Protein AF-0000000075228910 (afdb_homodimer)

Foldseek 3Di:
DLVVLVVVLLVVLQVVLCVVDDDVPDDDDAEAAAQVVLVVSLVVVLVSVLVSCCVRDPLLVPDDPVQNLQLSLQQSLLLQLQVQLQVCLVVVHDQWRAGSSRHTHGNVCNLRRHDDPPPPALAHSVVLCVLCVVLVVLSCVQHNVLCNVLSQHPLLSSLLSLLSSLDQPTPPHDPSSNVSSVVSNVVSLVVQLCCCVPPVNPPCSPVSSVSSCSSNVSSVVSLVSNLVSLVVCPVVVNGDDDPVVNCSSNSND/DLVVLVVVLLVVLQVVLPVVDDDVPDDDDAEAAAQVRLVVSLVVVLVSVLVSCCVRDPLLVPDDPVQNLQLSLQQSLLLQLQVQLQVCLVVVHDQWRAGSSRHTHGNVCNLRRHDDPPPPALAHSVVLCVLCVVLVVLSCVQHNVLCNVLSQHPLLSSLLSLLSSLDQPTPPHDPSSNVSSVVSNVVSLVVQLCCCVPPVNPVCSPVSSVSSVSSNVSSVVSLVSNLVSLVVCPVVVNGDDDPVVNCSSNSND

InterPro domains:
  IPR000536 Nuclear hormone receptor, ligand-binding domain [PF00104] (28-236)
  IPR000536 Nuclear hormone receptor, ligand-binding domain [PS51843] (1-252)
  IPR000536 Nuclear hormone receptor, ligand-binding domain [SM00430] (40-223)
  IPR035500 Nuclear hormone receptor-like domain superfamily [G3DSA:1.10.565.10] (5-252)
  IPR035500 Nuclear hormone receptor-like domain superfamily [SSF48508] (3-250)

Secondary structure (DSSP, 8-state):
-HHHHHHHHHHHHHHHHHTTSS-TTS-PPP-B--HHHHHHHHHHHHHHHHHHHHHH-HHHHTS-HHHHHHHHHHHHHHHHHHHHHHHHHHHT--SEEE-TTS-EEETTSGGGTT--TT---SS-HHHHHHHHHHHHHHHIIIIIHHHHHHT--HHHHHHHHHHHHT-S--TT--HHHHHHHHHHHHHHHHHHHHHHHHTS--S-HHHHHHHHHTHHHHHHHHHHHHHHHHHHHHHTTSS---HHHHHHHTT--/-HHHHHHHHHHHHHHHHHTTSS-TTS-PPP-B--HHHHHHHHHHHHHHHHHHHHHH-HHHHTS-HHHHHHHHHHHHHHHHHHHHHHHHHHHT--SEEE-TTS-EEETT-GGGTT--TT---SS-HHHHHHHHHHHHHHHIIIIIHHHHHTT--HHHHHHHHHHHHT-S--TT--HHHHHHHHHHHHHHHHHHHHHHHHTS--S-HHHHHHHHHTHHHHHHHHHHHHHHHHHHHHHTTSS---HHHHHHHTT--

Sequence (506 aa):
MLSANYSKLESVRRVVHQELGTSVFQNRTPKAVTYKEANEVNSKECDLVADWILNSYPGFAELAKEQKKILFRNFFLPFVILQGGHFACTHNRNDVIIIASGDYIDCSHPETFYYDPDGRQLMTSEDAVRMFASSFSNYRRNVTDPMLRDQVDRYEFFALCSLVLFDTGLEGQSEECIVVSRRIREAVQREILYYYRTVRHIDDPSMRLANLLSLLPALQRATRRFQEDVEISHVFNVYSVDEKFYEMCNGRFMLSANYSKLESVRRVVHQELGTSVFQNRTPKAVTYKEANEVNSKECDLVADWILNSYPGFAELAKEQKKILFRNFFLPFVILQGGHFACTHNRNDVIIIASGDYIDCSHPETFYYDPDGRQLMTSEDAVRMFASSFSNYRRNVTDPMLRDQVDRYEFFALCSLVLFDTGLEGQSEECIVVSRRIREAVQREILYYYRTVRHIDDPSMRLANLLSLLPALQRATRRFQEDVEISHVFNVYSVDEKFYEMCNGRF

Nearest PDB structures (foldseek):
  3plz-assembly2_B  TM=7.891E-01  e=5.679E-08  Homo sapiens
  4ple-assembly2_C  TM=7.854E-01  e=2.125E-07  Homo sapiens
  5kyj-assembly2_F  TM=7.962E-01  e=2.480E-06  Homo sapiens
  1ovl-assembly1_A  TM=7.542E-01  e=2.975E-06  Homo sapiens
  7cfo-assembly1_A  TM=8.151E-01  e=8.094E-06  Homo sapiens

Organism: NCBI:txid1561998

Radius of gyration: 23.76 Å; Cα contacts (8 Å, |Δi|>4): 624; chains: 2; bounding box: 55×83×46 Å

pLDDT: mean 88.29, std 10.73, range [38.0, 97.06]

Structure (mmCIF, N/CA/C/O backbone):
data_AF-0000000075228910-model_v1
#
loop_
_entity.id
_entity.type
_entity.pdbx_description
1 polymer 'NR LBD domain-containing protein'
#
loop_
_atom_site.group_PDB
_atom_site.id
_atom_site.type_symbol
_atom_site.label_atom_id
_atom_site.label_alt_id
_atom_site.label_comp_id
_atom_site.label_asym_id
_atom_site.label_entity_id
_atom_site.label_seq_id
_atom_site.pdbx_PDB_ins_code
_atom_site.Cartn_x
_atom_site.Cartn_y
_atom_site.Cartn_z
_atom_site.occupancy
_atom_site.B_iso_or_equiv
_atom_site.auth_seq_id
_atom_site.auth_comp_id
_atom_site.auth_asym_id
_atom_site.auth_atom_id
_atom_site.pdbx_PDB_model_num
ATOM 1 N N . MET A 1 1 ? 18.688 19.828 -5.02 1 68.5 1 MET A N 1
ATOM 2 C CA . MET A 1 1 ? 17.625 20.516 -5.75 1 68.5 1 MET A CA 1
ATOM 3 C C . MET A 1 1 ? 16.281 20.359 -5.051 1 68.5 1 MET A C 1
ATOM 5 O O . MET A 1 1 ? 15.602 21.344 -4.766 1 68.5 1 MET A O 1
ATOM 9 N N . LEU A 1 2 ? 15.914 19.203 -4.609 1 71.06 2 LEU A N 1
ATOM 10 C CA . LEU A 1 2 ? 14.633 18.969 -3.963 1 71.06 2 LEU A CA 1
ATOM 11 C C . LEU A 1 2 ? 14.539 19.719 -2.643 1 71.06 2 LEU A C 1
ATOM 13 O O . LEU A 1 2 ? 13.531 20.375 -2.361 1 71.06 2 LEU A O 1
ATOM 17 N N . SER A 1 3 ? 15.602 19.766 -1.978 1 74.62 3 SER A N 1
ATOM 18 C CA . SER A 1 3 ? 15.617 20.438 -0.682 1 74.62 3 SER A CA 1
ATOM 19 C C . SER A 1 3 ? 15.5 21.938 -0.84 1 74.62 3 SER A C 1
ATOM 21 O O . SER A 1 3 ? 14.766 22.594 -0.096 1 74.62 3 SER A O 1
ATOM 23 N N . ALA A 1 4 ? 16.172 22.406 -1.827 1 76.38 4 ALA A N 1
ATOM 24 C CA . ALA A 1 4 ? 16.125 23.844 -2.064 1 76.38 4 ALA A CA 1
ATOM 25 C C . ALA A 1 4 ? 14.727 24.281 -2.49 1 76.38 4 ALA A C 1
ATOM 27 O O . ALA A 1 4 ? 14.211 25.297 -2.021 1 76.38 4 ALA A O 1
ATOM 28 N N . ASN A 1 5 ? 14.109 23.453 -3.314 1 78.06 5 ASN A N 1
ATOM 29 C CA . ASN A 1 5 ? 12.766 23.797 -3.783 1 78.06 5 ASN A CA 1
ATOM 30 C C . ASN A 1 5 ? 11.727 23.625 -2.676 1 78.06 5 ASN A C 1
ATOM 32 O O . ASN A 1 5 ? 10.742 24.375 -2.629 1 78.06 5 ASN A O 1
ATOM 36 N N . TYR A 1 6 ? 12.008 22.812 -1.831 1 80.25 6 TYR A N 1
ATOM 37 C CA . TYR A 1 6 ? 11.078 22.641 -0.713 1 80.25 6 TYR A CA 1
ATOM 38 C C . TYR A 1 6 ? 11.195 23.812 0.258 1 80.25 6 TYR A C 1
ATOM 40 O O . TYR A 1 6 ? 10.188 24.266 0.822 1 80.25 6 TYR A O 1
ATOM 48 N N . SER A 1 7 ? 12.383 24.25 0.432 1 82.69 7 SER A N 1
ATOM 49 C CA . SER A 1 7 ? 12.562 25.453 1.25 1 82.69 7 SER A CA 1
ATOM 50 C C . SER A 1 7 ? 11.797 26.625 0.668 1 82.69 7 SER A C 1
ATOM 52 O O . SER A 1 7 ? 11.219 27.422 1.41 1 82.69 7 SER A O 1
ATOM 54 N N . LYS A 1 8 ? 11.836 26.703 -0.628 1 79.19 8 LYS A N 1
ATOM 55 C CA . LYS A 1 8 ? 11.047 27.734 -1.296 1 79.19 8 LYS A CA 1
ATOM 56 C C . LYS A 1 8 ? 9.555 27.531 -1.048 1 79.19 8 LYS A C 1
ATOM 58 O O . LYS A 1 8 ? 8.828 28.5 -0.796 1 79.19 8 LYS A O 1
ATOM 63 N N . LEU A 1 9 ? 9.094 26.281 -1.12 1 81 9 LEU A N 1
ATOM 64 C CA . LEU A 1 9 ? 7.695 25.969 -0.821 1 81 9 LEU A CA 1
ATOM 65 C C . LEU A 1 9 ? 7.34 26.391 0.599 1 81 9 LEU A C 1
ATOM 67 O O . LEU A 1 9 ? 6.273 26.969 0.831 1 81 9 LEU A O 1
ATOM 71 N N . GLU A 1 10 ? 8.242 26.141 1.478 1 82.81 10 GLU A N 1
ATOM 72 C CA . GLU A 1 10 ? 7.996 26.5 2.871 1 82.81 10 GLU A CA 1
ATOM 73 C C . GLU A 1 10 ? 7.883 28.016 3.039 1 82.81 10 GLU A C 1
ATOM 75 O O . GLU A 1 10 ? 7.051 28.5 3.809 1 82.81 10 GLU A O 1
ATOM 80 N N . SER A 1 11 ? 8.711 28.703 2.33 1 79.81 11 SER A N 1
ATOM 81 C CA . SER A 1 11 ? 8.68 30.156 2.393 1 79.81 11 SER A CA 1
ATOM 82 C C . SER A 1 11 ? 7.375 30.719 1.838 1 79.81 11 SER A C 1
ATOM 84 O O . SER A 1 11 ? 6.781 31.625 2.418 1 79.81 11 SER A O 1
ATOM 86 N N . VAL A 1 12 ? 6.926 30.172 0.787 1 79.56 12 VAL A N 1
ATOM 87 C CA . VAL A 1 12 ? 5.676 30.594 0.17 1 79.56 12 VAL A CA 1
ATOM 88 C C . VAL A 1 12 ? 4.496 30.203 1.06 1 79.56 12 VAL A C 1
ATOM 90 O O . VAL A 1 12 ? 3.543 30.969 1.209 1 79.56 12 VAL A O 1
ATOM 93 N N . ARG A 1 13 ? 4.609 29.062 1.604 1 82.62 13 ARG A N 1
ATOM 94 C CA . ARG A 1 13 ? 3.594 28.547 2.514 1 82.62 13 ARG A CA 1
ATOM 95 C C . ARG A 1 13 ? 3.342 29.531 3.662 1 82.62 13 ARG A C 1
ATOM 97 O O . ARG A 1 13 ? 2.191 29.766 4.035 1 82.62 13 ARG A O 1
ATOM 104 N N . ARG A 1 14 ? 4.402 29.984 4.172 1 78 14 ARG A N 1
ATOM 105 C CA . ARG A 1 14 ? 4.293 30.922 5.285 1 78 14 ARG A CA 1
ATOM 106 C C . ARG A 1 14 ? 3.502 32.156 4.883 1 78 14 ARG A C 1
ATOM 108 O O . ARG A 1 14 ? 2.674 32.656 5.648 1 78 14 ARG A O 1
ATOM 115 N N . VAL A 1 15 ? 3.707 32.562 3.705 1 77 15 VAL A N 1
ATOM 116 C CA . VAL A 1 15 ? 3.041 33.75 3.207 1 77 15 VAL A CA 1
ATOM 117 C C . VAL A 1 15 ? 1.58 33.438 2.889 1 77 15 VAL A C 1
ATOM 119 O O . VAL A 1 15 ? 0.682 34.219 3.248 1 77 15 VAL A O 1
ATOM 122 N N . VAL A 1 16 ? 1.317 32.375 2.316 1 74.44 16 VAL A N 1
ATOM 123 C CA . VAL A 1 16 ? -0.009 32 1.839 1 74.44 16 VAL A CA 1
ATOM 124 C C . VAL A 1 16 ? -0.926 31.734 3.027 1 74.44 16 VAL A C 1
ATOM 126 O O . VAL A 1 16 ? -2.105 32.094 3.01 1 74.44 16 VAL A O 1
ATOM 129 N N . HIS A 1 17 ? -0.436 31.188 4.043 1 73.81 17 HIS A N 1
ATOM 130 C CA . HIS A 1 17 ? -1.284 30.797 5.16 1 73.81 17 HIS A CA 1
ATOM 131 C C . HIS A 1 17 ? -1.251 31.844 6.27 1 73.81 17 HIS A C 1
ATOM 133 O O . HIS A 1 17 ? -2.111 31.844 7.152 1 73.81 17 HIS A O 1
ATOM 139 N N . GLN A 1 18 ? -0.268 32.531 6.426 1 64.06 18 GLN A N 1
ATOM 140 C CA . GLN A 1 18 ? -0.244 33.688 7.344 1 64.06 18 GLN A CA 1
ATOM 141 C C . GLN A 1 18 ? -1.176 34.781 6.875 1 64.06 18 GLN A C 1
ATOM 143 O O . GLN A 1 18 ? -1.729 35.531 7.688 1 64.06 18 GLN A O 1
ATOM 148 N N . GLU A 1 19 ? -1.234 35.031 5.555 1 50.75 19 GLU A N 1
ATOM 149 C CA . GLU A 1 19 ? -2.012 36.188 5.094 1 50.75 19 GLU A CA 1
ATOM 150 C C . GLU A 1 19 ? -3.449 36.125 5.602 1 50.75 19 GLU A C 1
ATOM 152 O O . GLU A 1 19 ? -4.148 37.125 5.648 1 50.75 19 GLU A O 1
ATOM 157 N N . LEU A 1 20 ? -4.055 35.062 5.672 1 46.09 20 LEU A N 1
ATOM 158 C CA . LEU A 1 20 ? -5.461 35.25 6.016 1 46.09 20 LEU A CA 1
ATOM 159 C C . LEU A 1 20 ? -5.605 35.844 7.406 1 46.09 20 LEU A C 1
ATOM 161 O O . LEU A 1 20 ? -6.688 36.312 7.773 1 46.09 20 LEU A O 1
ATOM 165 N N . GLY A 1 21 ? -4.629 35.781 8.328 1 42.34 21 GLY A N 1
ATOM 166 C CA . GLY A 1 2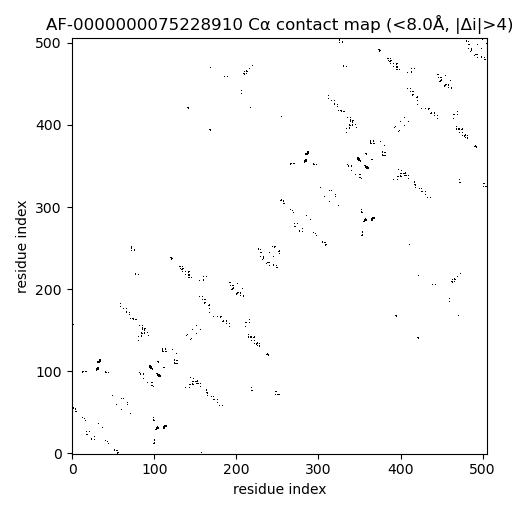1 ? -4.766 36.594 9.523 1 42.34 21 GLY A CA 1
ATOM 167 C C . GLY A 1 21 ? -3.781 37.75 9.562 1 42.34 21 GLY A C 1
ATOM 168 O O . GLY A 1 21 ? -3.25 38.156 8.531 1 42.34 21 GLY A O 1
ATOM 169 N N . THR A 1 22 ? -2.838 37.781 10.906 1 43.28 22 THR A N 1
ATOM 170 C CA . THR A 1 22 ? -2.066 38.906 11.422 1 43.28 22 THR A CA 1
ATOM 171 C C . THR A 1 22 ? -0.891 39.25 10.508 1 43.28 22 THR A C 1
ATOM 173 O O . THR A 1 22 ? -0.47 38.375 9.711 1 43.28 22 THR A O 1
ATOM 176 N N . SER A 1 23 ? -0.266 40.5 10.695 1 39.28 23 SER A N 1
ATOM 177 C CA . SER A 1 23 ? 0.847 41.25 10.086 1 39.28 23 SER A CA 1
ATOM 178 C C . SER A 1 23 ? 2.027 40.312 9.82 1 39.28 23 SER A C 1
ATOM 180 O O . SER A 1 23 ? 2.303 39.406 10.602 1 39.28 23 SER A O 1
ATOM 182 N N . VAL A 1 24 ? 2.502 40.125 8.531 1 43.84 24 VAL A N 1
ATOM 183 C CA . VAL A 1 24 ? 3.785 39.5 8.195 1 43.84 24 VAL A CA 1
ATOM 184 C C . VAL A 1 24 ? 4.703 39.531 9.414 1 43.84 24 VAL A C 1
ATOM 186 O O . VAL A 1 24 ? 5.719 38.812 9.445 1 43.84 24 VAL A O 1
ATOM 189 N N . PHE A 1 25 ? 4.438 40.438 10.312 1 44.66 25 PHE A N 1
ATOM 190 C CA . PHE A 1 25 ? 5.293 40.75 11.453 1 44.66 25 PHE A CA 1
ATOM 191 C C . PHE A 1 25 ? 4.844 40 12.695 1 44.66 25 PHE A C 1
ATOM 193 O O . PHE A 1 25 ? 5.516 40.031 13.727 1 44.66 25 PHE A O 1
ATOM 200 N N . GLN A 1 26 ? 3.59 39.531 12.766 1 47.97 26 GLN A N 1
ATOM 201 C CA . GLN A 1 26 ? 3.201 39 14.062 1 47.97 26 GLN A CA 1
ATOM 202 C C . GLN A 1 26 ? 3.193 37.469 14.023 1 47.97 26 GLN A C 1
ATOM 204 O O . GLN A 1 26 ? 2.66 36.844 13.094 1 47.97 26 GLN A O 1
ATOM 209 N N . ASN A 1 27 ? 4.07 36.781 14.695 1 56.22 27 ASN A N 1
ATOM 210 C CA . ASN A 1 27 ? 4.219 35.375 14.93 1 56.22 27 ASN A CA 1
ATOM 211 C C . ASN A 1 27 ? 2.895 34.719 15.336 1 56.22 27 ASN A C 1
ATOM 213 O O . ASN A 1 27 ? 2.318 35.062 16.359 1 56.22 27 ASN A O 1
ATOM 217 N N . ARG A 1 28 ? 2 34.25 14.469 1 65.38 28 ARG A N 1
ATOM 218 C CA . ARG A 1 28 ? 0.727 33.594 14.742 1 65.38 28 ARG A CA 1
ATOM 219 C C . ARG A 1 28 ? 0.917 32.406 15.672 1 65.38 28 ARG A C 1
ATOM 221 O O . ARG A 1 28 ? 1.872 31.625 15.516 1 65.38 28 ARG A O 1
ATOM 228 N N . THR A 1 29 ? 0.134 32.5 16.797 1 82.06 29 THR A N 1
ATOM 229 C CA . THR A 1 29 ? 0.143 31.344 17.703 1 82.06 29 THR A CA 1
ATOM 230 C C . THR A 1 29 ? -0.66 30.188 17.125 1 82.06 29 THR A C 1
ATOM 232 O O . THR A 1 29 ? -1.812 30.359 16.719 1 82.06 29 THR A O 1
ATOM 235 N N . PRO A 1 30 ? -0.1 29.062 16.938 1 88.31 30 PRO A N 1
ATOM 236 C CA . PRO A 1 30 ? -0.818 27.875 16.453 1 88.31 30 PRO A CA 1
ATOM 237 C C . PRO A 1 30 ? -2.105 27.609 17.219 1 88.31 30 PRO A C 1
ATOM 239 O O . PRO A 1 30 ? -2.148 27.797 18.438 1 88.31 30 PRO A O 1
ATOM 242 N N . LYS A 1 31 ? -3.148 27.281 16.5 1 91.56 31 LYS A N 1
ATOM 243 C CA . LYS A 1 31 ? -4.43 26.969 17.125 1 91.56 31 LYS A CA 1
ATOM 244 C C . LYS A 1 31 ? -4.996 25.656 16.594 1 91.56 31 LYS A C 1
ATOM 246 O O . LYS A 1 31 ? -4.594 25.188 15.531 1 91.56 31 LYS A O 1
ATOM 251 N N . ALA A 1 32 ? -5.902 25.094 17.359 1 93.69 32 ALA A N 1
ATOM 252 C CA . ALA A 1 32 ? -6.66 23.938 16.891 1 93.69 32 ALA A CA 1
ATOM 253 C C . ALA A 1 32 ? -7.605 24.328 15.758 1 93.69 32 ALA A C 1
ATOM 255 O O . ALA A 1 32 ? -8.227 25.391 15.797 1 93.69 32 ALA A O 1
ATOM 256 N N . VAL A 1 33 ? -7.723 23.453 14.781 1 93 33 VAL A N 1
ATOM 257 C CA . VAL A 1 33 ? -8.531 23.797 13.617 1 93 33 VAL A CA 1
ATOM 258 C C . VAL A 1 33 ? -9.734 22.859 13.523 1 93 33 VAL A C 1
ATOM 260 O O . VAL A 1 33 ? -9.695 21.75 14.031 1 93 33 VAL A O 1
ATOM 263 N N . THR A 1 34 ? -10.75 23.375 12.867 1 89.88 34 THR A N 1
ATOM 264 C CA . THR A 1 34 ? -11.883 22.547 12.461 1 89.88 34 THR A CA 1
ATOM 265 C C . THR A 1 34 ? -11.625 21.922 11.094 1 89.88 34 THR A C 1
ATOM 267 O O . THR A 1 34 ? -10.703 22.312 10.383 1 89.88 34 THR A O 1
ATOM 270 N N . TYR A 1 35 ? -12.477 21 10.766 1 87.62 35 TYR A N 1
ATOM 271 C CA . TYR A 1 35 ? -12.398 20.344 9.469 1 87.62 35 TYR A CA 1
ATOM 272 C C . TYR A 1 35 ? -12.477 21.359 8.336 1 87.62 35 TYR A C 1
ATOM 274 O O . TYR A 1 35 ? -11.742 21.25 7.348 1 87.62 35 TYR A O 1
ATOM 282 N N . LYS A 1 36 ? -13.375 22.281 8.438 1 85.56 36 LYS A N 1
ATOM 283 C CA . LYS A 1 36 ? -13.57 23.281 7.402 1 85.56 36 LYS A CA 1
ATOM 284 C C . LYS A 1 36 ? -12.312 24.125 7.211 1 85.56 36 LYS A C 1
ATOM 286 O O . LYS A 1 36 ? -11.922 24.422 6.078 1 85.56 36 LYS A O 1
ATOM 291 N N . GLU A 1 37 ? -11.758 24.5 8.312 1 87.94 37 GLU A N 1
ATOM 292 C CA . GLU A 1 37 ? -10.523 25.297 8.25 1 87.94 37 GLU A CA 1
ATOM 293 C C . GLU A 1 37 ? -9.383 24.484 7.645 1 87.94 37 GLU A C 1
ATOM 295 O O . GLU A 1 37 ? -8.594 25.016 6.859 1 87.94 37 GLU A O 1
ATOM 300 N N . ALA A 1 38 ? -9.234 23.25 8.039 1 90.38 38 ALA A N 1
ATOM 301 C CA . ALA A 1 38 ? -8.195 22.375 7.492 1 90.38 38 ALA A CA 1
ATOM 302 C C . ALA A 1 38 ? -8.367 22.203 5.988 1 90.38 38 ALA A C 1
ATOM 304 O O . ALA A 1 38 ? -7.387 22.141 5.242 1 90.38 38 ALA A O 1
ATOM 305 N N . ASN A 1 39 ? -9.586 22.047 5.582 1 88.5 39 ASN A N 1
ATOM 306 C CA . ASN A 1 39 ? -9.867 21.891 4.16 1 88.5 39 ASN A CA 1
ATOM 307 C C . ASN A 1 39 ? -9.422 23.125 3.367 1 88.5 39 ASN A C 1
ATOM 309 O O . ASN A 1 39 ? -8.945 23 2.238 1 88.5 39 ASN A O 1
ATOM 313 N N . GLU A 1 40 ? -9.664 24.266 3.922 1 87.69 40 GLU A N 1
ATOM 314 C CA . GLU A 1 40 ? -9.203 25.5 3.277 1 87.69 40 GLU A CA 1
ATOM 315 C C . GLU A 1 40 ? -7.688 25.516 3.135 1 87.69 40 GLU A C 1
ATOM 317 O O . GLU A 1 40 ? -7.16 25.922 2.102 1 87.69 40 GLU A O 1
ATOM 322 N N . VAL A 1 41 ? -7.051 25.109 4.164 1 89.69 41 VAL A N 1
ATOM 323 C CA . VAL A 1 41 ? -5.598 25.016 4.129 1 89.69 41 VAL A CA 1
ATOM 324 C C . VAL A 1 41 ? -5.16 24.047 3.027 1 89.69 41 VAL A C 1
ATOM 326 O O . VAL A 1 41 ? -4.262 24.359 2.244 1 89.69 41 VAL A O 1
ATOM 329 N N . ASN A 1 42 ? -5.77 22.922 2.959 1 90.19 42 ASN A N 1
ATOM 330 C CA . ASN A 1 42 ? -5.387 21.891 1.996 1 90.19 42 ASN A CA 1
ATOM 331 C C . ASN A 1 42 ? -5.645 22.344 0.562 1 90.19 42 ASN A C 1
ATOM 333 O O . ASN A 1 42 ? -4.906 21.984 -0.352 1 90.19 42 ASN A O 1
ATOM 337 N N . SER A 1 43 ? -6.707 23.094 0.405 1 88.12 43 SER A N 1
ATOM 338 C CA . SER A 1 43 ? -6.992 23.625 -0.928 1 88.12 43 SER A CA 1
ATOM 339 C C . SER A 1 43 ? -5.867 24.516 -1.424 1 88.12 43 SER A C 1
ATOM 341 O O . SER A 1 43 ? -5.457 24.422 -2.584 1 88.12 43 SER A O 1
ATOM 343 N N . LYS A 1 44 ? -5.391 25.312 -0.55 1 89.06 44 LYS A N 1
ATOM 344 C CA . LYS A 1 44 ? -4.27 26.188 -0.899 1 89.06 44 LYS A CA 1
ATOM 345 C C . LYS A 1 44 ? -2.986 25.391 -1.076 1 89.06 44 LYS A C 1
ATOM 347 O O . LYS A 1 44 ? -2.188 25.672 -1.97 1 89.06 44 LYS A O 1
ATOM 352 N N . GLU A 1 45 ? -2.844 24.406 -0.233 1 91.88 45 GLU A N 1
ATOM 353 C CA . GLU A 1 45 ? -1.661 23.562 -0.284 1 91.88 45 GLU A CA 1
ATOM 354 C C . GLU A 1 45 ? -1.581 22.797 -1.609 1 91.88 45 GLU A C 1
ATOM 356 O O . GLU A 1 45 ? -0.488 22.531 -2.111 1 91.88 45 GLU A O 1
ATOM 361 N N . CYS A 1 46 ? -2.709 22.438 -2.115 1 91.62 46 CYS A N 1
ATOM 362 C CA . CYS A 1 46 ? -2.748 21.703 -3.369 1 91.62 46 CYS A CA 1
ATOM 363 C C . CYS A 1 46 ? -1.999 22.438 -4.469 1 91.62 46 CYS A C 1
ATOM 365 O O . CYS A 1 46 ? -1.16 21.859 -5.16 1 91.62 46 CYS A O 1
ATOM 367 N N . ASP A 1 47 ? -2.252 23.688 -4.547 1 90.06 47 ASP A N 1
ATOM 368 C CA . ASP A 1 47 ? -1.605 24.516 -5.57 1 90.06 47 ASP A CA 1
ATOM 369 C C . ASP A 1 47 ? -0.115 24.688 -5.277 1 90.06 47 ASP A C 1
ATOM 371 O O . ASP A 1 47 ? 0.709 24.641 -6.191 1 90.06 47 ASP A O 1
ATOM 375 N N . LEU A 1 48 ? 0.198 24.891 -4.066 1 91.88 48 LEU A N 1
ATOM 376 C CA . LEU A 1 48 ? 1.587 25.078 -3.668 1 91.88 48 LEU A CA 1
ATOM 377 C C . LEU A 1 48 ? 2.42 23.844 -3.949 1 91.88 48 LEU A C 1
ATOM 379 O O . LEU A 1 48 ? 3.547 23.938 -4.438 1 91.88 48 LEU A O 1
ATOM 383 N N . VAL A 1 49 ? 1.845 22.734 -3.629 1 93.38 49 VAL A N 1
ATOM 384 C CA . VAL A 1 49 ? 2.553 21.469 -3.811 1 93.38 49 VAL A CA 1
ATOM 385 C C . VAL A 1 49 ? 2.703 21.172 -5.301 1 93.38 49 VAL A C 1
ATOM 387 O O . VAL A 1 49 ? 3.738 20.656 -5.734 1 93.38 49 VAL A O 1
ATOM 390 N N . ALA A 1 50 ? 1.675 21.469 -6.062 1 92.25 50 ALA A N 1
ATOM 391 C CA . ALA A 1 50 ? 1.774 21.312 -7.512 1 92.25 50 ALA A CA 1
ATOM 392 C C . ALA A 1 50 ? 2.934 22.125 -8.078 1 92.25 50 ALA A C 1
ATOM 394 O O . ALA A 1 50 ? 3.709 21.625 -8.898 1 92.25 50 ALA A O 1
ATOM 395 N N . ASP A 1 51 ? 3.033 23.312 -7.617 1 91.19 51 ASP A N 1
ATOM 396 C CA . ASP A 1 51 ? 4.109 24.203 -8.07 1 91.19 51 ASP A CA 1
ATOM 397 C C . ASP A 1 51 ? 5.473 23.672 -7.629 1 91.19 51 ASP A C 1
ATOM 399 O O . ASP A 1 51 ? 6.438 23.719 -8.398 1 91.19 51 ASP A O 1
ATOM 403 N N . TRP A 1 52 ? 5.535 23.219 -6.418 1 92.31 52 TRP A N 1
ATOM 404 C CA . TRP A 1 52 ? 6.766 22.641 -5.887 1 92.31 52 TRP A CA 1
ATOM 405 C C . TRP A 1 52 ? 7.223 21.453 -6.738 1 92.31 52 TRP A C 1
ATOM 407 O O . TRP A 1 52 ? 8.398 21.359 -7.105 1 92.31 52 TRP A O 1
ATOM 417 N N . ILE A 1 53 ? 6.355 20.562 -7.113 1 92.69 53 ILE A N 1
ATOM 418 C CA . ILE A 1 53 ? 6.668 19.359 -7.879 1 92.69 53 ILE A CA 1
ATOM 419 C C . ILE A 1 53 ? 7.121 19.75 -9.289 1 92.69 53 ILE A C 1
ATOM 421 O O . ILE A 1 53 ? 8.125 19.234 -9.781 1 92.69 53 ILE A O 1
ATOM 425 N N . LEU A 1 54 ? 6.387 20.656 -9.867 1 91.12 54 LEU A N 1
ATOM 426 C CA . LEU A 1 54 ? 6.672 21.094 -11.227 1 91.12 54 LEU A CA 1
ATOM 427 C C . LEU A 1 54 ? 8.07 21.688 -11.328 1 91.12 54 LEU A C 1
ATOM 429 O O . LEU A 1 54 ? 8.75 21.516 -12.344 1 91.12 54 LEU A O 1
ATOM 433 N N . ASN A 1 55 ? 8.531 22.266 -10.273 1 89.56 55 ASN A N 1
ATOM 434 C CA . ASN A 1 55 ? 9.812 22.969 -10.297 1 89.56 55 ASN A CA 1
ATOM 435 C C . ASN A 1 55 ? 10.938 22.094 -9.758 1 89.56 55 ASN A C 1
ATOM 437 O O . ASN A 1 55 ? 12.117 22.422 -9.914 1 89.56 55 ASN A O 1
ATOM 441 N N . SER A 1 56 ? 10.586 21.031 -9.148 1 88.31 56 SER A N 1
ATOM 442 C CA . SER A 1 56 ? 11.594 20.234 -8.453 1 88.31 56 SER A CA 1
ATOM 443 C C . SER A 1 56 ? 12.039 19.047 -9.305 1 88.31 56 SER A 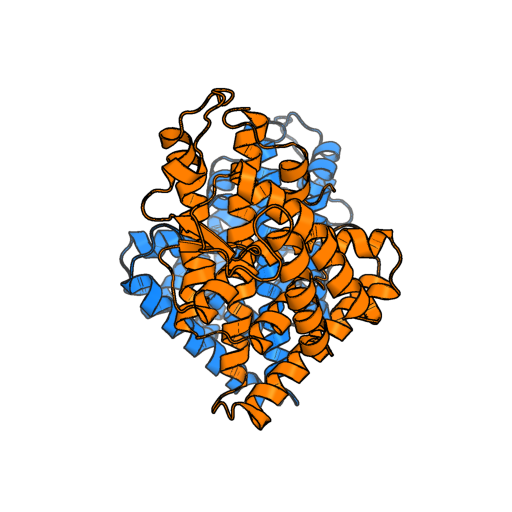C 1
ATOM 445 O O . SER A 1 56 ? 13.141 18.531 -9.125 1 88.31 56 SER A O 1
ATOM 447 N N . TYR A 1 57 ? 11.141 18.594 -10.18 1 90 57 TYR A N 1
ATOM 448 C CA . TYR A 1 57 ? 11.438 17.406 -10.961 1 90 57 TYR A CA 1
ATOM 449 C C . TYR A 1 57 ? 11.359 17.688 -12.453 1 90 57 TYR A C 1
ATOM 451 O O . TYR A 1 57 ? 10.281 17.594 -13.055 1 90 57 TYR A O 1
ATOM 459 N N . PRO A 1 58 ? 12.523 17.922 -13.062 1 85.06 58 PRO A N 1
ATOM 460 C CA . PRO A 1 58 ? 12.508 18.156 -14.508 1 85.06 58 PRO A CA 1
ATOM 461 C C . PRO A 1 58 ? 11.82 17.031 -15.281 1 85.06 58 PRO A C 1
ATOM 463 O O . PRO A 1 58 ? 11.086 17.281 -16.234 1 85.06 58 PRO A O 1
ATOM 466 N N . GLY A 1 59 ? 12.008 15.828 -14.938 1 88.19 59 GLY A N 1
ATOM 467 C CA . GLY A 1 59 ? 11.344 14.711 -15.586 1 88.19 59 GLY A CA 1
ATOM 468 C C . GLY A 1 59 ? 9.828 14.789 -15.523 1 88.19 59 GLY A C 1
ATOM 469 O O . GLY A 1 59 ? 9.141 14.43 -16.484 1 88.19 59 GLY A O 1
ATOM 470 N N . PHE A 1 60 ? 9.312 15.336 -14.414 1 92.19 60 PHE A N 1
ATOM 471 C CA . PHE A 1 60 ? 7.879 15.516 -14.242 1 92.19 60 PHE A CA 1
ATOM 472 C C . PHE A 1 60 ? 7.355 16.609 -15.156 1 92.19 60 PHE A C 1
ATOM 474 O O . PHE A 1 60 ? 6.316 16.453 -15.797 1 92.19 60 PHE A O 1
ATOM 481 N N . ALA A 1 61 ? 8.07 17.656 -15.242 1 90.38 61 ALA A N 1
ATOM 482 C CA . ALA A 1 61 ? 7.648 18.828 -16 1 90.38 61 ALA A CA 1
ATOM 483 C C . ALA A 1 61 ? 7.547 18.5 -17.5 1 90.38 61 ALA A C 1
ATOM 485 O O . ALA A 1 61 ? 6.738 19.094 -18.203 1 90.38 61 ALA A O 1
ATOM 486 N N . GLU A 1 62 ? 8.25 17.531 -17.906 1 93 62 GLU A N 1
ATOM 487 C CA . GLU A 1 62 ? 8.328 17.203 -19.328 1 93 62 GLU A CA 1
ATOM 488 C C . GLU A 1 62 ? 7.23 16.234 -19.734 1 93 62 GLU A C 1
ATOM 490 O O . GLU A 1 62 ? 6.961 16.047 -20.922 1 93 62 GLU A O 1
ATOM 495 N N . LEU A 1 63 ? 6.547 15.656 -18.766 1 96 63 LEU A N 1
ATOM 496 C CA . LEU A 1 63 ? 5.48 14.711 -19.078 1 96 63 LEU A CA 1
ATOM 497 C C . LEU A 1 63 ? 4.273 15.43 -19.672 1 96 63 LEU A C 1
ATOM 499 O O . LEU A 1 63 ? 4.082 16.625 -19.438 1 96 63 LEU A O 1
ATOM 503 N N . ALA A 1 64 ? 3.514 14.703 -20.453 1 96.38 64 ALA A N 1
ATOM 504 C CA . ALA A 1 64 ? 2.236 15.211 -20.938 1 96.38 64 ALA A CA 1
ATOM 505 C C . ALA A 1 64 ? 1.326 15.609 -19.781 1 96.38 64 ALA A C 1
ATOM 507 O O . ALA A 1 64 ? 1.386 15.008 -18.703 1 96.38 64 ALA A O 1
ATOM 508 N N . LYS A 1 65 ? 0.469 16.562 -19.953 1 95.44 65 LYS A N 1
ATOM 509 C CA . LYS A 1 65 ? -0.414 17.109 -18.938 1 95.44 65 LYS A CA 1
ATOM 510 C C . LYS A 1 65 ? -1.245 16.016 -18.281 1 95.44 65 LYS A C 1
ATOM 512 O O . LYS A 1 65 ? -1.409 16 -17.047 1 95.44 65 LYS A O 1
ATOM 517 N N . GLU A 1 66 ? -1.757 15.141 -19.078 1 95.88 66 GLU A N 1
ATOM 518 C CA . GLU A 1 66 ? -2.604 14.07 -18.562 1 95.88 66 GLU A CA 1
ATOM 519 C C . GLU A 1 66 ? -1.823 13.156 -17.625 1 95.88 66 GLU A C 1
ATOM 521 O O . GLU A 1 66 ? -2.367 12.672 -16.625 1 95.88 66 GLU A O 1
ATOM 526 N N . GLN A 1 67 ? -0.572 12.906 -17.906 1 97.06 67 GLN A N 1
ATOM 527 C CA . GLN A 1 67 ? 0.274 12.055 -17.078 1 97.06 67 GLN A CA 1
ATOM 528 C C . GLN A 1 67 ? 0.646 12.75 -15.773 1 97.06 67 GLN A C 1
ATOM 530 O O . GLN A 1 67 ? 0.69 12.117 -14.719 1 97.06 67 GLN A O 1
ATOM 535 N N . LYS A 1 68 ? 0.873 14.078 -15.859 1 96.38 68 LYS A N 1
ATOM 536 C CA . LYS A 1 68 ? 1.119 14.859 -14.648 1 96.38 68 LYS A CA 1
ATOM 537 C C . LYS A 1 68 ? -0.077 14.805 -13.703 1 96.38 68 LYS A C 1
ATOM 539 O O . LYS A 1 68 ? 0.091 14.68 -12.484 1 96.38 68 LYS A O 1
ATOM 544 N N . LYS A 1 69 ? -1.224 14.867 -14.312 1 95.38 69 LYS A N 1
ATOM 545 C CA . LYS A 1 69 ? -2.449 14.828 -13.516 1 95.38 69 LYS A CA 1
ATOM 546 C C . LYS A 1 69 ? -2.613 13.477 -12.82 1 95.38 69 LYS A C 1
ATOM 548 O O . LYS A 1 69 ? -2.99 13.422 -11.648 1 95.38 69 LYS A O 1
ATOM 553 N N . ILE A 1 70 ? -2.293 12.398 -13.523 1 95.94 70 ILE A N 1
ATOM 554 C CA . ILE A 1 70 ? -2.418 11.055 -12.961 1 95.94 70 ILE A CA 1
ATOM 555 C C . ILE A 1 70 ? -1.49 10.914 -11.758 1 95.94 70 ILE A C 1
ATOM 557 O O . ILE A 1 70 ? -1.91 10.461 -10.688 1 95.94 70 ILE A O 1
ATOM 561 N N . LEU A 1 71 ? -0.282 11.367 -11.922 1 96.69 71 LEU A N 1
ATOM 562 C CA . LEU A 1 71 ? 0.704 11.25 -10.852 1 96.69 71 LEU A CA 1
ATOM 563 C C . LEU A 1 71 ? 0.337 12.141 -9.672 1 96.69 71 LEU A C 1
ATOM 565 O O . LEU A 1 71 ? 0.359 11.695 -8.523 1 96.69 71 LEU A O 1
ATOM 569 N N . PHE A 1 72 ? -0.055 13.344 -9.93 1 96.19 72 PHE A N 1
ATOM 570 C CA . PHE A 1 72 ? -0.308 14.305 -8.859 1 96.19 72 PHE A CA 1
ATOM 571 C C . PHE A 1 72 ? -1.57 13.938 -8.094 1 96.19 72 PHE A C 1
ATOM 573 O O . PHE A 1 72 ? -1.614 14.062 -6.867 1 96.19 72 PHE A O 1
ATOM 580 N N . ARG A 1 73 ? -2.539 13.531 -8.82 1 94.88 73 ARG A N 1
ATOM 581 C CA . ARG A 1 73 ? -3.797 13.148 -8.18 1 94.88 73 ARG A CA 1
ATOM 582 C C . ARG A 1 73 ? -3.594 11.977 -7.223 1 94.88 73 ARG A C 1
ATOM 584 O O . ARG A 1 73 ? -4.238 11.906 -6.176 1 94.88 73 ARG A O 1
ATOM 591 N N . ASN A 1 74 ? -2.771 11.094 -7.625 1 94 74 ASN A N 1
ATOM 592 C CA . ASN A 1 74 ? -2.477 9.953 -6.766 1 94 74 ASN A CA 1
ATOM 593 C C . ASN A 1 74 ? -1.572 10.344 -5.602 1 94 74 ASN A C 1
ATOM 595 O O . ASN A 1 74 ? -1.545 9.664 -4.574 1 94 74 ASN A O 1
ATOM 599 N N . PHE A 1 75 ? -0.924 11.414 -5.676 1 96.12 75 PHE A N 1
ATOM 600 C CA . PHE A 1 75 ? 0.153 11.797 -4.773 1 96.12 75 PHE A CA 1
ATOM 601 C C . PHE A 1 75 ? -0.374 12.688 -3.65 1 96.12 75 PHE A C 1
ATOM 603 O O . PHE A 1 75 ? 0.075 12.578 -2.506 1 96.12 75 PHE A O 1
ATOM 610 N N . PHE A 1 76 ? -1.248 13.547 -3.875 1 95.88 76 PHE A N 1
ATOM 611 C CA . PHE A 1 76 ? -1.5 14.68 -2.996 1 95.88 76 PHE A CA 1
ATOM 612 C C . PHE A 1 76 ? -1.967 14.203 -1.624 1 95.88 76 PHE A C 1
ATOM 614 O O . PHE A 1 76 ? -1.441 14.648 -0.598 1 95.88 76 PHE A O 1
ATOM 621 N N . LEU A 1 77 ? -2.92 13.359 -1.581 1 95.75 77 LEU A N 1
ATOM 622 C CA . LEU A 1 77 ? -3.414 12.914 -0.282 1 95.75 77 LEU A CA 1
ATOM 623 C C . LEU A 1 77 ? -2.326 12.18 0.495 1 95.75 77 LEU A C 1
ATOM 625 O O . LEU A 1 77 ? -2.086 12.484 1.667 1 95.75 77 LEU A O 1
ATOM 629 N N . PRO A 1 78 ? -1.633 11.219 -0.146 1 96.38 78 PRO A N 1
ATOM 630 C CA . PRO A 1 78 ? -0.505 10.609 0.56 1 96.38 78 PRO A CA 1
ATOM 631 C C . PRO A 1 78 ? 0.521 11.633 1.036 1 96.38 78 PRO A C 1
ATOM 633 O O . PRO A 1 78 ? 1.121 11.461 2.1 1 96.38 78 PRO A O 1
ATOM 636 N N . PHE A 1 79 ? 0.696 12.625 0.266 1 96.38 79 PHE A N 1
ATOM 637 C CA . PHE A 1 79 ? 1.629 13.68 0.649 1 96.38 79 PHE A CA 1
ATOM 638 C C . PHE A 1 79 ? 1.172 14.367 1.929 1 96.38 79 PHE A C 1
ATOM 640 O O . PHE A 1 79 ? 1.973 14.594 2.838 1 96.38 79 PHE A O 1
ATOM 647 N N . VAL A 1 80 ? -0.048 14.719 1.979 1 95 80 VAL A N 1
ATOM 648 C CA . VAL A 1 80 ? -0.597 15.406 3.146 1 95 80 VAL A CA 1
ATOM 649 C C . VAL A 1 80 ? -0.422 14.531 4.387 1 95 80 VAL A C 1
ATOM 651 O O . VAL A 1 80 ? -0.038 15.016 5.449 1 95 80 VAL A O 1
ATOM 654 N N . ILE A 1 81 ? -0.656 13.312 4.211 1 96.38 81 ILE A N 1
ATOM 655 C CA . ILE A 1 81 ? -0.526 12.359 5.305 1 96.38 81 ILE A CA 1
ATOM 656 C C . ILE A 1 81 ? 0.939 12.242 5.723 1 96.38 81 ILE A C 1
ATOM 658 O O . ILE A 1 81 ? 1.26 12.305 6.91 1 96.38 81 ILE A O 1
ATOM 662 N N . LEU A 1 82 ? 1.768 12.086 4.781 1 97 82 LEU A N 1
ATOM 663 C CA . LEU A 1 82 ? 3.201 12.008 5.039 1 97 82 LEU A CA 1
ATOM 664 C C . LEU A 1 82 ? 3.709 13.289 5.695 1 97 82 LEU A C 1
ATOM 666 O O . LEU A 1 82 ? 4.566 13.242 6.578 1 97 82 LEU A O 1
ATOM 670 N N . GLN A 1 83 ? 3.246 14.367 5.227 1 96.38 83 GLN A N 1
ATOM 671 C CA . GLN A 1 83 ? 3.645 15.672 5.75 1 96.38 83 GLN A CA 1
ATOM 672 C C . GLN A 1 83 ? 3.293 15.797 7.227 1 96.38 83 GLN A C 1
ATOM 674 O O . GLN A 1 83 ? 4.051 16.391 8 1 96.38 83 GLN A O 1
ATOM 679 N N . GLY A 1 84 ? 2.154 15.344 7.57 1 95.38 84 GLY A N 1
ATOM 680 C CA . GLY A 1 84 ? 1.817 15.312 8.984 1 95.38 84 GLY A CA 1
ATOM 681 C C . GLY A 1 84 ? 2.838 14.57 9.82 1 95.38 84 GLY A C 1
ATOM 682 O O . GLY A 1 84 ? 3.188 15.008 10.922 1 95.38 84 GLY A O 1
ATOM 683 N N . GLY A 1 85 ? 3.258 13.422 9.328 1 96.5 85 GLY A N 1
ATOM 684 C CA . GLY A 1 85 ? 4.32 12.688 10.008 1 96.5 85 GLY A CA 1
ATOM 685 C C . GLY A 1 85 ? 5.621 13.469 10.086 1 96.5 85 GLY A C 1
ATOM 686 O O . GLY A 1 85 ? 6.309 13.438 11.102 1 96.5 85 GLY A O 1
ATOM 687 N N . HIS A 1 86 ? 5.938 14.109 8.992 1 96.44 86 HIS A N 1
ATOM 688 C CA . HIS A 1 86 ? 7.145 14.922 8.945 1 96.44 86 HIS A CA 1
ATOM 689 C C . HIS A 1 86 ? 7.098 16.031 9.984 1 96.44 86 HIS A C 1
ATOM 691 O O . HIS A 1 86 ? 8.086 16.297 10.672 1 96.44 86 HIS A O 1
ATOM 697 N N . PHE A 1 87 ? 5.945 16.672 10.086 1 95.25 87 PHE A N 1
ATOM 698 C CA . PHE A 1 87 ? 5.781 17.734 11.07 1 95.25 87 PHE A CA 1
ATOM 699 C C . PHE A 1 87 ? 5.867 17.172 12.484 1 95.25 87 PHE A C 1
ATOM 701 O O . PHE A 1 87 ? 6.398 17.828 13.391 1 95.25 87 PHE A O 1
ATOM 708 N N . ALA A 1 88 ? 5.332 16.016 12.68 1 95.38 88 ALA A N 1
ATOM 709 C CA . ALA A 1 88 ? 5.457 15.375 13.984 1 95.38 88 ALA A CA 1
ATOM 710 C C . ALA A 1 88 ? 6.926 15.188 14.367 1 95.38 88 ALA A C 1
ATOM 712 O O . ALA A 1 88 ? 7.309 15.422 15.516 1 95.38 88 ALA A O 1
ATOM 713 N N . CYS A 1 89 ? 7.723 14.789 13.43 1 96 89 CYS A N 1
ATOM 714 C CA . CYS A 1 89 ? 9.148 14.594 13.656 1 96 89 CYS A CA 1
ATOM 715 C C . CYS A 1 89 ? 9.844 15.922 13.938 1 96 89 CYS A C 1
ATOM 717 O O . CYS A 1 89 ? 10.664 16.016 14.859 1 96 89 CYS A O 1
ATOM 719 N N . THR A 1 90 ? 9.531 16.953 13.172 1 94.19 90 THR A N 1
ATOM 720 C CA . THR A 1 90 ? 10.188 18.25 13.266 1 94.19 90 THR A CA 1
ATOM 721 C C . THR A 1 90 ? 9.875 18.906 14.609 1 94.19 90 THR A C 1
ATOM 723 O O . THR A 1 90 ? 10.727 19.594 15.18 1 94.19 90 THR A O 1
ATOM 726 N N . HIS A 1 91 ? 8.719 18.703 15.086 1 93.06 91 HIS A N 1
ATOM 727 C CA . HIS A 1 91 ? 8.289 19.344 16.328 1 93.06 91 HIS A CA 1
ATOM 728 C C . HIS A 1 91 ? 8.359 18.375 17.5 1 93.06 91 HIS A C 1
ATOM 730 O O . HIS A 1 91 ? 8.07 18.75 18.641 1 93.06 91 HIS A O 1
ATOM 736 N N . ASN A 1 92 ? 8.672 17.125 17.234 1 93.25 92 ASN A N 1
ATOM 737 C CA . ASN A 1 92 ? 8.773 16.062 18.219 1 93.25 92 ASN A CA 1
ATOM 738 C C . ASN A 1 92 ? 7.5 15.938 19.047 1 93.25 92 ASN A C 1
ATOM 740 O O . ASN A 1 92 ? 7.551 15.961 20.281 1 93.25 92 ASN A O 1
ATOM 744 N N . ARG A 1 93 ? 6.383 15.914 18.297 1 90.44 93 ARG A N 1
ATOM 745 C CA . ARG A 1 93 ? 5.074 15.836 18.938 1 90.44 93 ARG A CA 1
ATOM 746 C C . ARG A 1 93 ? 4.141 14.906 18.188 1 90.44 93 ARG A C 1
ATOM 748 O O . ARG A 1 93 ? 4.129 14.906 16.953 1 90.44 93 ARG A O 1
ATOM 755 N N . ASN A 1 94 ? 3.43 14.055 18.953 1 87.31 94 ASN A N 1
ATOM 756 C CA . ASN A 1 94 ? 2.471 13.164 18.312 1 87.31 94 ASN A CA 1
ATOM 757 C C . ASN A 1 94 ? 1.093 13.266 18.953 1 87.31 94 ASN A C 1
ATOM 759 O O . ASN A 1 94 ? 0.221 12.438 18.703 1 87.31 94 ASN A O 1
ATOM 763 N N . ASP A 1 95 ? 0.874 14.258 19.828 1 90.5 95 ASP A N 1
ATOM 764 C CA . ASP A 1 95 ? -0.417 14.469 20.484 1 90.5 95 ASP A CA 1
ATOM 765 C C . ASP A 1 95 ? -1.334 15.328 19.609 1 90.5 95 ASP A C 1
ATOM 767 O O . ASP A 1 95 ? -2.537 15.414 19.859 1 90.5 95 ASP A O 1
ATOM 771 N N . VAL A 1 96 ? -0.762 15.992 18.609 1 93.88 96 VAL A N 1
ATOM 772 C CA . VAL A 1 96 ? -1.527 16.766 17.641 1 93.88 96 VAL A CA 1
ATOM 773 C C . VAL A 1 96 ? -1.076 16.406 16.234 1 93.88 96 VAL A C 1
ATOM 775 O O . VAL A 1 96 ? -0.017 15.797 16.047 1 93.88 96 VAL A O 1
ATOM 778 N N . ILE A 1 97 ? -1.862 16.703 15.281 1 94.88 97 ILE A N 1
ATOM 779 C CA . ILE A 1 97 ? -1.493 16.625 13.875 1 94.88 97 ILE A CA 1
ATOM 780 C C . ILE A 1 97 ? -1.321 18.031 13.305 1 94.88 97 ILE A C 1
ATOM 782 O O . ILE A 1 97 ? -2.303 18.75 13.109 1 94.88 97 ILE A O 1
ATOM 786 N N . ILE A 1 98 ? -0.161 18.375 13.055 1 94.5 98 ILE A N 1
ATOM 787 C CA . ILE A 1 98 ? 0.14 19.703 12.539 1 94.5 98 ILE A CA 1
ATOM 788 C C . ILE A 1 98 ? -0.098 19.75 11.031 1 94.5 98 ILE A C 1
ATOM 790 O O . ILE A 1 98 ? 0.269 18.812 10.312 1 94.5 98 ILE A O 1
ATOM 794 N N . ILE A 1 99 ? -0.723 20.766 10.609 1 94 99 ILE A N 1
ATOM 795 C CA . ILE A 1 99 ? -1.003 20.875 9.18 1 94 99 ILE A CA 1
ATOM 796 C C . ILE A 1 99 ? -0.122 21.969 8.57 1 94 99 ILE A C 1
ATOM 798 O O . ILE A 1 99 ? 0.694 22.578 9.266 1 94 99 ILE A O 1
ATOM 802 N N . ALA A 1 100 ? -0.239 22.219 7.387 1 92.19 100 ALA A N 1
ATOM 803 C CA . ALA A 1 100 ? 0.693 23.031 6.617 1 92.19 100 ALA A CA 1
ATOM 804 C C . ALA A 1 100 ? 0.714 24.469 7.125 1 92.19 100 ALA A C 1
ATOM 806 O O . ALA A 1 100 ? 1.75 25.141 7.078 1 92.19 100 ALA A O 1
ATOM 807 N N . SER A 1 101 ? -0.352 24.953 7.637 1 90.25 101 SER A N 1
ATOM 808 C CA . SER A 1 101 ? -0.446 26.328 8.125 1 90.25 101 SER A CA 1
ATOM 809 C C . SER A 1 101 ? 0.302 26.5 9.445 1 90.25 101 SER A C 1
ATOM 811 O O . SER A 1 101 ? 0.541 27.625 9.891 1 90.25 101 SER A O 1
ATOM 813 N N . GLY A 1 102 ? 0.638 25.359 10.047 1 90.62 102 GLY A N 1
ATOM 814 C CA . GLY A 1 102 ? 1.203 25.391 11.391 1 90.62 102 GLY A CA 1
ATOM 815 C C . GLY A 1 102 ? 0.175 25.141 12.477 1 90.62 102 GLY A C 1
ATOM 816 O O . GLY A 1 102 ? 0.53 24.859 13.617 1 90.62 102 GLY A O 1
ATOM 817 N N . ASP A 1 103 ? -1.059 25.344 12.125 1 93.62 103 ASP A N 1
ATOM 818 C CA . ASP A 1 103 ? -2.135 24.984 13.047 1 93.62 103 ASP A CA 1
ATOM 819 C C . ASP A 1 103 ? -2.215 23.469 13.227 1 93.62 103 ASP A C 1
ATOM 821 O O . ASP A 1 103 ? -1.409 22.719 12.656 1 93.62 103 ASP A O 1
ATOM 825 N N . TYR A 1 104 ? -3.154 23.016 14.094 1 95.12 104 TYR A N 1
ATOM 826 C CA . TYR A 1 104 ? -3.084 21.594 14.375 1 95.12 104 TYR A CA 1
ATOM 827 C C . TYR A 1 104 ? -4.469 21.031 14.664 1 95.12 104 TYR A C 1
ATOM 829 O O . TYR A 1 104 ? -5.398 21.766 14.992 1 95.12 104 TYR A O 1
ATOM 837 N N . ILE A 1 105 ? -4.629 19.734 14.422 1 94.88 105 ILE A N 1
ATOM 838 C CA . ILE A 1 105 ? -5.762 18.953 14.891 1 94.88 105 ILE A CA 1
ATOM 839 C C . ILE A 1 105 ? -5.477 18.422 16.297 1 94.88 105 ILE A C 1
ATOM 841 O O . ILE A 1 105 ? -4.473 17.734 16.516 1 94.88 105 ILE A O 1
ATOM 845 N N . ASP A 1 106 ? -6.328 18.734 17.203 1 94 106 ASP A N 1
ATOM 846 C CA . ASP A 1 106 ? -6.156 18.312 18.578 1 94 106 ASP A CA 1
ATOM 847 C C . ASP A 1 106 ? -6.598 16.859 18.766 1 94 106 ASP A C 1
ATOM 849 O O . ASP A 1 106 ? -7.797 16.578 18.828 1 94 106 ASP A O 1
ATOM 853 N N . CYS A 1 107 ? -5.691 15.953 19 1 91.94 107 CYS A N 1
ATOM 854 C CA . CYS A 1 107 ? -5.992 14.523 19.062 1 91.94 107 CYS A CA 1
ATOM 855 C C . CYS A 1 107 ? -6.613 14.164 20.406 1 91.94 107 CYS A C 1
ATOM 857 O O . CYS A 1 107 ? -7.238 13.109 20.547 1 91.94 107 CYS A O 1
ATOM 859 N N . SER A 1 108 ? -6.457 14.961 21.406 1 91.62 108 SER A N 1
ATOM 860 C CA . SER A 1 108 ? -7.062 14.734 22.719 1 91.62 108 SER A CA 1
ATOM 861 C C . SER A 1 108 ? -8.531 15.133 22.719 1 91.62 108 SER A C 1
ATOM 863 O O . SER A 1 108 ? -9.312 14.633 23.531 1 91.62 108 SER A O 1
ATOM 865 N N . HIS A 1 109 ? -8.906 16.094 21.844 1 93 109 HIS A N 1
ATOM 866 C CA . HIS A 1 109 ? -10.281 16.562 21.688 1 93 109 HIS A CA 1
ATOM 867 C C . HIS A 1 109 ? -10.695 16.578 20.219 1 93 109 HIS A C 1
ATOM 869 O O . HIS A 1 109 ? -11.031 17.641 19.688 1 93 109 HIS A O 1
ATOM 875 N N . PRO A 1 110 ? -10.742 15.391 19.672 1 91.56 110 PRO A N 1
ATOM 876 C CA . PRO A 1 110 ? -10.992 15.312 18.219 1 91.56 110 PRO A CA 1
ATOM 877 C C . PRO A 1 110 ? -12.367 15.844 17.844 1 91.56 110 PRO A C 1
ATOM 879 O O . PRO A 1 110 ? -12.602 16.188 16.672 1 91.56 110 PRO A O 1
ATOM 882 N N . GLU A 1 111 ? -13.297 15.898 18.781 1 91.44 111 GLU A N 1
ATOM 883 C CA . GLU A 1 111 ? -14.625 16.422 18.5 1 91.44 111 GLU A CA 1
ATOM 884 C C . GLU A 1 111 ? -14.562 17.875 18.031 1 91.44 111 GLU A C 1
ATOM 886 O O . GLU A 1 111 ? -15.422 18.328 17.281 1 91.44 111 GLU A O 1
ATOM 891 N N . THR A 1 112 ? -13.547 18.578 18.469 1 91.94 112 THR A N 1
ATOM 892 C CA . THR A 1 112 ? -13.414 19.984 18.094 1 91.94 112 THR A CA 1
ATOM 893 C C . THR A 1 112 ? -13.141 20.109 16.594 1 91.94 112 THR A C 1
ATOM 895 O O . THR A 1 112 ? -13.531 21.109 15.969 1 91.94 112 THR A O 1
ATOM 898 N N . PHE A 1 113 ? -12.469 19.109 16 1 92.38 113 PHE A N 1
ATOM 899 C CA . PHE A 1 113 ? -12.172 19.109 14.578 1 92.38 113 PHE A CA 1
ATOM 900 C C . PHE A 1 113 ? -13.453 19 13.758 1 92.38 113 PHE A C 1
ATOM 902 O O . PHE A 1 113 ? -13.562 19.594 12.68 1 92.38 113 PHE A O 1
ATOM 909 N N . TYR A 1 114 ? -14.391 18.359 14.281 1 89.5 114 TYR A N 1
ATOM 910 C CA . TYR A 1 114 ? -15.617 18.078 13.547 1 89.5 114 TYR A CA 1
ATOM 911 C C . TYR A 1 114 ? -16.734 19.031 13.961 1 89.5 114 TYR A C 1
ATOM 913 O O . TYR A 1 114 ? -17.906 18.797 13.633 1 89.5 114 TYR A O 1
ATOM 921 N N . TYR A 1 115 ? -16.391 20 14.703 1 86.44 115 TYR A N 1
ATOM 922 C CA . TYR A 1 115 ? -17.359 20.969 15.172 1 86.44 115 TYR A CA 1
ATOM 923 C C . TYR A 1 115 ? -18.078 21.641 13.992 1 86.44 115 TYR A C 1
ATOM 925 O O . TYR A 1 115 ? -17.438 22.031 13.016 1 86.44 115 TYR A O 1
ATOM 933 N N . ASP A 1 116 ? -19.391 21.688 14.031 1 80.5 116 ASP A N 1
ATOM 934 C CA . ASP A 1 116 ? -20.266 22.266 13.008 1 80.5 116 ASP A CA 1
ATOM 935 C C . ASP A 1 116 ? -21.156 23.359 13.602 1 80.5 116 ASP A C 1
ATOM 937 O O . ASP A 1 116 ? -22.312 23.109 13.922 1 80.5 116 ASP A O 1
ATOM 941 N N . PRO A 1 117 ? -20.656 24.516 13.625 1 74.12 117 PRO A N 1
ATOM 942 C CA . PRO A 1 117 ? -21.438 25.578 14.266 1 74.12 117 PRO A CA 1
ATOM 943 C C . PRO A 1 117 ? -22.719 25.906 13.484 1 74.12 117 PRO A C 1
ATOM 945 O O . PRO A 1 117 ? -23.703 26.359 14.07 1 74.12 117 PRO A O 1
ATOM 948 N N . ASP A 1 118 ? -22.609 25.562 12.234 1 78.44 118 ASP A N 1
ATOM 949 C CA . ASP A 1 118 ? -23.734 25.922 11.383 1 78.44 118 ASP A CA 1
ATOM 950 C C . ASP A 1 118 ? -24.828 24.844 11.461 1 78.44 118 ASP A C 1
ATOM 952 O O . ASP A 1 118 ? -25.953 25.062 10.984 1 78.44 118 ASP A O 1
ATOM 956 N N . GLY A 1 119 ? -24.531 23.781 12.055 1 74.12 119 GLY A N 1
ATOM 957 C CA . GLY A 1 119 ? -25.516 22.719 12.219 1 74.12 119 GLY A CA 1
ATOM 958 C C . GLY A 1 119 ? -25.922 22.078 10.914 1 74.12 119 GLY A C 1
ATOM 959 O O . GLY A 1 119 ? -27.094 21.719 10.727 1 74.12 119 GLY A O 1
ATOM 960 N N . ARG A 1 120 ? -25.094 21.922 10 1 75.81 120 ARG A N 1
ATOM 961 C CA . ARG A 1 120 ? -25.438 21.406 8.68 1 75.81 120 ARG A CA 1
ATOM 962 C C . ARG A 1 120 ? -25.125 19.922 8.586 1 75.81 120 ARG A C 1
ATOM 964 O O . ARG A 1 120 ? -25.609 19.234 7.684 1 75.81 120 ARG A O 1
ATOM 971 N N . GLN A 1 121 ? -24.422 19.516 9.586 1 82.75 121 GLN A N 1
ATOM 972 C CA . GLN A 1 121 ? -24.047 18.109 9.547 1 82.75 121 GLN A CA 1
ATOM 973 C C . GLN A 1 121 ? -25.125 17.234 10.164 1 82.75 121 GLN A C 1
ATOM 975 O O . GLN A 1 121 ? -25.766 17.609 11.148 1 82.75 121 GLN A O 1
ATOM 980 N N . LEU A 1 122 ? -25.375 16.188 9.586 1 81.38 122 LEU A N 1
ATOM 981 C CA . LEU A 1 122 ? -26.359 15.227 10.086 1 81.38 122 LEU A CA 1
ATOM 982 C C . LEU A 1 122 ? -25.812 14.453 11.281 1 81.38 122 LEU A C 1
ATOM 984 O O . LEU A 1 122 ? -26.578 14 12.133 1 81.38 122 LEU A O 1
ATOM 988 N N . MET A 1 123 ? -24.547 14.422 11.344 1 83.62 123 MET A N 1
ATOM 989 C CA . MET A 1 123 ? -23.906 13.672 12.422 1 83.62 123 MET A CA 1
ATOM 990 C C . MET A 1 123 ? -23.328 14.609 13.477 1 83.62 123 MET A C 1
ATOM 992 O O . MET A 1 123 ? -22.859 15.695 13.148 1 83.62 123 MET A O 1
ATOM 996 N N . THR A 1 124 ? -23.438 14.156 14.656 1 86.5 124 THR A N 1
ATOM 997 C CA . THR A 1 124 ? -22.812 14.93 15.719 1 86.5 124 THR A CA 1
ATOM 998 C C . THR A 1 124 ? -21.297 14.852 15.633 1 86.5 124 THR A C 1
ATOM 1000 O O . THR A 1 124 ? -20.75 13.977 14.953 1 86.5 124 THR A O 1
ATOM 1003 N N . SER A 1 125 ? -20.672 15.727 16.297 1 88.31 125 SER A N 1
ATOM 1004 C CA . SER A 1 125 ? -19.203 15.695 16.344 1 88.31 125 SER A CA 1
ATOM 1005 C C . SER A 1 125 ? -18.703 14.398 16.969 1 88.31 125 SER A C 1
ATOM 1007 O O . SER A 1 125 ? -17.688 13.852 16.531 1 88.31 125 SER A O 1
ATOM 1009 N N . GLU A 1 126 ? -19.422 13.953 17.922 1 88.88 126 GLU A N 1
ATOM 1010 C CA . GLU A 1 126 ? -19.031 12.711 18.594 1 88.88 126 GLU A CA 1
ATOM 1011 C C . GLU A 1 126 ? -19.172 11.516 17.656 1 88.88 126 GLU A C 1
ATOM 1013 O O . GLU A 1 126 ? -18.312 10.625 17.656 1 88.88 126 GLU A O 1
ATOM 1018 N N . ASP A 1 127 ? -20.188 11.539 16.875 1 88.31 127 ASP A N 1
ATOM 1019 C CA . ASP A 1 127 ? -20.391 10.461 15.922 1 88.31 127 ASP A CA 1
ATOM 1020 C C . ASP A 1 127 ? -19.359 10.5 14.805 1 88.31 127 ASP A C 1
ATOM 1022 O O . ASP A 1 127 ? -18.922 9.453 14.32 1 88.31 127 ASP A O 1
ATOM 1026 N N . ALA A 1 128 ? -19.016 11.672 14.445 1 88.69 128 ALA A N 1
ATOM 1027 C CA . ALA A 1 128 ? -17.969 11.828 13.422 1 88.69 128 ALA A CA 1
ATOM 1028 C C . ALA A 1 128 ? -16.641 11.289 13.914 1 88.69 128 ALA A C 1
ATOM 1030 O O . ALA A 1 128 ? -15.898 10.648 13.156 1 88.69 128 ALA A O 1
ATOM 1031 N N . VAL A 1 129 ? -16.375 11.547 15.164 1 91.12 129 VAL A N 1
ATOM 1032 C CA . VAL A 1 129 ? -15.141 11.031 15.766 1 91.12 129 VAL A CA 1
ATOM 1033 C C . VAL A 1 129 ? -15.133 9.508 15.695 1 91.12 129 VAL A C 1
ATOM 1035 O O . VAL A 1 129 ? -14.117 8.906 15.344 1 91.12 129 VAL A O 1
ATOM 1038 N N . ARG A 1 130 ? -16.203 8.938 15.969 1 90.06 130 ARG A N 1
ATOM 1039 C CA . ARG A 1 130 ? -16.312 7.48 15.945 1 90.06 130 ARG A CA 1
ATOM 1040 C C . ARG A 1 130 ? -16.141 6.941 14.531 1 90.06 130 ARG A C 1
ATOM 1042 O O . ARG A 1 130 ? -15.477 5.926 14.32 1 90.06 130 ARG A O 1
ATOM 1049 N N . MET A 1 131 ? -16.719 7.645 13.602 1 87.19 131 MET A N 1
ATOM 1050 C CA . MET A 1 131 ? -16.688 7.223 12.211 1 87.19 131 MET A CA 1
ATOM 1051 C C . MET A 1 131 ? -15.25 7.242 11.672 1 87.19 131 MET A C 1
ATOM 1053 O O . MET A 1 131 ? -14.844 6.324 10.961 1 87.19 131 MET A O 1
ATOM 1057 N N . PHE A 1 132 ? -14.453 8.234 12.086 1 90.56 132 PHE A N 1
ATOM 1058 C CA . PHE A 1 132 ? -13.125 8.406 11.516 1 90.56 132 PHE A CA 1
ATOM 1059 C C . PHE A 1 132 ? -12.055 7.891 12.461 1 90.56 132 PHE A C 1
ATOM 1061 O O . PHE A 1 132 ? -10.859 8.023 12.188 1 90.56 132 PHE A O 1
ATOM 1068 N N . ALA A 1 133 ? -12.469 7.305 13.547 1 90.06 133 ALA A N 1
ATOM 1069 C CA . ALA A 1 133 ? -11.539 6.852 14.578 1 90.06 133 ALA A CA 1
ATOM 1070 C C . ALA A 1 133 ? -10.539 5.852 14.008 1 90.06 133 ALA A C 1
ATOM 1072 O O . ALA A 1 133 ? -9.344 5.91 14.32 1 90.06 133 ALA A O 1
ATOM 1073 N N . SER A 1 134 ? -11.008 4.996 13.203 1 88.25 134 SER A N 1
ATOM 1074 C CA . SER A 1 134 ? -10.148 3.963 12.641 1 88.25 134 SER A CA 1
ATOM 1075 C C . SER A 1 134 ? -9.094 4.566 11.719 1 88.25 134 SER A C 1
ATOM 1077 O O . SER A 1 134 ? -7.934 4.148 11.734 1 88.25 134 SER A O 1
ATOM 1079 N N . SER A 1 135 ? -9.469 5.52 10.93 1 91.31 135 SER A N 1
ATOM 1080 C CA . SER A 1 135 ? -8.539 6.164 10.016 1 91.31 135 SER A CA 1
ATOM 1081 C C . SER A 1 135 ? -7.457 6.934 10.773 1 91.31 135 SER A C 1
ATOM 1083 O O . SER A 1 135 ? -6.281 6.879 10.414 1 91.31 135 SER A O 1
ATOM 1085 N N . PHE A 1 136 ? -7.836 7.555 11.836 1 91.19 136 PHE A N 1
ATOM 1086 C CA . PHE A 1 136 ? -6.871 8.312 12.625 1 91.19 136 PHE A CA 1
ATOM 1087 C C . PHE A 1 136 ? -5.914 7.383 13.359 1 91.19 136 PHE A C 1
ATOM 1089 O O . PHE A 1 136 ? -4.715 7.656 13.445 1 91.19 136 PHE A O 1
ATOM 1096 N N . SER A 1 137 ? -6.531 6.391 13.898 1 91.75 137 SER A N 1
ATOM 1097 C CA . SER A 1 137 ? -5.699 5.398 14.57 1 91.75 137 SER A CA 1
ATOM 1098 C C . SER A 1 137 ? -4.715 4.754 13.594 1 91.75 137 SER A C 1
ATOM 1100 O O . SER A 1 137 ? -3.549 4.543 13.93 1 91.75 137 SER A O 1
ATOM 1102 N N . ASN A 1 138 ? -5.207 4.418 12.461 1 93.88 138 ASN A N 1
ATOM 1103 C CA . ASN A 1 138 ? -4.363 3.85 11.414 1 93.88 138 ASN A CA 1
ATOM 1104 C C . ASN A 1 138 ? -3.256 4.816 11 1 93.88 138 ASN A C 1
ATOM 1106 O O . ASN A 1 138 ? -2.107 4.406 10.812 1 93.88 138 ASN A O 1
ATOM 1110 N N . TYR A 1 139 ? -3.607 6.027 10.844 1 94.81 139 TYR A N 1
ATOM 1111 C CA . TYR A 1 139 ? -2.648 7.066 10.484 1 94.81 139 TYR A CA 1
ATOM 1112 C C . TYR A 1 139 ? -1.541 7.168 11.531 1 94.81 139 TYR A C 1
ATOM 1114 O O . TYR A 1 139 ? -0.357 7.191 11.188 1 94.81 139 TYR A O 1
ATOM 1122 N N . ARG A 1 140 ? -1.89 7.199 12.734 1 93.5 140 ARG A N 1
ATOM 1123 C CA . ARG A 1 140 ? -0.912 7.305 13.812 1 93.5 140 ARG A CA 1
ATOM 1124 C C . ARG A 1 140 ? -0.01 6.074 13.859 1 93.5 140 ARG A C 1
ATOM 1126 O O . ARG A 1 140 ? 1.216 6.199 13.891 1 93.5 140 ARG A O 1
ATOM 1133 N N . ARG A 1 141 ? -0.597 4.984 13.781 1 92.31 141 ARG A N 1
ATOM 1134 C CA . ARG A 1 141 ? 0.11 3.715 13.93 1 92.31 141 ARG A CA 1
ATOM 1135 C C . ARG A 1 141 ? 1.032 3.459 12.742 1 92.31 141 ARG A C 1
ATOM 1137 O O . ARG A 1 141 ? 2.119 2.9 12.906 1 92.31 141 ARG A O 1
ATOM 1144 N N . ASN A 1 142 ? 0.644 3.914 11.578 1 94.38 142 ASN A N 1
ATOM 1145 C CA . ASN A 1 142 ? 1.333 3.486 10.367 1 94.38 142 ASN A CA 1
ATOM 1146 C C . ASN A 1 142 ? 2.242 4.586 9.82 1 94.38 142 ASN A C 1
ATOM 1148 O O . ASN A 1 142 ? 3.162 4.309 9.055 1 94.38 142 ASN A O 1
ATOM 1152 N N . VAL A 1 143 ? 1.963 5.777 10.234 1 96.06 143 VAL A N 1
ATOM 1153 C CA . VAL A 1 143 ? 2.732 6.852 9.617 1 96.06 143 VAL A CA 1
ATOM 1154 C C . VAL A 1 143 ? 3.445 7.668 10.688 1 96.06 143 VAL A C 1
ATOM 1156 O O . VAL A 1 143 ? 4.672 7.605 10.812 1 96.06 143 VAL A O 1
ATOM 1159 N N . THR A 1 144 ? 2.695 8.258 11.594 1 96 144 THR A N 1
ATOM 1160 C CA . THR A 1 144 ? 3.275 9.219 12.531 1 96 144 THR A CA 1
ATOM 1161 C C . THR A 1 144 ? 4.207 8.516 13.516 1 96 144 THR A C 1
ATOM 1163 O O . THR A 1 144 ? 5.348 8.945 13.711 1 96 144 THR A O 1
ATOM 1166 N N . ASP A 1 145 ? 3.721 7.465 14.109 1 94.12 145 ASP A N 1
ATOM 1167 C CA . ASP A 1 145 ? 4.512 6.805 15.148 1 94.12 145 ASP A CA 1
ATOM 1168 C C . ASP A 1 145 ? 5.785 6.199 14.562 1 94.12 145 ASP A C 1
ATOM 1170 O O . ASP A 1 145 ? 6.871 6.371 15.125 1 94.12 145 ASP A O 1
ATOM 1174 N N . PRO A 1 146 ? 5.668 5.5 13.492 1 94.88 146 PRO A N 1
ATOM 1175 C CA . PRO A 1 146 ? 6.898 4.953 12.914 1 94.88 146 PRO A CA 1
ATOM 1176 C C . PRO A 1 146 ? 7.891 6.035 12.5 1 94.88 146 PRO A C 1
ATOM 1178 O O . PRO A 1 146 ? 9.102 5.879 12.695 1 94.88 146 PRO A O 1
ATOM 1181 N N . MET A 1 147 ? 7.422 7.094 11.922 1 96.88 147 MET A N 1
ATOM 1182 C CA . MET A 1 147 ? 8.312 8.172 11.5 1 96.88 147 MET A CA 1
ATOM 1183 C C . MET A 1 147 ? 9.008 8.805 12.7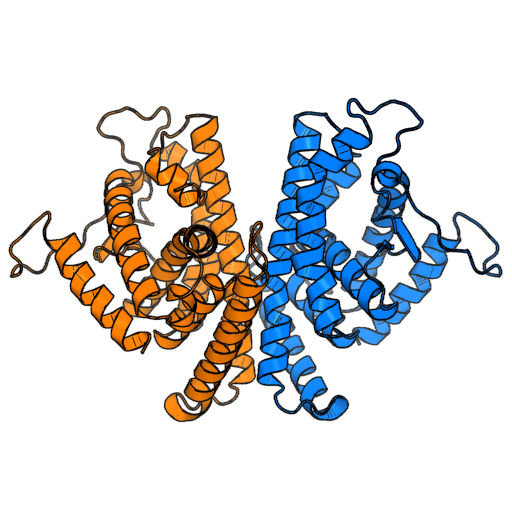03 1 96.88 147 MET A C 1
ATOM 1185 O O . MET A 1 147 ? 10.203 9.109 12.641 1 96.88 147 MET A O 1
ATOM 1189 N N . LEU A 1 148 ? 8.273 8.969 13.742 1 95.81 148 LEU A N 1
ATOM 1190 C CA . LEU A 1 148 ? 8.844 9.531 14.961 1 95.81 148 LEU A CA 1
ATOM 1191 C C . LEU A 1 148 ? 9.859 8.57 15.57 1 95.81 148 LEU A C 1
ATOM 1193 O O . LEU A 1 148 ? 10.961 8.984 15.953 1 95.81 148 LEU A O 1
ATOM 1197 N N . ARG A 1 149 ? 9.453 7.34 15.641 1 92.94 149 ARG A N 1
ATOM 1198 C CA . ARG A 1 149 ? 10.312 6.309 16.219 1 92.94 149 ARG A CA 1
ATOM 1199 C C . ARG A 1 149 ? 11.633 6.211 15.461 1 92.94 149 ARG A C 1
ATOM 1201 O O . ARG A 1 149 ? 12.695 6.105 16.078 1 92.94 149 ARG A O 1
ATOM 1208 N N . ASP A 1 150 ? 11.516 6.297 14.156 1 93.81 150 ASP A N 1
ATOM 1209 C CA . ASP A 1 150 ? 12.711 6.105 13.336 1 93.81 150 ASP A CA 1
ATOM 1210 C C . ASP A 1 150 ? 13.398 7.438 13.047 1 93.81 150 ASP A C 1
ATOM 1212 O O . ASP A 1 150 ? 14.422 7.473 12.359 1 93.81 150 ASP A O 1
ATOM 1216 N N . GLN A 1 151 ? 12.844 8.492 13.523 1 94.5 151 GLN A N 1
ATOM 1217 C CA . GLN A 1 151 ? 13.414 9.828 13.367 1 94.5 151 GLN A CA 1
ATOM 1218 C C . GLN A 1 151 ? 13.68 10.148 11.898 1 94.5 151 GLN A C 1
ATOM 1220 O O . GLN A 1 151 ? 14.797 10.5 11.523 1 94.5 151 GLN A O 1
ATOM 1225 N N . VAL A 1 152 ? 12.633 10.07 11.141 1 96.94 152 VAL A N 1
ATOM 1226 C CA . VAL A 1 152 ? 12.727 10.359 9.711 1 96.94 152 VAL A CA 1
ATOM 1227 C C . VAL A 1 152 ? 13.062 11.828 9.508 1 96.94 152 VAL A C 1
ATOM 1229 O O . VAL A 1 152 ? 12.352 12.711 9.992 1 96.94 152 VAL A O 1
ATOM 1232 N N . ASP A 1 153 ? 14.117 12.094 8.797 1 94.75 153 ASP A N 1
ATOM 1233 C CA . ASP A 1 153 ? 14.523 13.484 8.633 1 94.75 153 ASP A CA 1
ATOM 1234 C C . ASP A 1 153 ? 14.016 14.055 7.312 1 94.75 153 ASP A C 1
ATOM 1236 O O . ASP A 1 153 ? 13.234 13.406 6.609 1 94.75 153 ASP A O 1
ATOM 1240 N N . ARG A 1 154 ? 14.391 15.227 7.016 1 92.62 154 ARG A N 1
ATOM 1241 C CA . ARG A 1 154 ? 13.852 15.969 5.883 1 92.62 154 ARG A CA 1
ATOM 1242 C C . ARG A 1 154 ? 14.227 15.305 4.562 1 92.62 154 ARG A C 1
ATOM 1244 O O . ARG A 1 154 ? 13.43 15.289 3.623 1 92.62 154 ARG A O 1
ATOM 1251 N N . TYR A 1 155 ? 15.438 14.773 4.473 1 93.5 155 TYR A N 1
ATOM 1252 C CA . TYR A 1 155 ? 15.875 14.141 3.234 1 93.5 155 TYR A CA 1
ATOM 1253 C C . TYR A 1 155 ? 15.125 12.844 2.992 1 93.5 155 TYR A C 1
ATOM 1255 O O . TYR A 1 155 ? 14.773 12.523 1.854 1 93.5 155 TYR A O 1
ATOM 1263 N N . GLU A 1 156 ? 14.922 12.117 4.066 1 96.56 156 GLU A N 1
ATOM 1264 C CA . GLU A 1 156 ? 14.109 10.898 3.982 1 96.56 156 GLU A CA 1
ATOM 1265 C C . GLU A 1 156 ? 12.664 11.227 3.615 1 96.56 156 GLU A C 1
ATOM 1267 O O . GLU A 1 156 ? 12.039 10.5 2.834 1 96.56 156 GLU A O 1
ATOM 1272 N N . PHE A 1 157 ? 12.141 12.297 4.16 1 96.62 157 PHE A N 1
ATOM 1273 C CA . PHE A 1 157 ? 10.805 12.766 3.809 1 96.62 157 PHE A CA 1
ATOM 1274 C C . PHE A 1 157 ? 10.711 13.062 2.318 1 96.62 157 PHE A C 1
ATOM 1276 O O . PHE A 1 157 ? 9.766 12.641 1.652 1 96.62 157 PHE A O 1
ATOM 1283 N N . PHE A 1 158 ? 11.711 13.734 1.777 1 94.56 158 PHE A N 1
ATOM 1284 C CA . PHE A 1 158 ? 11.719 14.07 0.359 1 94.56 158 PHE A CA 1
ATOM 1285 C C . PHE A 1 158 ? 11.805 12.812 -0.496 1 94.56 158 PHE A C 1
ATOM 1287 O O . PHE A 1 158 ? 11.164 12.719 -1.545 1 94.56 158 PHE A O 1
ATOM 1294 N N . ALA A 1 159 ? 12.609 11.898 -0.044 1 95.06 159 ALA A N 1
ATOM 1295 C CA . ALA A 1 159 ? 12.727 10.641 -0.774 1 95.06 159 ALA A CA 1
ATOM 1296 C C . ALA A 1 159 ? 11.391 9.898 -0.826 1 95.06 159 ALA A C 1
ATOM 1298 O O . ALA A 1 159 ? 10.984 9.422 -1.886 1 95.06 159 ALA A O 1
ATOM 1299 N N . LEU A 1 160 ? 10.695 9.844 0.297 1 96.62 160 LEU A N 1
ATOM 1300 C CA . LEU A 1 160 ? 9.391 9.195 0.35 1 96.62 160 LEU A CA 1
ATOM 1301 C C . LEU A 1 160 ? 8.398 9.898 -0.569 1 96.62 160 LEU A C 1
ATOM 1303 O O . LEU A 1 160 ? 7.656 9.242 -1.306 1 96.62 160 LEU A O 1
ATOM 1307 N N . CYS A 1 161 ? 8.406 11.227 -0.518 1 96.06 161 CYS A N 1
ATOM 1308 C CA . CYS A 1 161 ? 7.523 11.992 -1.39 1 96.06 161 CYS A CA 1
ATOM 1309 C C . CYS A 1 161 ? 7.77 11.648 -2.854 1 96.06 161 CYS A C 1
ATOM 1311 O O . CYS A 1 161 ? 6.82 11.445 -3.615 1 96.06 161 CYS A O 1
ATOM 1313 N N . SER A 1 162 ? 9 11.555 -3.207 1 95.62 162 SER A N 1
ATOM 1314 C CA . SER A 1 162 ? 9.359 11.266 -4.59 1 95.62 162 SER A CA 1
ATOM 1315 C C . SER A 1 162 ? 8.891 9.875 -5.004 1 95.62 162 SER A C 1
ATOM 1317 O O . SER A 1 162 ? 8.359 9.695 -6.102 1 95.62 162 SER A O 1
ATOM 1319 N N . LEU A 1 163 ? 9.086 8.961 -4.129 1 96.19 163 LEU A N 1
ATOM 1320 C CA . LEU A 1 163 ? 8.727 7.582 -4.438 1 96.19 163 LEU A CA 1
ATOM 1321 C C . LEU A 1 163 ? 7.215 7.43 -4.551 1 96.19 163 LEU A C 1
ATOM 1323 O O . LEU A 1 163 ? 6.727 6.637 -5.359 1 96.19 163 LEU A O 1
ATOM 1327 N N . VAL A 1 164 ? 6.5 8.18 -3.762 1 96.62 164 VAL A N 1
ATOM 1328 C CA . VAL A 1 164 ? 5.043 8.148 -3.832 1 96.62 164 VAL A CA 1
ATOM 1329 C C . VAL A 1 164 ? 4.578 8.836 -5.113 1 96.62 164 VAL A C 1
ATOM 1331 O O . VAL A 1 164 ? 3.668 8.352 -5.789 1 96.62 164 VAL A O 1
ATOM 1334 N N . LEU A 1 165 ? 5.172 9.93 -5.418 1 96.81 165 LEU A N 1
ATOM 1335 C CA . LEU A 1 165 ? 4.773 10.695 -6.59 1 96.81 165 LEU A CA 1
ATOM 1336 C C . LEU A 1 165 ? 4.996 9.898 -7.867 1 96.81 165 LEU A C 1
ATOM 1338 O O . LEU A 1 165 ? 4.133 9.867 -8.742 1 96.81 165 LEU A O 1
ATOM 1342 N N . PHE A 1 166 ? 6.113 9.281 -7.93 1 96.69 166 PHE A N 1
ATOM 1343 C CA . PHE A 1 166 ? 6.48 8.602 -9.172 1 96.69 166 PHE A CA 1
ATOM 1344 C C . PHE A 1 166 ? 6.133 7.117 -9.102 1 96.69 166 PHE A C 1
ATOM 1346 O O . PHE A 1 166 ? 6.98 6.266 -9.367 1 96.69 166 PHE A O 1
ATOM 1353 N N . ASP A 1 167 ? 4.996 6.941 -8.805 1 94.31 167 ASP A N 1
ATOM 1354 C CA . ASP A 1 167 ? 4.441 5.59 -8.812 1 94.31 167 ASP A CA 1
ATOM 1355 C C . ASP A 1 167 ? 4.367 5.039 -10.234 1 94.31 167 ASP A C 1
ATOM 1357 O O . ASP A 1 167 ? 4.09 5.777 -11.18 1 94.31 167 ASP A O 1
ATOM 1361 N N . THR A 1 168 ? 4.523 3.748 -10.438 1 93.5 168 THR A N 1
ATOM 1362 C CA . THR A 1 168 ? 4.57 3.16 -11.773 1 93.5 168 THR A CA 1
ATOM 1363 C C . THR A 1 168 ? 3.393 2.215 -11.992 1 93.5 168 THR A C 1
ATOM 1365 O O . THR A 1 168 ? 3.342 1.501 -12.992 1 93.5 168 THR A O 1
ATOM 1368 N N . GLY A 1 169 ? 2.512 2.178 -11.078 1 92.12 169 GLY A N 1
ATOM 1369 C CA . GLY A 1 169 ? 1.448 1.189 -11.164 1 92.12 169 GLY A CA 1
ATOM 1370 C C . GLY A 1 169 ? 0.073 1.808 -11.328 1 92.12 169 GLY A C 1
ATOM 1371 O O . GLY A 1 169 ? -0.94 1.17 -11.039 1 92.12 169 GLY A O 1
ATOM 1372 N N . LEU A 1 170 ? -0.024 2.973 -11.812 1 93.12 170 LEU A N 1
ATOM 1373 C CA . LEU A 1 170 ? -1.298 3.682 -11.867 1 93.12 170 LEU A CA 1
ATOM 1374 C C . LEU A 1 170 ? -2 3.434 -13.195 1 93.12 170 LEU A C 1
ATOM 1376 O O . LEU A 1 170 ? -1.348 3.32 -14.234 1 93.12 170 LEU A O 1
ATOM 1380 N N . GLU A 1 171 ? -3.293 3.383 -13.102 1 90 171 GLU A N 1
ATOM 1381 C CA . GLU A 1 171 ? -4.09 3.234 -14.312 1 90 171 GLU A CA 1
ATOM 1382 C C . GLU A 1 171 ? -3.963 4.461 -15.211 1 90 171 GLU A C 1
ATOM 1384 O O . GLU A 1 171 ? -4.004 5.594 -14.734 1 90 171 GLU A O 1
ATOM 1389 N N . GLY A 1 172 ? -3.787 4.223 -16.531 1 92.38 172 GLY A N 1
ATOM 1390 C CA . GLY A 1 172 ? -3.766 5.324 -17.484 1 92.38 172 GLY A CA 1
ATOM 1391 C C . GLY A 1 172 ? -2.375 5.871 -17.719 1 92.38 172 GLY A C 1
ATOM 1392 O O . GLY A 1 172 ? -2.186 6.73 -18.594 1 92.38 172 GLY A O 1
ATOM 1393 N N . GLN A 1 173 ? -1.412 5.312 -17.062 1 95.25 173 GLN A N 1
ATOM 1394 C CA . GLN A 1 173 ? -0.043 5.766 -17.281 1 95.25 173 GLN A CA 1
ATOM 1395 C C . GLN A 1 173 ? 0.48 5.312 -18.641 1 95.25 173 GLN A C 1
ATOM 1397 O O . GLN A 1 173 ? 0.222 4.184 -19.062 1 95.25 173 GLN A O 1
ATOM 1402 N N . SER A 1 174 ? 1.199 6.258 -19.312 1 95.94 174 SER A N 1
ATOM 1403 C CA . SER A 1 174 ? 1.876 5.914 -20.562 1 95.94 174 SER A CA 1
ATOM 1404 C C . SER A 1 174 ? 3.205 5.219 -20.297 1 95.94 174 SER A C 1
ATOM 1406 O O . SER A 1 174 ? 3.744 5.297 -19.188 1 95.94 174 SER A O 1
ATOM 1408 N N . GLU A 1 175 ? 3.67 4.543 -21.312 1 94.56 175 GLU A N 1
ATOM 1409 C CA . GLU A 1 175 ? 4.973 3.896 -21.188 1 94.56 175 GLU A CA 1
ATOM 1410 C C . GLU A 1 175 ? 6.066 4.914 -20.875 1 94.56 175 GLU A C 1
ATOM 1412 O O . GLU A 1 175 ? 6.965 4.637 -20.078 1 94.56 175 GLU A O 1
ATOM 1417 N N . GLU A 1 176 ? 5.988 6.02 -21.5 1 95.81 176 GLU A N 1
ATOM 1418 C CA . GLU A 1 176 ? 6.957 7.082 -21.25 1 95.81 176 GLU A CA 1
ATOM 1419 C C . GLU A 1 176 ? 6.941 7.512 -19.781 1 95.81 176 GLU A C 1
ATOM 1421 O O . GLU A 1 176 ? 7.996 7.691 -19.172 1 95.81 176 GLU A O 1
ATOM 1426 N N . CYS A 1 177 ? 5.773 7.688 -19.234 1 97.06 177 CYS A N 1
ATOM 1427 C CA . CYS A 1 177 ? 5.625 8.086 -17.844 1 97.06 177 CYS A CA 1
ATOM 1428 C C . CYS A 1 177 ? 6.227 7.039 -16.906 1 97.06 177 CYS A C 1
ATOM 1430 O O . CYS A 1 177 ? 6.895 7.383 -15.93 1 97.06 177 CYS A O 1
ATOM 1432 N N . ILE A 1 178 ? 6.023 5.793 -17.266 1 95.5 178 ILE A N 1
ATOM 1433 C CA . ILE A 1 178 ? 6.527 4.695 -16.438 1 95.5 178 ILE A CA 1
ATOM 1434 C C . ILE A 1 178 ? 8.055 4.695 -16.469 1 95.5 178 ILE A C 1
ATOM 1436 O O . ILE A 1 178 ? 8.695 4.535 -15.422 1 95.5 178 ILE A O 1
ATOM 1440 N N . VAL A 1 179 ? 8.648 4.891 -17.609 1 94.88 179 VAL A N 1
ATOM 1441 C CA . VAL A 1 179 ? 10.102 4.891 -17.766 1 94.88 179 VAL A CA 1
ATOM 1442 C C . VAL A 1 179 ? 10.703 6.051 -16.969 1 94.88 179 VAL A C 1
ATOM 1444 O O . VAL A 1 179 ? 11.688 5.871 -16.25 1 94.88 179 VAL A O 1
ATOM 1447 N N . VAL A 1 180 ? 10.109 7.195 -17.094 1 95.88 180 VAL A N 1
ATOM 1448 C CA . VAL A 1 180 ? 10.594 8.375 -16.375 1 95.88 180 VAL A CA 1
ATOM 1449 C C . VAL A 1 180 ? 10.469 8.156 -14.875 1 95.88 180 VAL A C 1
ATOM 1451 O O . VAL A 1 180 ? 11.383 8.477 -14.117 1 95.88 180 VAL A O 1
ATOM 1454 N N . SER A 1 181 ? 9.352 7.629 -14.438 1 96.19 181 SER A N 1
ATOM 1455 C CA . SER A 1 181 ? 9.109 7.379 -13.023 1 96.19 181 SER A CA 1
ATOM 1456 C C . SER A 1 181 ? 10.133 6.402 -12.453 1 96.19 181 SER A C 1
ATOM 1458 O O . SER A 1 181 ? 10.664 6.621 -11.359 1 96.19 181 SER A O 1
ATOM 1460 N N . ARG A 1 182 ? 10.398 5.367 -13.188 1 93.44 182 ARG A N 1
ATOM 1461 C CA . ARG A 1 182 ? 11.375 4.387 -12.734 1 93.44 182 ARG A CA 1
ATOM 1462 C C . ARG A 1 182 ? 12.758 5.02 -12.594 1 93.44 182 ARG A C 1
ATOM 1464 O O . ARG A 1 182 ? 13.469 4.762 -11.617 1 93.44 182 ARG A O 1
ATOM 1471 N N . ARG A 1 183 ? 13.125 5.777 -13.531 1 93.94 183 ARG A N 1
ATOM 1472 C CA . ARG A 1 183 ? 14.422 6.438 -13.523 1 93.94 183 ARG A CA 1
ATOM 1473 C C . ARG A 1 183 ? 14.562 7.352 -12.312 1 93.94 183 ARG A C 1
ATOM 1475 O O . ARG A 1 183 ? 15.594 7.344 -11.633 1 93.94 183 ARG A O 1
ATOM 1482 N N . ILE A 1 184 ? 13.562 8.117 -12.039 1 93.88 184 ILE A N 1
ATOM 1483 C CA . ILE A 1 184 ? 13.609 9.07 -10.938 1 93.88 184 ILE A CA 1
ATOM 1484 C C . ILE A 1 184 ? 13.633 8.32 -9.609 1 93.88 184 ILE A C 1
ATOM 1486 O O . ILE A 1 184 ? 14.375 8.68 -8.688 1 93.88 184 ILE A O 1
ATOM 1490 N N . ARG A 1 185 ? 12.852 7.32 -9.523 1 94.38 185 ARG A N 1
ATOM 1491 C CA . ARG A 1 185 ? 12.836 6.516 -8.305 1 94.38 185 ARG A CA 1
ATOM 1492 C C . ARG A 1 185 ? 14.211 5.918 -8.023 1 94.38 185 ARG A C 1
ATOM 1494 O O . ARG A 1 185 ? 14.68 5.934 -6.887 1 94.38 185 ARG A O 1
ATOM 1501 N N . GLU A 1 186 ? 14.805 5.406 -9.047 1 92 186 GLU A N 1
ATOM 1502 C CA . GLU A 1 186 ? 16.141 4.844 -8.883 1 92 186 GLU A CA 1
ATOM 1503 C C . GLU A 1 186 ? 17.141 5.914 -8.453 1 92 186 GLU A C 1
ATOM 1505 O O . GLU A 1 186 ? 17.984 5.668 -7.59 1 92 186 GLU A O 1
ATOM 1510 N N . ALA A 1 187 ? 17.016 7.016 -9.078 1 93.06 187 ALA A N 1
ATOM 1511 C CA . ALA A 1 187 ? 17.922 8.117 -8.75 1 93.06 187 ALA A CA 1
ATOM 1512 C C . ALA A 1 187 ? 17.75 8.547 -7.297 1 93.06 187 ALA A C 1
ATOM 1514 O O . ALA A 1 187 ? 18.734 8.812 -6.602 1 93.06 187 ALA A O 1
ATOM 1515 N N . VAL A 1 188 ? 16.562 8.602 -6.855 1 93.88 188 VAL A N 1
ATOM 1516 C CA . VAL A 1 188 ? 16.266 9.031 -5.492 1 93.88 188 VAL A CA 1
ATOM 1517 C C . VAL A 1 188 ? 16.812 8 -4.5 1 93.88 188 VAL A C 1
ATOM 1519 O O . VAL A 1 188 ? 17.359 8.367 -3.459 1 93.88 188 VAL A O 1
ATOM 1522 N N . GLN A 1 189 ? 16.656 6.773 -4.797 1 93.81 189 GLN A N 1
ATOM 1523 C CA . GLN A 1 189 ? 17.156 5.711 -3.936 1 93.81 189 GLN A CA 1
ATOM 1524 C C . GLN A 1 189 ? 18.688 5.758 -3.844 1 93.81 189 GLN A C 1
ATOM 1526 O O . GLN A 1 189 ? 19.25 5.582 -2.762 1 93.81 189 GLN A O 1
ATOM 1531 N N . ARG A 1 190 ? 19.297 6.047 -4.934 1 93.75 190 ARG A N 1
ATOM 1532 C CA . ARG A 1 190 ? 20.75 6.188 -4.934 1 93.75 190 ARG A CA 1
ATOM 1533 C C . ARG A 1 190 ? 21.172 7.391 -4.102 1 93.75 190 ARG A C 1
ATOM 1535 O O . ARG A 1 190 ? 22.156 7.324 -3.367 1 93.75 190 ARG A O 1
ATOM 1542 N N . GLU A 1 191 ? 20.438 8.445 -4.262 1 92.88 191 GLU A N 1
ATOM 1543 C CA . GLU A 1 191 ? 20.781 9.672 -3.547 1 92.88 191 GLU A CA 1
ATOM 1544 C C . GLU A 1 191 ? 20.625 9.492 -2.039 1 92.88 191 GLU A C 1
ATOM 1546 O O . GLU A 1 191 ? 21.453 9.984 -1.268 1 92.88 191 GLU A O 1
ATOM 1551 N N . ILE A 1 192 ? 19.625 8.844 -1.608 1 94.06 192 ILE A N 1
ATOM 1552 C CA . ILE A 1 192 ? 19.422 8.672 -0.175 1 94.06 192 ILE A CA 1
ATOM 1553 C C . ILE A 1 192 ? 20.469 7.715 0.385 1 94.06 192 ILE A C 1
ATOM 1555 O O . ILE A 1 192 ? 20.906 7.871 1.523 1 94.06 192 ILE A O 1
ATOM 1559 N N . LEU A 1 193 ? 20.828 6.738 -0.399 1 94.19 193 LEU A N 1
ATOM 1560 C CA . LEU A 1 193 ? 21.906 5.844 0.031 1 94.19 193 LEU A CA 1
ATOM 1561 C C . LEU A 1 193 ? 23.219 6.602 0.172 1 94.19 193 LEU A C 1
ATOM 1563 O O . LEU A 1 193 ? 23.984 6.375 1.119 1 94.19 193 LEU A O 1
ATOM 1567 N N . TYR A 1 194 ? 23.453 7.469 -0.787 1 93.38 194 TYR A N 1
ATOM 1568 C CA . TYR A 1 194 ? 24.641 8.32 -0.714 1 93.38 194 TYR A CA 1
ATOM 1569 C C . TYR A 1 194 ? 24.609 9.195 0.536 1 93.38 194 TYR A C 1
ATOM 1571 O O . TYR A 1 194 ? 25.609 9.32 1.236 1 93.38 194 TYR A O 1
ATOM 1579 N N . TYR A 1 195 ? 23.5 9.742 0.819 1 93.75 195 TYR A N 1
ATOM 1580 C CA . TYR A 1 195 ? 23.297 10.562 2.008 1 93.75 195 TYR A CA 1
ATOM 1581 C C . TYR A 1 195 ? 23.562 9.766 3.275 1 93.75 195 TYR A C 1
ATOM 1583 O O . TYR A 1 195 ? 24.266 10.242 4.18 1 93.75 195 TYR A O 1
ATOM 1591 N N . TYR A 1 196 ? 23.078 8.539 3.359 1 95.75 196 TYR A N 1
ATOM 1592 C CA . TYR A 1 196 ? 23.266 7.68 4.52 1 95.75 196 TYR A CA 1
ATOM 1593 C C . TYR A 1 196 ? 24.75 7.383 4.73 1 95.75 196 TYR A C 1
ATOM 1595 O O . TYR A 1 196 ? 25.219 7.324 5.871 1 95.75 196 TYR A O 1
ATOM 1603 N N . ARG A 1 197 ? 25.406 7.219 3.594 1 93.75 197 ARG A N 1
ATOM 1604 C CA . ARG A 1 197 ? 26.797 6.797 3.664 1 93.75 197 ARG A CA 1
ATOM 1605 C C . ARG A 1 197 ? 27.719 7.98 3.957 1 93.75 197 ARG A C 1
ATOM 1607 O O . ARG A 1 197 ? 28.641 7.871 4.762 1 93.75 197 ARG A O 1
ATOM 1614 N N . THR A 1 198 ? 27.469 9.133 3.373 1 94.31 198 THR A N 1
ATOM 1615 C CA . THR A 1 198 ? 28.469 10.18 3.326 1 94.31 198 THR A CA 1
ATOM 1616 C C . THR A 1 198 ? 28.109 11.32 4.277 1 94.31 198 THR A C 1
ATOM 1618 O O . THR A 1 198 ? 28.984 12.07 4.719 1 94.31 198 THR A O 1
ATOM 1621 N N . VAL A 1 199 ? 26.906 11.453 4.574 1 92.44 199 VAL A N 1
ATOM 1622 C CA . VAL A 1 199 ? 26.5 12.586 5.41 1 92.44 199 VAL A CA 1
ATOM 1623 C C . VAL A 1 199 ? 26.125 12.086 6.801 1 92.44 199 VAL A C 1
ATOM 1625 O O . VAL A 1 199 ? 26.703 12.508 7.801 1 92.44 199 VAL A O 1
ATOM 1628 N N . ARG A 1 200 ? 25.234 11.102 6.855 1 93.69 200 ARG A N 1
ATOM 1629 C CA . ARG A 1 200 ? 24.734 10.625 8.141 1 93.69 200 ARG A CA 1
ATOM 1630 C C . ARG A 1 200 ? 25.641 9.531 8.703 1 93.69 200 ARG A C 1
ATOM 1632 O O . ARG A 1 200 ? 25.625 9.25 9.906 1 93.69 200 ARG A O 1
ATOM 1639 N N . HIS A 1 201 ? 26.422 8.938 7.887 1 94.88 201 HIS A N 1
ATOM 1640 C CA . HIS A 1 201 ? 27.344 7.879 8.266 1 94.88 201 HIS A CA 1
ATOM 1641 C C . HIS A 1 201 ? 26.641 6.758 9.016 1 94.88 201 HIS A C 1
ATOM 1643 O O . HIS A 1 201 ? 27.062 6.355 10.094 1 94.88 201 HIS A O 1
ATOM 1649 N N . ILE A 1 202 ? 25.562 6.328 8.422 1 93.62 202 ILE A N 1
ATOM 1650 C CA . ILE A 1 202 ? 24.781 5.223 8.984 1 93.62 202 ILE A CA 1
ATOM 1651 C C . ILE A 1 202 ? 25.562 3.92 8.836 1 93.62 202 ILE A C 1
ATOM 1653 O O . ILE A 1 202 ? 26.156 3.654 7.789 1 93.62 202 ILE A O 1
ATOM 1657 N N . ASP A 1 203 ? 25.625 3.086 9.836 1 91.62 203 ASP A N 1
ATOM 1658 C CA . ASP A 1 203 ? 26.375 1.838 9.836 1 91.62 203 ASP A CA 1
ATOM 1659 C C . ASP A 1 203 ? 25.859 0.872 8.781 1 91.62 203 ASP A C 1
ATOM 1661 O O . ASP A 1 203 ? 26.641 0.225 8.078 1 91.62 203 ASP A O 1
ATOM 1665 N N . ASP A 1 204 ? 24.562 0.752 8.672 1 92.38 204 ASP A N 1
ATOM 1666 C CA . ASP A 1 204 ? 23.938 -0.143 7.711 1 92.38 204 ASP A CA 1
ATOM 1667 C C . ASP A 1 204 ? 22.922 0.605 6.848 1 92.38 204 ASP A C 1
ATOM 1669 O O . ASP A 1 204 ? 21.703 0.461 7.035 1 92.38 204 ASP A O 1
ATOM 1673 N N . PRO A 1 205 ? 23.406 1.29 5.82 1 93.44 205 PRO A N 1
ATOM 1674 C CA . PRO A 1 205 ? 22.547 2.098 4.965 1 93.44 205 PRO A CA 1
ATOM 1675 C C . PRO A 1 205 ? 21.438 1.275 4.297 1 93.44 205 PRO A C 1
ATOM 1677 O O . PRO A 1 205 ? 20.328 1.771 4.094 1 93.44 205 PRO A O 1
ATOM 1680 N N . SER A 1 206 ? 21.797 0.028 4.008 1 92.44 206 SER A N 1
ATOM 1681 C CA . SER A 1 206 ? 20.812 -0.841 3.363 1 92.44 206 SER A CA 1
ATOM 1682 C C . SER A 1 206 ? 19.625 -1.097 4.27 1 92.44 206 SER A C 1
ATOM 1684 O O . SER A 1 206 ? 18.469 -1.05 3.822 1 92.44 206 SER A O 1
ATOM 1686 N N . MET A 1 207 ? 19.891 -1.296 5.492 1 92.44 207 MET A N 1
ATOM 1687 C CA . MET A 1 207 ? 18.828 -1.57 6.453 1 92.44 207 MET A CA 1
ATOM 1688 C C . MET A 1 207 ? 18 -0.318 6.719 1 92.44 207 MET A C 1
ATOM 1690 O O . MET A 1 207 ? 16.781 -0.398 6.871 1 92.44 207 MET A O 1
ATOM 1694 N N . ARG A 1 208 ? 18.672 0.774 6.777 1 95.38 208 ARG A N 1
ATOM 1695 C CA . ARG A 1 208 ? 17.953 2.025 6.984 1 95.38 208 ARG A CA 1
ATOM 1696 C C . ARG A 1 208 ? 17.016 2.314 5.816 1 95.38 208 ARG A C 1
ATOM 1698 O O . ARG A 1 208 ? 15.867 2.727 6.023 1 95.38 208 ARG A O 1
ATOM 1705 N N . LEU A 1 209 ? 17.531 2.084 4.648 1 95.75 209 LEU A N 1
ATOM 1706 C CA . LEU A 1 209 ? 16.703 2.303 3.465 1 95.75 209 LEU A CA 1
ATOM 1707 C C . LEU A 1 209 ? 15.516 1.34 3.443 1 95.75 209 LEU A C 1
ATOM 1709 O O . LEU A 1 209 ? 14.391 1.741 3.141 1 95.75 209 LEU A O 1
ATOM 1713 N N . ALA A 1 210 ? 15.797 0.141 3.75 1 93.62 210 ALA A N 1
ATOM 1714 C CA . ALA A 1 210 ? 14.727 -0.854 3.777 1 93.62 210 ALA A CA 1
ATOM 1715 C C . ALA A 1 210 ? 13.633 -0.455 4.766 1 93.62 210 ALA A C 1
ATOM 1717 O O . ALA A 1 210 ? 12.445 -0.565 4.457 1 93.62 210 ALA A O 1
ATOM 1718 N N . ASN A 1 211 ? 14.016 -0.005 5.859 1 92.62 211 ASN A N 1
ATOM 1719 C CA . ASN A 1 211 ? 13.062 0.423 6.875 1 92.62 211 ASN A CA 1
ATOM 1720 C C . ASN A 1 211 ? 12.266 1.646 6.418 1 92.62 211 ASN A C 1
ATOM 1722 O O . ASN A 1 211 ? 11.07 1.75 6.688 1 92.62 211 ASN A O 1
ATOM 1726 N N . LEU A 1 212 ? 12.977 2.496 5.809 1 95.62 212 LEU A N 1
ATOM 1727 C CA . LEU A 1 212 ? 12.305 3.68 5.289 1 95.62 212 LEU A CA 1
ATOM 1728 C C . LEU A 1 212 ? 11.242 3.293 4.262 1 95.62 212 LEU A C 1
ATOM 1730 O O . LEU A 1 212 ? 10.117 3.799 4.301 1 95.62 212 LEU A O 1
ATOM 1734 N N . LEU A 1 213 ? 11.625 2.383 3.416 1 95 213 LEU A N 1
ATOM 1735 C CA . LEU A 1 213 ? 10.734 1.991 2.326 1 95 213 LEU A CA 1
ATOM 1736 C C . LEU A 1 213 ? 9.539 1.202 2.852 1 95 213 LEU A C 1
ATOM 1738 O O . LEU A 1 213 ? 8.5 1.136 2.195 1 95 213 LEU A O 1
ATOM 1742 N N . SER A 1 214 ? 9.672 0.688 3.99 1 91.94 214 SER A N 1
ATOM 1743 C CA . SER A 1 214 ? 8.57 -0.043 4.605 1 91.94 214 SER A CA 1
ATOM 1744 C C . SER A 1 214 ? 7.434 0.897 4.996 1 91.94 214 SER A C 1
ATOM 1746 O O . SER A 1 214 ? 6.312 0.452 5.254 1 91.94 214 SER A O 1
ATOM 1748 N N . LEU A 1 215 ? 7.672 2.135 4.961 1 94.94 215 LEU A N 1
ATOM 1749 C CA . LEU A 1 215 ? 6.645 3.125 5.266 1 94.94 215 LEU A CA 1
ATOM 1750 C C . LEU A 1 215 ? 5.695 3.301 4.082 1 94.94 215 LEU A C 1
ATOM 1752 O O . LEU A 1 215 ? 4.59 3.822 4.246 1 94.94 215 LEU A O 1
ATOM 1756 N N . LEU A 1 216 ? 6.152 2.85 2.965 1 95.25 216 LEU A N 1
ATOM 1757 C CA . LEU A 1 216 ? 5.371 3.109 1.762 1 95.25 216 LEU A CA 1
ATOM 1758 C C . LEU A 1 216 ? 4.074 2.305 1.772 1 95.25 216 LEU A C 1
ATOM 1760 O O . LEU A 1 216 ? 2.99 2.863 1.588 1 95.25 216 LEU A O 1
ATOM 1764 N N . PRO A 1 217 ? 4.164 1.022 2.037 1 93.12 217 PRO A N 1
ATOM 1765 C CA . PRO A 1 217 ? 2.893 0.303 2.127 1 93.12 217 PRO A CA 1
ATOM 1766 C C . PRO A 1 217 ? 2.029 0.775 3.293 1 93.12 217 PRO A C 1
ATOM 1768 O O . PRO A 1 217 ? 0.799 0.776 3.195 1 93.12 217 PRO A O 1
ATOM 1771 N N . ALA A 1 218 ? 2.639 1.135 4.383 1 94.06 218 ALA A N 1
ATOM 1772 C CA . ALA A 1 218 ? 1.915 1.671 5.531 1 94.06 218 ALA A CA 1
ATOM 1773 C C . ALA A 1 218 ? 1.191 2.965 5.172 1 94.06 218 ALA A C 1
ATOM 1775 O O . ALA A 1 218 ? 0.042 3.172 5.566 1 94.06 218 ALA A O 1
ATOM 1776 N N . LEU A 1 219 ? 1.851 3.762 4.477 1 95.81 219 LEU A N 1
ATOM 1777 C CA . LEU A 1 219 ? 1.259 5.008 3.996 1 95.81 219 LEU A CA 1
ATOM 1778 C C . LEU A 1 219 ? 0.063 4.727 3.092 1 95.81 219 LEU A C 1
ATOM 1780 O O . LEU A 1 219 ? -0.971 5.391 3.201 1 95.81 219 LEU A O 1
ATOM 1784 N N . GLN A 1 220 ? 0.208 3.811 2.277 1 93.12 220 GLN A N 1
ATOM 1785 C CA . GLN A 1 220 ? -0.889 3.434 1.392 1 93.12 220 GLN A CA 1
ATOM 1786 C C . GLN A 1 220 ? -2.09 2.93 2.188 1 93.12 220 GLN A C 1
ATOM 1788 O O . GLN A 1 220 ? -3.236 3.229 1.846 1 93.12 220 GLN A O 1
ATOM 1793 N N . ARG A 1 221 ? -1.808 2.211 3.125 1 92.5 221 ARG A N 1
ATOM 1794 C CA . ARG A 1 221 ? -2.879 1.723 3.986 1 92.5 221 ARG A CA 1
ATOM 1795 C C . ARG A 1 221 ? -3.609 2.879 4.66 1 92.5 221 ARG A C 1
ATOM 1797 O O . ARG A 1 221 ? -4.84 2.891 4.727 1 92.5 221 ARG A O 1
ATOM 1804 N N . ALA A 1 222 ? -2.838 3.707 5.184 1 94.81 222 ALA A N 1
ATOM 1805 C CA . ALA A 1 222 ? -3.424 4.863 5.859 1 94.81 222 ALA A CA 1
ATOM 1806 C C . ALA A 1 222 ? -4.25 5.703 4.891 1 94.81 222 ALA A C 1
ATOM 1808 O O . ALA A 1 222 ? -5.344 6.156 5.227 1 94.81 222 ALA A O 1
ATOM 1809 N N . THR A 1 223 ? -3.746 5.895 3.73 1 94.5 223 THR A N 1
ATOM 1810 C CA . THR A 1 223 ? -4.43 6.684 2.711 1 94.5 223 THR A CA 1
ATOM 1811 C C . THR A 1 223 ? -5.75 6.023 2.312 1 94.5 223 THR A C 1
ATOM 1813 O O . THR A 1 223 ? -6.785 6.691 2.246 1 94.5 223 THR A O 1
ATOM 1816 N N . ARG A 1 224 ? -5.691 4.789 2.135 1 90.56 224 ARG A N 1
ATOM 1817 C CA . ARG A 1 224 ? -6.875 4.059 1.688 1 90.56 224 ARG A CA 1
ATOM 1818 C C . ARG A 1 224 ? -7.957 4.062 2.762 1 90.56 224 ARG A C 1
ATOM 1820 O O . ARG A 1 224 ? -9.141 4.234 2.455 1 90.56 224 ARG A O 1
ATOM 1827 N N . ARG A 1 225 ? -7.543 3.803 3.914 1 90.12 225 ARG A N 1
ATOM 1828 C CA . ARG A 1 225 ? -8.516 3.811 5.008 1 90.12 225 ARG A CA 1
ATOM 1829 C C . ARG A 1 225 ? -9.203 5.164 5.117 1 90.12 225 ARG A C 1
ATOM 1831 O O . ARG A 1 225 ? -10.414 5.23 5.332 1 90.12 225 ARG A O 1
ATOM 1838 N N . PHE A 1 226 ? -8.438 6.156 5.023 1 92.75 226 PHE A N 1
ATOM 1839 C CA . PHE A 1 226 ? -9 7.5 5.074 1 92.75 226 PHE A CA 1
ATOM 1840 C C . PHE A 1 226 ? -9.961 7.734 3.914 1 92.75 226 PHE A C 1
ATOM 1842 O O . PHE A 1 226 ? -11.047 8.273 4.102 1 92.75 226 PHE A O 1
ATOM 1849 N N . GLN A 1 227 ? -9.602 7.316 2.754 1 91.12 227 GLN A N 1
ATOM 1850 C CA . GLN A 1 227 ? -10.438 7.461 1.57 1 91.12 227 GLN A CA 1
ATOM 1851 C C . GLN A 1 227 ? -11.766 6.719 1.74 1 91.12 227 GLN A C 1
ATOM 1853 O O . GLN A 1 227 ? -12.812 7.219 1.34 1 91.12 227 GLN A O 1
ATOM 1858 N N . GLU A 1 228 ? -11.664 5.57 2.266 1 86.31 228 GLU A N 1
ATOM 1859 C CA . GLU A 1 228 ? -12.859 4.777 2.494 1 86.31 228 GLU A CA 1
ATOM 1860 C C . GLU A 1 228 ? -13.82 5.488 3.443 1 86.31 228 GLU A C 1
ATOM 1862 O O . GLU A 1 228 ? -15.031 5.527 3.199 1 86.31 228 GLU A O 1
ATOM 1867 N N . ASP A 1 229 ? -13.328 6.012 4.508 1 87.94 229 ASP A N 1
ATOM 1868 C CA . ASP A 1 229 ? -14.164 6.73 5.461 1 87.94 229 ASP A CA 1
ATOM 1869 C C . ASP A 1 229 ? -14.797 7.965 4.82 1 87.94 229 ASP A C 1
ATOM 1871 O O . ASP A 1 229 ? -15.961 8.266 5.066 1 87.94 229 ASP A O 1
ATOM 1875 N N . VAL A 1 230 ? -14.016 8.633 4.008 1 88 230 VAL A N 1
ATOM 1876 C CA . VAL A 1 230 ? -14.531 9.805 3.311 1 88 230 VAL A CA 1
ATOM 1877 C C . VAL A 1 230 ? -15.625 9.391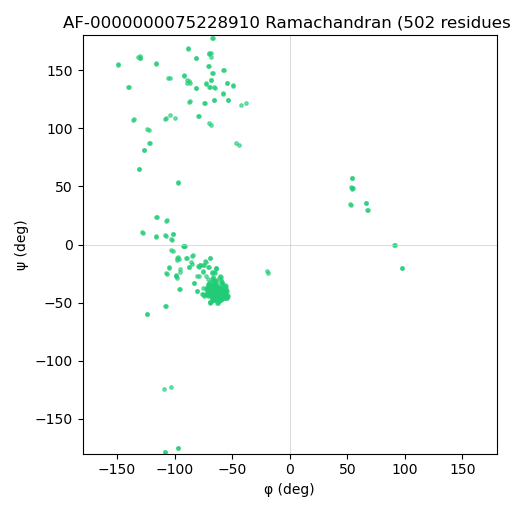 2.332 1 88 230 VAL A C 1
ATOM 1879 O O . VAL A 1 230 ? -16.656 10.062 2.217 1 88 230 VAL A O 1
ATOM 1882 N N . GLU A 1 231 ? -15.414 8.289 1.676 1 85.19 231 GLU A N 1
ATOM 1883 C CA . GLU A 1 231 ? -16.406 7.785 0.73 1 85.19 231 GLU A CA 1
ATOM 1884 C C . GLU A 1 231 ? -17.703 7.422 1.436 1 85.19 231 GLU A C 1
ATOM 1886 O O . GLU A 1 231 ? -18.797 7.785 0.97 1 85.19 231 GLU A O 1
ATOM 1891 N N . ILE A 1 232 ? -17.609 6.762 2.486 1 82.56 232 ILE A N 1
ATOM 1892 C CA . ILE A 1 232 ? -18.781 6.355 3.246 1 82.56 232 ILE A CA 1
ATOM 1893 C C . ILE A 1 232 ? -19.531 7.594 3.742 1 82.56 232 ILE A C 1
ATOM 1895 O O . ILE A 1 232 ? -20.75 7.656 3.664 1 82.56 232 ILE A O 1
ATOM 1899 N N . SER A 1 233 ? -18.781 8.5 4.211 1 83.31 233 SER A N 1
ATOM 1900 C CA . SER A 1 233 ? -19.391 9.727 4.715 1 83.31 233 SER A CA 1
ATOM 1901 C C . SER A 1 233 ? -20.094 10.484 3.6 1 83.31 233 SER A C 1
ATOM 1903 O O . SER A 1 233 ? -21.156 11.078 3.824 1 83.31 233 SER A O 1
ATOM 1905 N N . HIS A 1 234 ? -19.547 10.438 2.477 1 81.81 234 HIS A N 1
ATOM 1906 C CA . HIS A 1 234 ? -20.094 11.156 1.334 1 81.81 234 HIS A CA 1
ATOM 1907 C C . HIS A 1 234 ? -21.344 10.461 0.794 1 81.81 234 HIS A C 1
ATOM 1909 O O . HIS A 1 234 ? -22.344 11.109 0.51 1 81.81 234 HIS A O 1
ATOM 1915 N N . VAL A 1 235 ? -21.297 9.18 0.684 1 78.12 235 VAL A N 1
ATOM 1916 C CA . VAL A 1 235 ? -22.375 8.391 0.088 1 78.12 235 VAL A CA 1
ATOM 1917 C C . VAL A 1 235 ? -23.578 8.383 1.021 1 78.12 235 VAL A C 1
ATOM 1919 O O . VAL A 1 235 ? -24.719 8.523 0.57 1 78.12 235 VAL A O 1
ATOM 1922 N N . PHE A 1 236 ? -23.312 8.242 2.23 1 77.06 236 PHE A N 1
ATOM 1923 C CA . PHE A 1 236 ? -24.422 8.156 3.164 1 77.06 236 PHE A CA 1
ATOM 1924 C C . PHE A 1 236 ? -24.797 9.531 3.695 1 77.06 236 PHE A C 1
ATOM 1926 O O . PHE A 1 236 ? -25.75 9.672 4.469 1 77.06 236 PHE A O 1
ATOM 1933 N N . ASN A 1 237 ? -24 10.531 3.207 1 73.25 237 ASN A N 1
ATOM 1934 C CA . ASN A 1 237 ? -24.234 11.93 3.555 1 73.25 237 ASN A CA 1
ATOM 1935 C C . ASN A 1 237 ? -24.312 12.125 5.066 1 73.25 237 ASN A C 1
ATOM 1937 O O . ASN A 1 237 ? -25.188 12.852 5.559 1 73.25 237 ASN A O 1
ATOM 1941 N N . VAL A 1 238 ? -23.578 11.406 5.738 1 70.5 238 VAL A N 1
ATOM 1942 C CA . VAL A 1 238 ? -23.641 11.453 7.195 1 70.5 238 VAL A CA 1
ATOM 1943 C C . VAL A 1 238 ? -22.797 12.617 7.711 1 70.5 238 VAL A C 1
ATOM 1945 O O . VAL A 1 238 ? -23.094 13.188 8.758 1 70.5 238 VAL A O 1
ATOM 1948 N N . TYR A 1 239 ? -21.766 12.867 7.023 1 70.56 239 TYR A N 1
ATOM 1949 C CA . TYR A 1 239 ? -20.953 14.055 7.254 1 70.56 239 TYR A CA 1
ATOM 1950 C C . TYR A 1 239 ? -20.578 14.727 5.938 1 70.56 239 TYR A C 1
ATOM 1952 O O . TYR A 1 239 ? -19.828 14.156 5.145 1 70.56 239 TYR A O 1
ATOM 1960 N N . SER A 1 240 ? -21.156 15.719 5.77 1 71.5 240 SER A N 1
ATOM 1961 C CA . SER A 1 240 ? -20.984 16.391 4.48 1 71.5 240 SER A CA 1
ATOM 1962 C C . SER A 1 240 ? -19.578 16.953 4.32 1 71.5 240 SER A C 1
ATOM 1964 O O . SER A 1 240 ? -19.219 17.906 4.992 1 71.5 240 SER A O 1
ATOM 1966 N N . VAL A 1 241 ? -18.875 16.219 3.555 1 75.25 241 VAL A N 1
ATOM 1967 C CA . VAL A 1 241 ? -17.562 16.75 3.195 1 75.25 241 VAL A CA 1
ATOM 1968 C C . VAL A 1 241 ? -17.688 17.625 1.955 1 75.25 241 VAL A C 1
ATOM 1970 O O . VAL A 1 241 ? -18.5 17.359 1.071 1 75.25 241 VAL A O 1
ATOM 1973 N N . ASP A 1 242 ? -16.969 18.656 1.989 1 79.31 242 ASP A N 1
ATOM 1974 C CA . ASP A 1 242 ? -16.938 19.547 0.829 1 79.31 242 ASP A CA 1
ATOM 1975 C C . ASP A 1 242 ? -16.562 18.781 -0.437 1 79.31 242 ASP A C 1
ATOM 1977 O O . ASP A 1 242 ? -15.695 17.906 -0.404 1 79.31 242 ASP A O 1
ATOM 1981 N N . GLU A 1 243 ? -17.234 19.109 -1.474 1 79.06 243 GLU A N 1
ATOM 1982 C CA . GLU A 1 243 ? -17.031 18.422 -2.742 1 79.06 243 GLU A CA 1
ATOM 1983 C C . GLU A 1 243 ? -15.57 18.484 -3.178 1 79.06 243 GLU A C 1
ATOM 1985 O O . GLU A 1 243 ? -15.031 17.5 -3.699 1 79.06 243 GLU A O 1
ATOM 1990 N N . LYS A 1 244 ? -15.047 19.594 -2.971 1 80.06 244 LYS A N 1
ATOM 1991 C CA . LYS A 1 244 ? -13.656 19.75 -3.371 1 80.06 244 LYS A CA 1
ATOM 1992 C C . LYS A 1 244 ? -12.742 18.828 -2.564 1 80.06 244 LYS A C 1
ATOM 1994 O O . LYS A 1 244 ? -11.805 18.234 -3.111 1 80.06 244 LYS A O 1
ATOM 1999 N N . PHE A 1 245 ? -13.031 18.719 -1.38 1 81.44 245 PHE A N 1
ATOM 2000 C CA . PHE A 1 245 ? -12.266 17.828 -0.516 1 81.44 245 PHE A CA 1
ATOM 2001 C C . PHE A 1 245 ? -12.453 16.375 -0.924 1 81.44 245 PHE A C 1
ATOM 2003 O O . PHE A 1 245 ? -11.492 15.602 -0.978 1 81.44 245 PHE A O 1
ATOM 2010 N N . TYR A 1 246 ? -13.641 16.109 -1.19 1 83.5 246 TYR A N 1
ATOM 2011 C CA . TYR A 1 246 ? -13.953 14.758 -1.637 1 83.5 246 TYR A CA 1
ATOM 2012 C C . TYR A 1 246 ? -13.195 14.414 -2.912 1 83.5 246 TYR A C 1
ATOM 2014 O O . TYR A 1 246 ? -12.617 13.328 -3.025 1 83.5 246 TYR A O 1
ATOM 2022 N N . GLU A 1 247 ? -13.141 15.344 -3.809 1 83.38 247 GLU A N 1
ATOM 2023 C CA . GLU A 1 247 ? -12.43 15.148 -5.066 1 83.38 247 GLU A CA 1
ATOM 2024 C C . GLU A 1 247 ? -10.93 15.016 -4.836 1 83.38 247 GLU A C 1
ATOM 2026 O O . GLU A 1 247 ? -10.266 14.18 -5.461 1 83.38 247 GLU A O 1
ATOM 2031 N N . MET A 1 248 ? -10.5 15.75 -3.957 1 83.12 248 MET A N 1
ATOM 2032 C CA . MET A 1 248 ? -9.07 15.727 -3.643 1 83.12 248 MET A CA 1
ATOM 2033 C C . MET A 1 248 ? -8.68 14.391 -3.018 1 83.12 248 MET A C 1
ATOM 2035 O O . MET A 1 248 ? -7.66 13.805 -3.385 1 83.12 248 MET A O 1
ATOM 2039 N N . CYS A 1 249 ? -9.484 13.938 -2.195 1 82.38 249 CYS A N 1
ATOM 2040 C CA . CYS A 1 249 ? -9.219 12.688 -1.494 1 82.38 249 CYS A CA 1
ATOM 2041 C C . CYS A 1 249 ? -9.234 11.508 -2.459 1 82.38 249 CYS A C 1
ATOM 2043 O O . CYS A 1 249 ? -8.5 10.531 -2.268 1 82.38 249 CYS A O 1
ATOM 2045 N N . ASN A 1 250 ? -10.008 11.688 -3.508 1 79.56 250 ASN A N 1
ATOM 2046 C CA . ASN A 1 250 ? -10.188 10.562 -4.414 1 79.56 250 ASN A CA 1
ATOM 2047 C C . ASN A 1 250 ? -9.445 10.773 -5.734 1 79.56 250 ASN A C 1
ATOM 2049 O O . ASN A 1 250 ? -9.641 10.023 -6.691 1 79.56 250 ASN A O 1
ATOM 2053 N N . GLY A 1 251 ? -8.656 11.852 -5.738 1 78.12 251 GLY A N 1
ATOM 2054 C CA . GLY A 1 251 ? -7.859 12.117 -6.926 1 78.12 251 GLY A CA 1
ATOM 2055 C C . GLY A 1 251 ? -8.695 12.492 -8.133 1 78.12 251 GLY A C 1
ATOM 2056 O O . GLY A 1 251 ? -8.367 12.125 -9.266 1 78.12 251 GLY A O 1
ATOM 2057 N N . ARG A 1 252 ? -9.82 13.086 -7.973 1 74.56 252 ARG A N 1
ATOM 2058 C CA . ARG A 1 252 ? -10.727 13.422 -9.07 1 74.56 252 ARG A CA 1
ATOM 2059 C C . ARG A 1 252 ? -10.719 14.922 -9.352 1 74.56 252 ARG A C 1
ATOM 2061 O O . ARG A 1 252 ? -11.672 15.453 -9.922 1 74.56 252 ARG A O 1
ATOM 2068 N N . PHE A 1 253 ? -9.656 15.578 -8.922 1 68.5 253 PHE A N 1
ATOM 2069 C CA . PHE A 1 253 ? -9.523 17.016 -9.125 1 68.5 253 PHE A CA 1
ATOM 2070 C C . PHE A 1 253 ? -8.539 17.312 -10.25 1 68.5 253 PHE A C 1
ATOM 2072 O O . PHE A 1 253 ? -7.742 16.453 -10.625 1 68.5 253 PHE A O 1
ATOM 2079 N N . MET B 1 1 ? 15.711 -22.266 6.512 1 70.06 1 MET B N 1
ATOM 2080 C CA . MET B 1 1 ? 14.523 -22.859 7.125 1 70.06 1 MET B CA 1
ATOM 2081 C C . MET B 1 1 ? 13.273 -22.547 6.309 1 70.06 1 MET B C 1
ATOM 2083 O O . MET B 1 1 ? 12.523 -23.453 5.941 1 70.06 1 MET B O 1
ATOM 2087 N N . LEU B 1 2 ? 13.086 -21.344 5.875 1 71.56 2 LEU B N 1
ATOM 2088 C CA . LEU B 1 2 ? 11.898 -20.969 5.113 1 71.56 2 LEU B CA 1
ATOM 2089 C C . LEU B 1 2 ? 11.859 -21.703 3.777 1 71.56 2 LEU B C 1
ATOM 2091 O O . LEU B 1 2 ? 10.812 -22.219 3.385 1 71.56 2 LEU B O 1
ATOM 2095 N N . SER B 1 3 ? 12.961 -21.844 3.186 1 76 3 SER B N 1
ATOM 2096 C CA . SER B 1 3 ? 13.023 -22.5 1.888 1 76 3 SER B CA 1
ATOM 2097 C C . SER B 1 3 ? 12.727 -24 2.014 1 76 3 SER B C 1
ATOM 2099 O O . SER B 1 3 ? 11.992 -24.562 1.197 1 76 3 SER B O 1
ATOM 2101 N N . ALA B 1 4 ? 13.266 -24.547 3.043 1 78.44 4 ALA B N 1
ATOM 2102 C CA . ALA B 1 4 ? 13.039 -25.969 3.258 1 78.44 4 ALA B CA 1
ATOM 2103 C C . ALA B 1 4 ? 11.562 -26.25 3.557 1 78.44 4 ALA B C 1
ATOM 2105 O O . ALA B 1 4 ? 10.984 -27.203 3.035 1 78.44 4 ALA B O 1
ATOM 2106 N N . ASN B 1 5 ? 10.969 -25.375 4.34 1 79.44 5 ASN B N 1
ATOM 2107 C CA . ASN B 1 5 ? 9.562 -25.547 4.688 1 79.44 5 ASN B CA 1
ATOM 2108 C C . ASN B 1 5 ? 8.648 -25.281 3.492 1 79.44 5 ASN B C 1
ATOM 2110 O O . ASN B 1 5 ? 7.598 -25.891 3.355 1 79.44 5 ASN B O 1
ATOM 2114 N N . TYR B 1 6 ? 9.086 -24.469 2.68 1 80.56 6 TYR B N 1
ATOM 2115 C CA . TYR B 1 6 ? 8.297 -24.219 1.483 1 80.56 6 TYR B CA 1
ATOM 2116 C C . TYR B 1 6 ? 8.367 -25.391 0.516 1 80.56 6 TYR B C 1
ATOM 2118 O O . TYR B 1 6 ? 7.375 -25.719 -0.138 1 80.56 6 TYR B O 1
ATOM 2126 N N . SER B 1 7 ? 9.508 -25.953 0.431 1 83.06 7 SER B N 1
ATOM 2127 C CA . SER B 1 7 ? 9.625 -27.156 -0.379 1 83.06 7 SER B CA 1
ATOM 2128 C C . SER B 1 7 ? 8.688 -28.25 0.123 1 83.06 7 SER B C 1
ATOM 2130 O O . SER B 1 7 ? 8.094 -28.984 -0.674 1 83.06 7 SER B O 1
ATOM 2132 N N . LYS B 1 8 ? 8.617 -28.328 1.429 1 79.31 8 LYS B N 1
ATOM 2133 C CA . LYS B 1 8 ? 7.668 -29.266 2.018 1 79.31 8 LYS B CA 1
ATOM 2134 C C . LYS B 1 8 ? 6.234 -28.906 1.641 1 79.31 8 LYS B C 1
ATOM 2136 O O . LYS B 1 8 ? 5.434 -29.781 1.318 1 79.31 8 LYS B O 1
ATOM 2141 N N . LEU B 1 9 ? 5.906 -27.609 1.692 1 81.19 9 LEU B N 1
ATOM 2142 C CA . LEU B 1 9 ? 4.586 -27.156 1.275 1 81.19 9 LEU B CA 1
ATOM 2143 C C . LEU B 1 9 ? 4.309 -27.547 -0.174 1 81.19 9 LEU B C 1
ATOM 2145 O O . LEU B 1 9 ? 3.207 -28 -0.501 1 81.19 9 LEU B O 1
ATOM 2149 N N . GLU B 1 10 ? 5.309 -27.391 -0.981 1 83.25 10 GLU B N 1
ATOM 2150 C CA . GLU B 1 10 ? 5.145 -27.719 -2.393 1 83.25 10 GLU B CA 1
ATOM 2151 C C . GLU B 1 10 ? 4.883 -29.219 -2.58 1 83.25 10 GLU B C 1
ATOM 2153 O O . GLU B 1 10 ? 4.07 -29.609 -3.422 1 83.25 10 GLU B O 1
ATOM 2158 N N . SER B 1 11 ? 5.559 -29.984 -1.796 1 80.44 11 SER B N 1
ATOM 2159 C CA . SER B 1 11 ? 5.375 -31.438 -1.869 1 80.44 11 SER B CA 1
ATOM 2160 C C . SER B 1 11 ? 3.967 -31.828 -1.438 1 80.44 11 SER B C 1
ATOM 2162 O O . SER B 1 11 ? 3.33 -32.656 -2.078 1 80.44 11 SER B O 1
ATOM 2164 N N . VAL B 1 12 ? 3.506 -31.234 -0.421 1 79.94 12 VAL B N 1
ATOM 2165 C CA . VAL B 1 12 ? 2.166 -31.531 0.078 1 79.94 12 VAL B CA 1
ATOM 2166 C C . VAL B 1 12 ? 1.124 -31 -0.91 1 79.94 12 VAL B C 1
ATOM 2168 O O . VAL B 1 12 ? 0.106 -31.656 -1.148 1 79.94 12 VAL B O 1
ATOM 2171 N N . ARG B 1 13 ? 1.406 -29.891 -1.444 1 83.12 13 ARG B N 1
ATOM 2172 C CA . ARG B 1 13 ? 0.537 -29.266 -2.436 1 83.12 13 ARG B CA 1
ATOM 2173 C C . ARG B 1 13 ? 0.277 -30.203 -3.607 1 83.12 13 ARG B C 1
ATOM 2175 O O . ARG B 1 13 ? -0.855 -30.312 -4.082 1 83.12 13 ARG B O 1
ATOM 2182 N N . ARG B 1 14 ? 1.321 -30.781 -4.035 1 78.38 14 ARG B N 1
ATOM 2183 C CA . ARG B 1 14 ? 1.203 -31.703 -5.164 1 78.38 14 ARG B CA 1
ATOM 2184 C C . ARG B 1 14 ? 0.25 -32.844 -4.836 1 78.38 14 ARG B C 1
ATOM 2186 O O . ARG B 1 14 ? -0.559 -33.25 -5.672 1 78.38 14 ARG B O 1
ATOM 2193 N N . VAL B 1 15 ? 0.306 -33.25 -3.631 1 77.5 15 VAL B N 1
ATOM 2194 C CA . VAL B 1 15 ? -0.529 -34.375 -3.197 1 77.5 15 VAL B CA 1
ATOM 2195 C C . VAL B 1 15 ? -1.969 -33.906 -3.014 1 77.5 15 VAL B C 1
ATOM 2197 O O . VAL B 1 15 ? -2.908 -34.562 -3.459 1 77.5 15 VAL B O 1
ATOM 2200 N N . VAL B 1 16 ? -2.168 -32.812 -2.453 1 76.12 16 VAL B N 1
ATOM 2201 C CA . VAL B 1 16 ? -3.482 -32.312 -2.092 1 76.12 16 VAL B CA 1
ATOM 2202 C C . VAL B 1 16 ? -4.254 -31.922 -3.355 1 76.12 16 VAL B C 1
ATOM 2204 O O . VAL B 1 16 ? -5.465 -32.156 -3.441 1 76.12 16 VAL B O 1
ATOM 2207 N N . HIS B 1 17 ? -3.639 -31.453 -4.332 1 74.31 17 HIS B N 1
ATOM 2208 C CA . HIS B 1 17 ? -4.336 -30.984 -5.523 1 74.31 17 HIS B CA 1
ATOM 2209 C C . HIS B 1 17 ? -4.332 -32.031 -6.625 1 74.31 17 HIS B C 1
ATOM 2211 O O . HIS B 1 17 ? -5.105 -31.938 -7.582 1 74.31 17 HIS B O 1
ATOM 2217 N N . GLN B 1 18 ? -3.436 -32.844 -6.68 1 64.62 18 GLN B N 1
ATOM 2218 C CA . GLN B 1 18 ? -3.467 -34 -7.594 1 64.62 18 GLN B CA 1
ATOM 2219 C C . GLN B 1 18 ? -4.555 -35 -7.199 1 64.62 18 GLN B C 1
ATOM 2221 O O . GLN B 1 18 ? -5.113 -35.688 -8.055 1 64.62 18 GLN B O 1
ATOM 2226 N N . GLU B 1 19 ? -4.762 -35.219 -5.891 1 51.09 19 GLU B N 1
ATOM 2227 C CA . GLU B 1 19 ? -5.68 -36.281 -5.488 1 51.09 19 GLU B CA 1
ATOM 2228 C C . GLU B 1 19 ? -7.055 -36.094 -6.125 1 51.09 19 GLU B C 1
ATOM 2230 O O . GLU B 1 19 ? -7.859 -37 -6.172 1 51.09 19 GLU B O 1
ATOM 2235 N N . LEU B 1 20 ? -7.582 -35 -6.262 1 46.19 20 LEU B N 1
ATOM 2236 C CA . LEU B 1 20 ? -8.961 -35.062 -6.719 1 46.19 20 LEU B CA 1
ATOM 2237 C C . LEU B 1 20 ? -9.047 -35.719 -8.094 1 46.19 20 LEU B C 1
ATOM 2239 O O . LEU B 1 20 ? -10.133 -36.125 -8.531 1 46.19 20 LEU B O 1
ATOM 2243 N N . GLY B 1 21 ? -8.039 -35.656 -9 1 41.69 21 GLY B N 1
ATOM 2244 C CA . GLY B 1 21 ? -8.164 -36.5 -10.18 1 41.69 21 GLY B CA 1
ATOM 2245 C C . GLY B 1 21 ? -7.289 -37.75 -10.125 1 41.69 21 GLY B C 1
ATOM 2246 O O . GLY B 1 21 ? -7.113 -38.344 -9.062 1 41.69 21 GLY B O 1
ATOM 2247 N N . THR B 1 22 ? -6.254 -37.875 -11.367 1 42.66 22 THR B N 1
ATOM 2248 C CA . THR B 1 22 ? -5.547 -39.062 -11.836 1 42.66 22 THR B CA 1
ATOM 2249 C C . THR B 1 22 ? -4.496 -39.5 -10.82 1 42.66 22 THR B C 1
ATOM 2251 O O . THR B 1 22 ? -4.055 -38.688 -9.992 1 42.66 22 THR B O 1
ATOM 2254 N N . SER B 1 23 ? -4.043 -40.812 -10.938 1 38 23 SER B N 1
ATOM 2255 C CA . SER B 1 23 ? -3.061 -41.656 -10.258 1 38 23 SER B CA 1
ATOM 2256 C C . SER B 1 23 ? -1.812 -40.844 -9.898 1 38 23 SER B C 1
ATOM 2258 O O . SER B 1 23 ? -1.399 -39.969 -10.641 1 38 23 SER B O 1
ATOM 2260 N N . VAL B 1 24 ? -1.354 -40.719 -8.578 1 43.53 24 VAL B N 1
ATOM 2261 C CA . VAL B 1 24 ? -0.051 -40.219 -8.125 1 43.53 24 VAL B CA 1
ATOM 2262 C C . VAL B 1 24 ? 0.952 -40.281 -9.273 1 43.53 24 VAL B C 1
ATOM 2264 O O . VAL B 1 24 ? 2.025 -39.688 -9.211 1 43.53 24 VAL B O 1
ATOM 2267 N N . PHE B 1 25 ? 0.69 -41.156 -10.211 1 43.94 25 PHE B N 1
ATOM 2268 C CA . PHE B 1 25 ? 1.601 -41.562 -11.289 1 43.94 25 PHE B CA 1
ATOM 2269 C C . PHE B 1 25 ? 1.321 -40.75 -12.547 1 43.94 25 PHE B C 1
ATOM 2271 O O . PHE B 1 25 ? 2.049 -40.844 -13.539 1 43.94 25 PHE B O 1
ATOM 2278 N N . GLN B 1 26 ? 0.098 -40.188 -12.734 1 47.69 26 GLN B N 1
ATOM 2279 C CA . GLN B 1 26 ? -0.122 -39.594 -14.055 1 47.69 26 GLN B CA 1
ATOM 2280 C C . GLN B 1 26 ? 0.063 -38.062 -14.023 1 47.69 26 GLN B C 1
ATOM 2282 O O . GLN B 1 26 ? -0.468 -37.406 -13.141 1 47.69 26 GLN B O 1
ATOM 2287 N N . ASN B 1 27 ? 1.082 -37.562 -14.594 1 55.44 27 ASN B N 1
ATOM 2288 C CA . ASN B 1 27 ? 1.43 -36.156 -14.844 1 55.44 27 ASN B CA 1
ATOM 2289 C C . ASN B 1 27 ? 0.232 -35.375 -15.359 1 55.44 27 ASN B C 1
ATOM 2291 O O . ASN B 1 27 ? -0.292 -35.656 -16.438 1 55.44 27 ASN B O 1
ATOM 2295 N N . ARG B 1 28 ? -0.69 -34.812 -14.562 1 64.94 28 ARG B N 1
ATOM 2296 C CA . ARG B 1 28 ? -1.847 -34 -14.961 1 64.94 28 ARG B CA 1
ATOM 2297 C C . ARG B 1 28 ? -1.427 -32.844 -15.844 1 64.94 28 ARG B C 1
ATOM 2299 O O . ARG B 1 28 ? -0.422 -32.188 -15.57 1 64.94 28 ARG B O 1
ATOM 2306 N N . THR B 1 29 ? -2.084 -32.844 -17.031 1 82.12 29 THR B N 1
ATOM 2307 C CA . THR B 1 29 ? -1.854 -31.719 -17.922 1 82.12 29 THR B CA 1
ATOM 2308 C C . THR B 1 29 ? -2.57 -30.469 -17.406 1 82.12 29 THR B C 1
ATOM 2310 O O . THR B 1 29 ? -3.766 -30.516 -17.109 1 82.12 29 THR B O 1
ATOM 2313 N N . PRO B 1 30 ? -1.908 -29.422 -17.156 1 88.31 30 PRO B N 1
ATOM 2314 C CA . PRO B 1 30 ? -2.529 -28.172 -16.719 1 88.31 30 PRO B CA 1
ATOM 2315 C C . PRO B 1 30 ? -3.705 -27.766 -17.609 1 88.31 30 PRO B C 1
ATOM 2317 O O . PRO B 1 30 ? -3.666 -27.953 -18.812 1 88.31 30 PRO B O 1
ATOM 2320 N N . LYS B 1 31 ? -4.766 -27.312 -16.969 1 91.56 31 LYS B N 1
ATOM 2321 C CA . LYS B 1 31 ? -5.949 -26.859 -17.703 1 91.56 31 LYS B CA 1
ATOM 2322 C C . LYS B 1 31 ? -6.402 -25.484 -17.219 1 91.56 31 LYS B C 1
ATOM 2324 O O . LYS B 1 31 ? -6.055 -25.062 -16.125 1 91.56 31 LYS B O 1
ATOM 2329 N N . ALA B 1 32 ? -7.16 -24.859 -18.062 1 93.75 32 ALA B N 1
ATOM 2330 C CA . ALA B 1 32 ? -7.824 -23.609 -17.656 1 93.75 32 ALA B CA 1
ATOM 2331 C C . ALA B 1 32 ? -8.898 -23.891 -16.609 1 93.75 32 ALA B C 1
ATOM 2333 O O . ALA B 1 32 ? -9.633 -24.875 -16.703 1 93.75 32 ALA B O 1
ATOM 2334 N N . VAL B 1 33 ? -9.008 -23 -15.641 1 93 33 VAL B N 1
ATOM 2335 C CA . VAL B 1 33 ? -9.953 -23.25 -14.555 1 93 33 VAL B CA 1
ATOM 2336 C C . VAL B 1 33 ? -11.039 -22.188 -14.562 1 93 33 VAL B C 1
ATOM 2338 O O . VAL B 1 33 ? -10.828 -21.078 -15.047 1 93 33 VAL B O 1
ATOM 2341 N N . THR B 1 34 ? -12.164 -22.562 -14 1 89.75 34 THR B N 1
ATOM 2342 C CA . THR B 1 34 ? -13.227 -21.609 -13.688 1 89.75 34 THR B CA 1
ATOM 2343 C C . THR B 1 34 ? -13.023 -21.016 -12.297 1 89.75 34 THR B C 1
ATOM 2345 O O . THR B 1 34 ? -12.211 -21.516 -11.508 1 89.75 34 THR B O 1
ATOM 2348 N N . TYR B 1 35 ? -13.773 -20 -12.023 1 87.69 35 TYR B N 1
ATOM 2349 C CA . TYR B 1 35 ? -13.734 -19.359 -10.711 1 87.69 35 TYR B CA 1
ATOM 2350 C C . TYR B 1 35 ? -14.023 -20.375 -9.609 1 87.69 35 TYR B C 1
ATOM 2352 O O . TYR B 1 35 ? -13.367 -20.359 -8.562 1 87.69 35 TYR B O 1
ATOM 2360 N N . LYS B 1 36 ? -15.016 -21.172 -9.797 1 85.25 36 LYS B N 1
ATOM 2361 C CA . LYS B 1 36 ? -15.414 -22.156 -8.797 1 85.25 36 LYS B CA 1
ATOM 2362 C C . LYS B 1 36 ? -14.273 -23.125 -8.5 1 85.25 36 LYS B C 1
ATOM 2364 O O . LYS B 1 36 ? -14.016 -23.453 -7.34 1 85.25 36 LYS B O 1
ATOM 2369 N N . GLU B 1 37 ? -13.664 -23.578 -9.555 1 87.75 37 GLU B N 1
ATOM 2370 C CA . GLU B 1 37 ? -12.539 -24.484 -9.398 1 87.75 37 GLU B CA 1
ATOM 2371 C C . GLU B 1 37 ? -11.375 -23.812 -8.688 1 87.75 37 GLU B C 1
ATOM 2373 O O . GLU B 1 37 ? -10.719 -24.422 -7.836 1 87.75 37 GLU B O 1
ATOM 2378 N N . ALA B 1 38 ? -11.047 -22.594 -9.07 1 90.38 38 ALA B N 1
ATOM 2379 C CA . ALA B 1 38 ? -9.969 -21.844 -8.422 1 90.38 38 ALA B CA 1
ATOM 2380 C C . ALA B 1 38 ? -10.258 -21.641 -6.941 1 90.38 38 ALA B C 1
ATOM 2382 O O . ALA B 1 38 ? -9.344 -21.688 -6.113 1 90.38 38 ALA B O 1
ATOM 2383 N N . ASN B 1 39 ? -11.477 -21.359 -6.648 1 88.25 39 ASN B N 1
ATOM 2384 C CA . ASN B 1 39 ? -11.867 -21.156 -5.254 1 88.25 39 ASN B CA 1
ATOM 2385 C C . ASN B 1 39 ? -11.641 -22.422 -4.43 1 88.25 39 ASN B C 1
ATOM 2387 O O . ASN B 1 39 ? -11.25 -22.344 -3.262 1 88.25 39 ASN B O 1
ATOM 2391 N N . GLU B 1 40 ? -11.961 -23.531 -5.004 1 87.38 40 GLU B N 1
ATOM 2392 C CA . GLU B 1 40 ? -11.703 -24.797 -4.324 1 87.38 40 GLU B CA 1
ATOM 2393 C C . GLU B 1 40 ? -10.219 -24.984 -4.047 1 87.38 40 GLU B C 1
ATOM 2395 O O . GLU B 1 40 ? -9.828 -25.453 -2.973 1 87.38 40 GLU B O 1
ATOM 2400 N N . VAL B 1 41 ? -9.453 -24.656 -5.012 1 89.5 41 VAL B N 1
ATOM 2401 C CA . VAL B 1 41 ? -8 -24.734 -4.852 1 89.5 41 VAL B CA 1
ATOM 2402 C C . VAL B 1 41 ? -7.559 -23.828 -3.715 1 89.5 41 VAL B C 1
ATOM 2404 O O . VAL B 1 41 ? -6.77 -24.219 -2.855 1 89.5 41 VAL B O 1
ATOM 2407 N N . ASN B 1 42 ? -8.031 -22.625 -3.689 1 90.12 42 ASN B N 1
ATOM 2408 C CA . ASN B 1 42 ? -7.621 -21.641 -2.695 1 90.12 42 ASN B CA 1
ATOM 2409 C C . ASN B 1 42 ? -8.055 -22.047 -1.29 1 90.12 42 ASN B C 1
ATOM 2411 O O . ASN B 1 42 ? -7.363 -21.766 -0.314 1 90.12 42 ASN B O 1
ATOM 2415 N N . SER B 1 43 ? -9.203 -22.688 -1.245 1 88.12 43 SER B N 1
ATOM 2416 C CA . SER B 1 43 ? -9.664 -23.156 0.056 1 88.12 43 SER B CA 1
ATOM 2417 C C . SER B 1 43 ? -8.695 -24.172 0.648 1 88.12 43 SER B C 1
ATOM 2419 O O . SER B 1 43 ? -8.375 -24.125 1.839 1 88.12 43 SER B O 1
ATOM 2421 N N . LYS B 1 44 ? -8.227 -25.031 -0.176 1 89.06 44 LYS B N 1
ATOM 2422 C CA . LYS B 1 44 ? -7.246 -26.016 0.27 1 89.06 44 LYS B CA 1
ATOM 2423 C C . LYS B 1 44 ? -5.902 -25.359 0.562 1 89.06 44 LYS B C 1
ATOM 2425 O O . LYS B 1 44 ? -5.219 -25.734 1.52 1 89.06 44 LYS B O 1
ATOM 2430 N N . GLU B 1 45 ? -5.594 -24.406 -0.251 1 91.88 45 GLU B N 1
ATOM 2431 C CA . GLU B 1 45 ? -4.332 -23.688 -0.093 1 91.88 45 GLU B CA 1
ATOM 2432 C C . GLU B 1 45 ? -4.285 -22.953 1.239 1 91.88 45 GLU B C 1
ATOM 2434 O O . GLU B 1 45 ? -3.219 -22.797 1.837 1 91.88 45 GLU B O 1
ATOM 2439 N N . CYS B 1 46 ? -5.398 -22.469 1.646 1 91.5 46 CYS B N 1
ATOM 2440 C CA . CYS B 1 46 ? -5.465 -21.719 2.898 1 91.5 46 CYS B CA 1
ATOM 2441 C C . CYS B 1 46 ? -4.898 -22.547 4.051 1 91.5 46 CYS B C 1
ATOM 2443 O O . CYS B 1 46 ? -4.062 -22.047 4.816 1 91.5 46 CYS B O 1
ATOM 2445 N N . ASP B 1 47 ? -5.297 -23.766 4.094 1 89.94 47 ASP B N 1
ATOM 2446 C CA . ASP B 1 47 ? -4.832 -24.656 5.16 1 89.94 47 ASP B CA 1
ATOM 2447 C C . ASP B 1 47 ? -3.352 -24.984 5 1 89.94 47 ASP B C 1
ATOM 2449 O O . ASP B 1 47 ? -2.611 -25.031 5.984 1 89.94 47 ASP B O 1
ATOM 2453 N N . LEU B 1 48 ? -2.955 -25.203 3.82 1 91.88 48 LEU B N 1
ATOM 2454 C CA . LEU B 1 48 ? -1.566 -25.562 3.545 1 91.88 48 LEU B CA 1
ATOM 2455 C C . LEU B 1 48 ? -0.632 -24.422 3.908 1 91.88 48 LEU B C 1
ATOM 2457 O O . LEU B 1 48 ? 0.431 -24.641 4.492 1 91.88 48 LEU B O 1
ATOM 2461 N N . VAL B 1 49 ? -1.055 -23.25 3.559 1 93.31 49 VAL B N 1
ATOM 2462 C CA . VAL B 1 49 ? -0.232 -22.078 3.811 1 93.31 49 VAL B CA 1
ATOM 2463 C C . VAL B 1 49 ? -0.18 -21.781 5.309 1 93.31 49 VAL B C 1
ATOM 2465 O O . VAL B 1 49 ? 0.862 -21.391 5.84 1 93.31 49 VAL B O 1
ATOM 2468 N N . ALA B 1 50 ? -1.299 -21.969 5.977 1 92.25 50 ALA B N 1
ATOM 2469 C CA . ALA B 1 50 ? -1.307 -21.828 7.43 1 92.25 50 ALA B CA 1
ATOM 2470 C C . ALA B 1 50 ? -0.296 -22.75 8.086 1 92.25 50 ALA B C 1
ATOM 2472 O O . ALA B 1 50 ? 0.458 -22.344 8.969 1 92.25 50 ALA B O 1
ATOM 2473 N N . ASP B 1 51 ? -0.288 -23.969 7.621 1 91.19 51 ASP B N 1
ATOM 2474 C CA . ASP B 1 51 ? 0.644 -24.953 8.156 1 91.19 51 ASP B CA 1
ATOM 2475 C C . ASP B 1 51 ? 2.09 -24.562 7.844 1 91.19 51 ASP B C 1
ATOM 2477 O O . ASP B 1 51 ? 2.973 -24.719 8.688 1 91.19 51 ASP B O 1
ATOM 2481 N N . TRP B 1 52 ? 2.303 -24.141 6.648 1 92.56 52 TRP B N 1
ATOM 2482 C CA . TRP B 1 52 ? 3.629 -23.688 6.23 1 92.56 52 TRP B CA 1
ATOM 2483 C C . TRP B 1 52 ? 4.133 -22.562 7.129 1 92.56 52 TRP B C 1
ATOM 2485 O O . TRP B 1 52 ? 5.273 -22.609 7.598 1 92.56 52 TRP B O 1
ATOM 2495 N N . ILE B 1 53 ? 3.34 -21.578 7.426 1 92.88 53 ILE B N 1
ATOM 2496 C CA . ILE B 1 53 ? 3.711 -20.406 8.227 1 92.88 53 ILE B CA 1
ATOM 2497 C C . ILE B 1 53 ? 3.988 -20.844 9.664 1 92.88 53 ILE B C 1
ATOM 2499 O O . ILE B 1 53 ? 4.992 -20.438 10.258 1 92.88 53 ILE B O 1
ATOM 2503 N N . LEU B 1 54 ? 3.115 -21.656 10.164 1 91.12 54 LEU B N 1
ATOM 2504 C CA . LEU B 1 54 ? 3.227 -22.125 11.547 1 91.12 54 LEU B CA 1
ATOM 2505 C C . LEU B 1 54 ? 4.539 -22.859 11.766 1 91.12 54 LEU B C 1
ATOM 2507 O O . LEU B 1 54 ? 5.148 -22.75 12.836 1 91.12 54 LEU B O 1
ATOM 2511 N N . ASN B 1 55 ? 5.012 -23.516 10.773 1 89.94 55 ASN B N 1
ATOM 2512 C CA . ASN B 1 55 ? 6.199 -24.344 10.906 1 89.94 55 ASN B CA 1
ATOM 2513 C C . ASN B 1 55 ? 7.461 -23.609 10.477 1 89.94 55 ASN B C 1
ATOM 2515 O O . ASN B 1 55 ? 8.578 -24.062 10.742 1 89.94 55 ASN B O 1
ATOM 2519 N N . SER B 1 56 ? 7.285 -22.5 9.844 1 88.75 56 SER B N 1
ATOM 2520 C CA . SER B 1 56 ? 8.43 -21.828 9.25 1 88.75 56 SER B CA 1
ATOM 2521 C C . SER B 1 56 ? 8.938 -20.688 10.141 1 88.75 56 SER B C 1
ATOM 2523 O O . SER B 1 56 ? 10.102 -20.297 10.062 1 88.75 56 SER B O 1
ATOM 2525 N N . TYR B 1 57 ? 8.008 -20.156 10.945 1 90.06 57 TYR B N 1
ATOM 2526 C CA . TYR B 1 57 ? 8.375 -19 11.75 1 90.06 57 TYR B CA 1
ATOM 2527 C C . TYR B 1 57 ? 8.125 -19.266 13.234 1 90.06 57 TYR B C 1
ATOM 2529 O O . TYR B 1 57 ? 7.023 -19.047 13.734 1 90.06 57 TYR B O 1
ATOM 2537 N N . PRO B 1 58 ? 9.195 -19.609 13.93 1 85.06 58 PRO B N 1
ATOM 2538 C CA . PRO B 1 58 ? 9.023 -19.828 15.367 1 85.06 58 PRO B CA 1
ATOM 2539 C C . PRO B 1 58 ? 8.406 -18.641 16.078 1 85.06 58 PRO B C 1
ATOM 2541 O O . PRO B 1 58 ? 7.566 -18.797 16.969 1 85.06 58 PRO B O 1
ATOM 2544 N N . GLY B 1 59 ? 8.758 -17.469 15.766 1 88.19 59 GLY B N 1
ATOM 2545 C CA . GLY B 1 59 ? 8.164 -16.281 16.344 1 88.19 59 GLY B CA 1
ATOM 2546 C C . GLY B 1 59 ? 6.664 -16.203 16.156 1 88.19 59 GLY B C 1
ATOM 2547 O O . GLY B 1 59 ? 5.934 -15.773 17.047 1 88.19 59 GLY B O 1
ATOM 2548 N N . PHE B 1 60 ? 6.18 -16.672 14.992 1 92.38 60 PHE B N 1
ATOM 2549 C CA . PHE B 1 60 ? 4.75 -16.703 14.695 1 92.38 60 PHE B CA 1
ATOM 2550 C C . PHE B 1 60 ? 4.031 -17.734 15.555 1 92.38 60 PHE B C 1
ATOM 2552 O O . PHE B 1 60 ? 2.967 -17.453 16.109 1 92.38 60 PHE B O 1
ATOM 2559 N N . ALA B 1 61 ? 4.621 -18.844 15.711 1 90.44 61 ALA B N 1
ATOM 2560 C CA . ALA B 1 61 ? 4.004 -19.953 16.422 1 90.44 61 ALA B CA 1
ATOM 2561 C C . ALA B 1 61 ? 3.801 -19.625 17.906 1 90.44 61 ALA B C 1
ATOM 2563 O O . ALA B 1 61 ? 2.869 -20.125 18.531 1 90.44 61 ALA B O 1
ATOM 2564 N N . GLU B 1 62 ? 4.555 -18.734 18.391 1 93 62 GLU B N 1
ATOM 2565 C CA . GLU B 1 62 ? 4.543 -18.422 19.812 1 93 62 GLU B CA 1
ATOM 2566 C C . GLU B 1 62 ? 3.527 -17.312 20.125 1 93 62 GLU B C 1
ATOM 2568 O O . GLU B 1 62 ? 3.176 -17.109 21.281 1 93 62 GLU B O 1
ATOM 2573 N N . LEU B 1 63 ? 3.018 -16.656 19.109 1 96 63 LEU B N 1
ATOM 2574 C CA . LEU B 1 63 ? 2.043 -15.602 19.328 1 96 63 LEU B CA 1
ATOM 2575 C C . LEU B 1 63 ? 0.711 -16.172 19.797 1 96 63 LEU B C 1
ATOM 2577 O O . LEU B 1 63 ? 0.406 -17.344 19.547 1 96 63 LEU B O 1
ATOM 2581 N N . ALA B 1 64 ? -0.036 -15.359 20.516 1 96.31 64 ALA B N 1
ATOM 2582 C CA . ALA B 1 64 ? -1.402 -15.727 20.891 1 96.31 64 ALA B CA 1
ATOM 2583 C C . ALA B 1 64 ? -2.242 -16.016 19.641 1 96.31 64 ALA B C 1
ATOM 2585 O O . ALA B 1 64 ? -2.02 -15.438 18.578 1 96.31 64 ALA B O 1
ATOM 2586 N N . LYS B 1 65 ? -3.201 -16.875 19.734 1 95.25 65 LYS B N 1
ATOM 2587 C CA . LYS B 1 65 ? -4.043 -17.328 18.625 1 95.25 65 LYS B CA 1
ATOM 2588 C C . LYS B 1 65 ? -4.684 -16.156 17.906 1 95.25 65 LYS B C 1
ATOM 2590 O O . LYS B 1 65 ? -4.73 -16.125 16.672 1 95.25 65 LYS B O 1
ATOM 2595 N N . GLU B 1 66 ? -5.168 -15.227 18.656 1 95.81 66 GLU B N 1
ATOM 2596 C CA . GLU B 1 66 ? -5.84 -14.07 18.078 1 95.81 66 GLU B CA 1
ATOM 2597 C C . GLU B 1 66 ? -4.879 -13.258 17.203 1 95.81 66 GLU B C 1
ATOM 2599 O O . GLU B 1 66 ? -5.27 -12.719 16.172 1 95.81 66 GLU B O 1
ATOM 2604 N N . GLN B 1 67 ? -3.635 -13.141 17.609 1 97 67 GLN B N 1
ATOM 2605 C CA . GLN B 1 67 ? -2.625 -12.398 16.875 1 97 67 GLN B CA 1
ATOM 2606 C C . GLN B 1 67 ? -2.217 -13.133 15.602 1 97 67 GLN B C 1
ATOM 2608 O O . GLN B 1 67 ? -2.006 -12.516 14.555 1 97 67 GLN B O 1
ATOM 2613 N N . LYS B 1 68 ? -2.148 -14.477 15.695 1 96.25 68 LYS B N 1
ATOM 2614 C CA . LYS B 1 68 ? -1.879 -15.289 14.508 1 96.25 68 LYS B CA 1
ATOM 2615 C C . LYS B 1 68 ? -2.971 -15.109 13.461 1 96.25 68 LYS B C 1
ATOM 2617 O O . LYS B 1 68 ? -2.682 -15.016 12.266 1 96.25 68 LYS B O 1
ATOM 2622 N N . LYS B 1 69 ? -4.18 -15.039 13.953 1 95.19 69 LYS B N 1
ATOM 2623 C CA . LYS B 1 69 ? -5.316 -14.875 13.055 1 95.19 69 LYS B CA 1
ATOM 2624 C C . LYS B 1 69 ? -5.266 -13.523 12.352 1 95.19 69 LYS B C 1
ATOM 2626 O O . LYS B 1 69 ? -5.523 -13.43 11.148 1 95.19 69 LYS B O 1
ATOM 2631 N N . ILE B 1 70 ? -4.895 -12.469 13.086 1 95.81 70 ILE B N 1
ATOM 2632 C CA . ILE B 1 70 ? -4.82 -11.133 12.516 1 95.81 70 ILE B CA 1
ATOM 2633 C C . ILE B 1 70 ? -3.773 -11.102 11.406 1 95.81 70 ILE B C 1
ATOM 2635 O O . ILE B 1 70 ? -4.039 -10.602 10.305 1 95.81 70 ILE B O 1
ATOM 2639 N N . LEU B 1 71 ? -2.637 -11.688 11.672 1 96.56 71 LEU B N 1
ATOM 2640 C CA . LEU B 1 71 ? -1.551 -11.688 10.703 1 96.56 71 LEU B CA 1
ATOM 2641 C C . LEU B 1 71 ? -1.905 -12.539 9.492 1 96.56 71 LEU B C 1
ATOM 2643 O O . LEU B 1 71 ? -1.732 -12.109 8.352 1 96.56 71 LEU B O 1
ATOM 2647 N N . PHE B 1 72 ? -2.453 -13.68 9.719 1 96 72 PHE B N 1
ATOM 2648 C CA . PHE B 1 72 ? -2.715 -14.609 8.625 1 96 72 PHE B CA 1
ATOM 2649 C C . PHE B 1 72 ? -3.854 -14.109 7.75 1 96 72 PHE B C 1
ATOM 2651 O O . PHE B 1 72 ? -3.799 -14.234 6.523 1 96 72 PHE B O 1
ATOM 2658 N N . ARG B 1 73 ? -4.836 -13.594 8.375 1 94.69 73 ARG B N 1
ATOM 2659 C CA . ARG B 1 73 ? -5.98 -13.078 7.629 1 94.69 73 ARG B CA 1
ATOM 2660 C C . ARG B 1 73 ? -5.562 -11.945 6.699 1 94.69 73 ARG B C 1
ATOM 2662 O O . ARG B 1 73 ? -6.098 -11.812 5.598 1 94.69 73 ARG B O 1
ATOM 2669 N N . ASN B 1 74 ? -4.68 -11.164 7.176 1 93.88 74 ASN B N 1
ATOM 2670 C CA . ASN B 1 74 ? -4.184 -10.062 6.352 1 93.88 74 ASN B CA 1
ATOM 2671 C C . ASN B 1 74 ? -3.229 -10.562 5.27 1 93.88 74 ASN B C 1
ATOM 2673 O O . ASN B 1 74 ? -3.031 -9.898 4.254 1 93.88 74 ASN B O 1
ATOM 2677 N N . PHE B 1 75 ? -2.725 -11.695 5.391 1 96.12 75 PHE B N 1
ATOM 2678 C CA . PHE B 1 75 ? -1.62 -12.203 4.586 1 96.12 75 PHE B CA 1
ATOM 2679 C C . PHE B 1 75 ? -2.141 -13.039 3.416 1 96.12 75 PHE B C 1
ATOM 2681 O O . PHE B 1 75 ? -1.578 -12.992 2.32 1 96.12 75 PHE B O 1
ATOM 2688 N N . PHE B 1 76 ? -3.117 -13.789 3.568 1 95.81 76 PHE B N 1
ATOM 2689 C CA . PHE B 1 76 ? -3.418 -14.898 2.664 1 95.81 76 PHE B CA 1
ATOM 2690 C C . PHE B 1 76 ? -3.705 -14.383 1.26 1 95.81 76 PHE B C 1
ATOM 2692 O O . PHE B 1 76 ? -3.145 -14.883 0.282 1 95.81 76 PHE B O 1
ATOM 2699 N N . LEU B 1 77 ? -4.551 -13.43 1.132 1 95.62 77 LEU B N 1
ATOM 2700 C CA . LEU B 1 77 ? -4.875 -12.938 -0.204 1 95.62 77 LEU B CA 1
ATOM 2701 C C . LEU B 1 77 ? -3.645 -12.336 -0.875 1 95.62 77 LEU B C 1
ATOM 2703 O O . LEU B 1 77 ? -3.338 -12.664 -2.025 1 95.62 77 LEU B O 1
ATOM 2707 N N . PRO B 1 78 ? -2.908 -11.469 -0.165 1 96.38 78 PRO B N 1
ATOM 2708 C CA . PRO B 1 78 ? -1.66 -10.992 -0.763 1 96.38 78 PRO B CA 1
ATOM 2709 C C . PRO B 1 78 ? -0.717 -12.125 -1.154 1 96.38 78 PRO B C 1
ATOM 2711 O O . PRO B 1 78 ? -0.005 -12.023 -2.156 1 96.38 78 PRO B O 1
ATOM 2714 N N . PHE B 1 79 ? -0.732 -13.133 -0.38 1 96.31 79 PHE B N 1
ATOM 2715 C CA . PHE B 1 79 ? 0.109 -14.281 -0.686 1 96.31 79 PHE B CA 1
ATOM 2716 C C . PHE B 1 79 ? -0.31 -14.922 -2.004 1 96.31 79 PHE B C 1
ATOM 2718 O O . PHE B 1 79 ? 0.538 -15.242 -2.842 1 96.31 79 PHE B O 1
ATOM 2725 N N . VAL B 1 80 ? -1.551 -15.133 -2.162 1 95 80 VAL B N 1
ATOM 2726 C CA . VAL B 1 80 ? -2.066 -15.75 -3.379 1 95 80 VAL B CA 1
ATOM 2727 C C . VAL B 1 80 ? -1.685 -14.906 -4.59 1 95 80 VAL B C 1
ATOM 2729 O O . VAL B 1 80 ? -1.266 -15.445 -5.621 1 95 80 VAL B O 1
ATOM 2732 N N . ILE B 1 81 ? -1.8 -13.672 -4.426 1 96.38 81 ILE B N 1
ATOM 2733 C CA . ILE B 1 81 ? -1.467 -12.742 -5.504 1 96.38 81 ILE B CA 1
ATOM 2734 C C . ILE B 1 81 ? 0.033 -12.797 -5.785 1 96.38 81 ILE B C 1
ATOM 2736 O O . ILE B 1 81 ? 0.45 -12.898 -6.941 1 96.38 81 ILE B O 1
ATOM 2740 N N . LEU B 1 82 ? 0.789 -12.727 -4.77 1 97.06 82 LEU B N 1
ATOM 2741 C CA . LEU B 1 82 ? 2.24 -12.805 -4.898 1 97.06 82 LEU B CA 1
ATOM 2742 C C . LEU B 1 82 ? 2.66 -14.133 -5.512 1 97.06 82 LEU B C 1
ATOM 2744 O O . LEU B 1 82 ? 3.592 -14.18 -6.32 1 97.06 82 LEU B O 1
ATOM 2748 N N . GLN B 1 83 ? 2.043 -15.156 -5.102 1 96.5 83 GLN B N 1
ATOM 2749 C CA . GLN B 1 83 ? 2.342 -16.5 -5.598 1 96.5 83 GLN B CA 1
ATOM 2750 C C . GLN B 1 83 ? 2.105 -16.594 -7.102 1 96.5 83 GLN B C 1
ATOM 2752 O O . GLN B 1 83 ? 2.857 -17.266 -7.809 1 96.5 83 GLN B O 1
ATOM 2757 N N . GLY B 1 84 ? 1.052 -16.031 -7.543 1 95.44 84 GLY B N 1
ATOM 2758 C CA . GLY B 1 84 ? 0.845 -15.961 -8.984 1 95.44 84 GLY B CA 1
ATOM 2759 C C . GLY B 1 84 ? 2.014 -15.336 -9.727 1 95.44 84 GLY B C 1
ATOM 2760 O O . GLY B 1 84 ? 2.406 -15.82 -10.789 1 95.44 84 GLY B O 1
ATOM 2761 N N . GLY B 1 85 ? 2.52 -14.234 -9.188 1 96.44 85 GLY B N 1
ATOM 2762 C CA . GLY B 1 85 ? 3.713 -13.633 -9.758 1 96.44 85 GLY B CA 1
ATOM 2763 C C . GLY B 1 85 ? 4.918 -14.555 -9.727 1 96.44 85 GLY B C 1
ATOM 2764 O O . GLY B 1 85 ? 5.695 -14.609 -10.68 1 96.44 85 GLY B O 1
ATOM 2765 N N . HIS B 1 86 ? 5.059 -15.219 -8.609 1 96.5 86 HIS B N 1
ATOM 2766 C CA . HIS B 1 86 ? 6.16 -16.172 -8.461 1 96.5 86 HIS B CA 1
ATOM 2767 C C . HIS B 1 86 ? 6.082 -17.281 -9.508 1 96.5 86 HIS B C 1
ATOM 2769 O O . HIS B 1 86 ? 7.094 -17.641 -10.109 1 96.5 86 HIS B O 1
ATOM 2775 N N . PHE B 1 87 ? 4.879 -17.781 -9.711 1 95.31 87 PHE B N 1
ATOM 2776 C CA . PHE B 1 87 ? 4.684 -18.812 -10.719 1 95.31 87 PHE B CA 1
ATOM 2777 C C . PHE B 1 87 ? 4.961 -18.266 -12.117 1 95.31 87 PHE B C 1
ATOM 2779 O O . PHE B 1 87 ? 5.496 -18.984 -12.969 1 95.31 87 PHE B O 1
ATOM 2786 N N . ALA B 1 88 ? 4.566 -17.062 -12.344 1 95.44 88 ALA B N 1
ATOM 2787 C CA . ALA B 1 88 ? 4.879 -16.438 -13.625 1 95.44 88 ALA B CA 1
ATOM 2788 C C . ALA B 1 88 ? 6.383 -16.422 -13.875 1 95.44 88 ALA B C 1
ATOM 2790 O O . ALA B 1 88 ? 6.836 -16.703 -14.984 1 95.44 88 ALA B O 1
ATOM 2791 N N . CYS B 1 89 ? 7.133 -16.109 -12.875 1 95.94 89 CYS B N 1
ATOM 2792 C CA . CYS B 1 89 ? 8.586 -16.062 -12.977 1 95.94 89 CYS B CA 1
ATOM 2793 C C . CYS B 1 89 ? 9.156 -17.469 -13.203 1 95.94 89 CYS B C 1
ATOM 2795 O O . CYS B 1 89 ? 10.039 -17.656 -14.039 1 95.94 89 CYS B O 1
ATOM 2797 N N . THR B 1 90 ? 8.664 -18.453 -12.477 1 94.12 90 THR B N 1
ATOM 2798 C CA . THR B 1 90 ? 9.172 -19.812 -12.523 1 94.12 90 THR B CA 1
ATOM 2799 C C . THR B 1 90 ? 8.922 -20.438 -13.891 1 94.12 90 THR B C 1
ATOM 2801 O O . THR B 1 90 ? 9.742 -21.203 -14.391 1 94.12 90 THR B O 1
ATOM 2804 N N . HIS B 1 91 ? 7.836 -20.109 -14.477 1 93.12 91 HIS B N 1
ATOM 2805 C CA . HIS B 1 91 ? 7.457 -20.719 -15.75 1 93.12 91 HIS B CA 1
ATOM 2806 C C . HIS B 1 91 ? 7.727 -19.75 -16.906 1 93.12 91 HIS B C 1
ATOM 2808 O O . HIS B 1 91 ? 7.5 -20.109 -18.062 1 93.12 91 HIS B O 1
ATOM 2814 N N . ASN B 1 92 ? 8.141 -18.562 -16.594 1 93.12 92 ASN B N 1
ATOM 2815 C CA . ASN B 1 92 ? 8.453 -17.5 -17.562 1 93.12 92 ASN B CA 1
ATOM 2816 C C . ASN B 1 92 ? 7.273 -17.234 -18.5 1 93.12 92 ASN B C 1
ATOM 2818 O O . ASN B 1 92 ? 7.426 -17.281 -19.719 1 93.12 92 ASN B O 1
ATOM 2822 N N . ARG B 1 93 ? 6.113 -17.078 -17.859 1 90.31 93 ARG B N 1
ATOM 2823 C CA . ARG B 1 93 ? 4.883 -16.859 -18.609 1 90.31 93 ARG B CA 1
ATOM 2824 C C . ARG B 1 93 ? 3.996 -15.836 -17.922 1 90.31 93 ARG B C 1
ATOM 2826 O O . ARG B 1 93 ? 3.877 -15.836 -16.688 1 90.31 93 ARG B O 1
ATOM 2833 N N . ASN B 1 94 ? 3.459 -14.914 -18.734 1 87 94 ASN B N 1
ATOM 2834 C CA . ASN B 1 94 ? 2.551 -13.922 -18.156 1 87 94 ASN B CA 1
ATOM 2835 C C . ASN B 1 94 ? 1.232 -13.859 -18.938 1 87 94 ASN B C 1
ATOM 2837 O O . ASN B 1 94 ? 0.437 -12.938 -18.734 1 87 94 ASN B O 1
ATOM 2841 N N . ASP B 1 95 ? 0.983 -14.812 -19.844 1 90.06 95 ASP B N 1
ATOM 2842 C CA . ASP B 1 95 ? -0.261 -14.875 -20.594 1 90.06 95 ASP B CA 1
ATOM 2843 C C . ASP B 1 95 ? -1.344 -15.617 -19.812 1 90.06 95 ASP B C 1
ATOM 2845 O O . ASP B 1 95 ? -2.521 -15.562 -20.172 1 90.06 95 ASP B O 1
ATOM 2849 N N . VAL B 1 96 ? -0.94 -16.359 -18.797 1 93.62 96 VAL B N 1
ATOM 2850 C CA . VAL B 1 96 ? -1.875 -17.031 -17.906 1 93.62 96 VAL B CA 1
ATOM 2851 C C . VAL B 1 96 ? -1.513 -16.719 -16.453 1 93.62 96 VAL B C 1
ATOM 2853 O O . VAL B 1 96 ? -0.411 -16.25 -16.156 1 93.62 96 VAL B O 1
ATOM 2856 N N . ILE B 1 97 ? -2.404 -16.938 -15.586 1 94.75 97 ILE B N 1
ATOM 2857 C CA . ILE B 1 97 ? -2.154 -16.906 -14.148 1 94.75 97 ILE B CA 1
ATOM 2858 C C . ILE B 1 97 ? -2.189 -18.312 -13.578 1 94.75 97 ILE B C 1
ATOM 2860 O O . ILE B 1 97 ? -3.256 -18.922 -13.477 1 94.75 97 ILE B O 1
ATOM 2864 N N . ILE B 1 98 ? -1.1 -18.797 -13.227 1 94.56 98 ILE B N 1
ATOM 2865 C CA . ILE B 1 98 ? -0.992 -20.141 -12.703 1 94.56 98 ILE B CA 1
ATOM 2866 C C . ILE B 1 98 ? -1.362 -20.156 -11.219 1 94.56 98 ILE B C 1
ATOM 2868 O O . ILE B 1 98 ? -0.958 -19.266 -10.469 1 94.56 98 ILE B O 1
ATOM 2872 N N . ILE B 1 99 ? -2.131 -21.094 -10.859 1 94.06 99 ILE B N 1
ATOM 2873 C CA . ILE B 1 99 ? -2.545 -21.172 -9.461 1 94.06 99 ILE B CA 1
ATOM 2874 C C . ILE B 1 99 ? -1.847 -22.344 -8.789 1 94.06 99 ILE B C 1
ATOM 2876 O O . ILE B 1 99 ? -1.051 -23.047 -9.414 1 94.06 99 ILE B O 1
ATOM 2880 N N . ALA B 1 100 ? -2.096 -22.578 -7.617 1 92.19 100 ALA B N 1
ATOM 2881 C CA . ALA B 1 100 ? -1.331 -23.5 -6.773 1 92.19 100 ALA B CA 1
ATOM 2882 C C . ALA B 1 100 ? -1.43 -24.938 -7.289 1 92.19 100 ALA B C 1
ATOM 2884 O O . ALA B 1 100 ? -0.484 -25.703 -7.152 1 92.19 100 ALA B O 1
ATOM 2885 N N . SER B 1 101 ? -2.502 -25.297 -7.883 1 90.31 101 SER B N 1
ATOM 2886 C CA . SER B 1 101 ? -2.709 -26.641 -8.383 1 90.31 101 SER B CA 1
ATOM 2887 C C . SER B 1 101 ? -1.876 -26.906 -9.633 1 90.31 101 SER B C 1
ATOM 2889 O O . SER B 1 101 ? -1.727 -28.047 -10.062 1 90.31 101 SER B O 1
ATOM 2891 N N . GLY B 1 102 ? -1.368 -25.812 -10.211 1 90.81 102 GLY B N 1
ATOM 2892 C CA . GLY B 1 102 ? -0.699 -25.906 -11.492 1 90.81 102 GLY B CA 1
ATOM 2893 C C . GLY B 1 102 ? -1.598 -25.547 -12.664 1 90.81 102 GLY B C 1
ATOM 2894 O O . GLY B 1 102 ? -1.115 -25.297 -13.773 1 90.81 102 GLY B O 1
ATOM 2895 N N . ASP B 1 103 ? -2.869 -25.609 -12.43 1 93.69 103 ASP B N 1
ATOM 2896 C CA . ASP B 1 103 ? -3.816 -25.125 -13.43 1 93.69 103 ASP B CA 1
ATOM 2897 C C . ASP B 1 103 ? -3.707 -23.625 -13.609 1 93.69 103 ASP B C 1
ATOM 2899 O O . ASP B 1 103 ? -2.879 -22.969 -12.969 1 93.69 103 ASP B O 1
ATOM 2903 N N . TYR B 1 104 ? -4.504 -23.078 -14.555 1 95.12 104 TYR B N 1
ATOM 2904 C CA . TYR B 1 104 ? -4.25 -21.656 -14.82 1 95.12 104 TYR B CA 1
ATOM 2905 C C . TYR B 1 104 ? -5.531 -20.953 -15.234 1 95.12 104 TYR B C 1
ATOM 2907 O O . TYR B 1 104 ? -6.504 -21.578 -15.641 1 95.12 104 TYR B O 1
ATOM 2915 N N . ILE B 1 105 ? -5.574 -19.656 -15.008 1 94.81 105 ILE B N 1
ATOM 2916 C CA . ILE B 1 105 ? -6.57 -18.75 -15.562 1 94.81 105 ILE B CA 1
ATOM 2917 C C . ILE B 1 105 ? -6.113 -18.25 -16.938 1 94.81 105 ILE B C 1
ATOM 2919 O O . ILE B 1 105 ? -5.027 -17.688 -17.062 1 94.81 105 ILE B O 1
ATOM 2923 N N . ASP B 1 106 ? -6.906 -18.484 -17.906 1 93.88 106 ASP B N 1
ATOM 2924 C CA . ASP B 1 106 ? -6.574 -18.078 -19.266 1 93.88 106 ASP B CA 1
ATOM 2925 C C . ASP B 1 106 ? -6.84 -16.578 -19.469 1 93.88 106 ASP B C 1
ATOM 2927 O O . ASP B 1 106 ? -7.988 -16.172 -19.625 1 93.88 106 ASP B O 1
ATOM 2931 N N . CYS B 1 107 ? -5.812 -15.781 -19.625 1 91.69 107 CYS B N 1
ATOM 2932 C CA . CYS B 1 107 ? -5.945 -14.336 -19.703 1 91.69 107 CYS B CA 1
ATOM 2933 C C . CYS B 1 107 ? -6.398 -13.906 -21.094 1 91.69 107 CYS B C 1
ATOM 2935 O O . CYS B 1 107 ? -6.887 -12.789 -21.266 1 91.69 107 CYS B O 1
ATOM 2937 N N . SER B 1 108 ? -6.262 -14.727 -22.062 1 91.5 108 SER B N 1
ATOM 2938 C CA . SER B 1 108 ? -6.719 -14.43 -23.422 1 91.5 108 SER B CA 1
ATOM 2939 C C . SER B 1 108 ? -8.219 -14.664 -23.562 1 91.5 108 SER B C 1
ATOM 2941 O O . SER B 1 108 ? -8.867 -14.078 -24.422 1 91.5 108 SER B O 1
ATOM 2943 N N . HIS B 1 109 ? -8.766 -15.586 -22.719 1 92.94 109 HIS B N 1
ATOM 2944 C CA . HIS B 1 109 ? -10.195 -15.883 -22.688 1 92.94 109 HIS B CA 1
ATOM 2945 C C . HIS B 1 109 ? -10.734 -15.852 -21.266 1 92.94 109 HIS B C 1
ATOM 2947 O O . HIS B 1 109 ? -11.234 -16.859 -20.766 1 92.94 109 HIS B O 1
ATOM 2953 N N . PRO B 1 110 ? -10.688 -14.656 -20.703 1 91.56 110 PRO B N 1
ATOM 2954 C CA . PRO B 1 110 ? -11.055 -14.547 -19.281 1 91.56 110 PRO B CA 1
ATOM 2955 C C . PRO B 1 110 ? -12.508 -14.914 -19.016 1 91.56 110 PRO B C 1
ATOM 2957 O O . PRO B 1 110 ? -12.875 -15.227 -17.891 1 91.56 110 PRO B O 1
ATOM 2960 N N . GLU B 1 111 ? -13.344 -14.867 -20.047 1 91.5 111 GLU B N 1
ATOM 2961 C CA . GLU B 1 111 ? -14.75 -15.234 -19.891 1 91.5 111 GLU B CA 1
ATOM 2962 C C . GLU B 1 111 ? -14.891 -16.688 -19.438 1 91.5 111 GLU B C 1
ATOM 2964 O O . GLU B 1 111 ? -15.859 -17.031 -18.75 1 91.5 111 GLU B O 1
ATOM 2969 N N . THR B 1 112 ? -13.93 -17.5 -19.781 1 92 112 THR B N 1
ATOM 2970 C CA . THR B 1 112 ? -13.992 -18.906 -19.406 1 92 112 THR B CA 1
ATOM 2971 C C . THR B 1 112 ? -13.859 -19.078 -17.906 1 92 112 THR B C 1
ATOM 2973 O O . THR B 1 112 ? -14.406 -20.016 -17.328 1 92 112 THR B O 1
ATOM 2976 N N . PHE B 1 113 ? -13.133 -18.156 -17.25 1 92.44 113 PHE B N 1
ATOM 2977 C CA . PHE B 1 113 ? -12.961 -18.188 -15.797 1 92.44 113 PHE B CA 1
ATOM 2978 C C . PHE B 1 113 ? -14.281 -17.938 -15.086 1 92.44 113 PHE B C 1
ATOM 2980 O O . PHE B 1 113 ? -14.547 -18.516 -14.031 1 92.44 113 PHE B O 1
ATOM 2987 N N . TYR B 1 114 ? -15.102 -17.188 -15.68 1 89.62 114 TYR B N 1
ATOM 2988 C CA . TYR B 1 114 ? -16.344 -16.766 -15.047 1 89.62 114 TYR B CA 1
ATOM 2989 C C . TYR B 1 114 ? -17.516 -17.594 -15.562 1 89.62 114 TYR B C 1
ATOM 2991 O O . TYR B 1 114 ? -18.672 -17.234 -15.336 1 89.62 114 TYR B O 1
ATOM 2999 N N . TYR B 1 115 ? -17.219 -18.594 -16.281 1 86.31 115 TYR B N 1
ATOM 3000 C CA . TYR B 1 115 ? -18.266 -19.453 -16.844 1 86.31 115 TYR B CA 1
ATOM 3001 C C . TYR B 1 115 ? -19.141 -20.031 -15.75 1 86.31 115 TYR B C 1
ATOM 3003 O O . TYR B 1 115 ? -18.656 -20.5 -14.719 1 86.31 115 TYR B O 1
ATOM 3011 N N . ASP B 1 116 ? -20.469 -19.906 -15.906 1 80.25 116 ASP B N 1
ATOM 3012 C CA . ASP B 1 116 ? -21.484 -20.375 -14.977 1 80.25 116 ASP B CA 1
ATOM 3013 C C . ASP B 1 116 ? -22.422 -21.359 -15.656 1 80.25 116 ASP B C 1
ATOM 3015 O O . ASP B 1 116 ? -23.516 -20.984 -16.078 1 80.25 116 ASP B O 1
ATOM 3019 N N . PRO B 1 117 ? -22.031 -22.594 -15.633 1 74.12 117 PRO B N 1
ATOM 3020 C CA . PRO B 1 117 ? -22.875 -23.562 -16.344 1 74.12 117 PRO B CA 1
ATOM 3021 C C . PRO B 1 117 ? -24.234 -23.75 -15.68 1 74.12 117 PRO B C 1
ATOM 3023 O O . PRO B 1 117 ? -25.219 -24.094 -16.344 1 74.12 117 PRO B O 1
ATOM 3026 N N . ASP B 1 118 ? -24.188 -23.438 -14.406 1 78.12 118 ASP B N 1
ATOM 3027 C CA . ASP B 1 118 ? -25.422 -23.656 -13.656 1 78.12 118 ASP B CA 1
ATOM 3028 C C . ASP B 1 118 ? -26.375 -22.484 -13.805 1 78.12 118 ASP B C 1
ATOM 3030 O O . ASP B 1 118 ? -27.547 -22.562 -13.422 1 78.12 118 ASP B O 1
ATOM 3034 N N . GLY B 1 119 ? -25.922 -21.438 -14.383 1 74.19 119 GLY B N 1
ATOM 3035 C CA . GLY B 1 119 ? -26.766 -20.281 -14.617 1 74.19 119 GLY B CA 1
ATOM 3036 C C . GLY B 1 119 ? -27.203 -19.594 -13.336 1 74.19 119 GLY B C 1
ATOM 3037 O O . GLY B 1 119 ? -28.312 -19.047 -13.258 1 74.19 119 GLY B O 1
ATOM 3038 N N . ARG B 1 120 ? -26.438 -19.531 -12.359 1 76.56 120 ARG B N 1
ATOM 3039 C CA . ARG B 1 120 ? -26.812 -18.969 -11.062 1 76.56 120 ARG B CA 1
ATOM 3040 C C . ARG B 1 120 ? -26.359 -17.516 -10.945 1 76.56 120 ARG B C 1
ATOM 3042 O O . ARG B 1 120 ? -26.844 -16.781 -10.078 1 76.56 120 ARG B O 1
ATOM 3049 N N . GLN B 1 121 ? -25.578 -17.203 -11.898 1 82.44 121 GLN B N 1
ATOM 3050 C CA . GLN B 1 121 ? -25.047 -15.844 -11.812 1 82.44 121 GLN B CA 1
ATOM 3051 C C . GLN B 1 121 ? -25.969 -14.844 -12.523 1 82.44 121 GLN B C 1
ATOM 3053 O O . GLN B 1 121 ? -26.531 -15.156 -13.57 1 82.44 121 GLN B O 1
ATOM 3058 N N . LEU B 1 122 ? -26.141 -13.773 -11.945 1 81.81 122 LEU B N 1
ATOM 3059 C CA . LEU B 1 122 ? -26.969 -12.727 -12.523 1 81.81 122 LEU B CA 1
ATOM 3060 C C . LEU B 1 122 ? -26.234 -12.023 -13.664 1 81.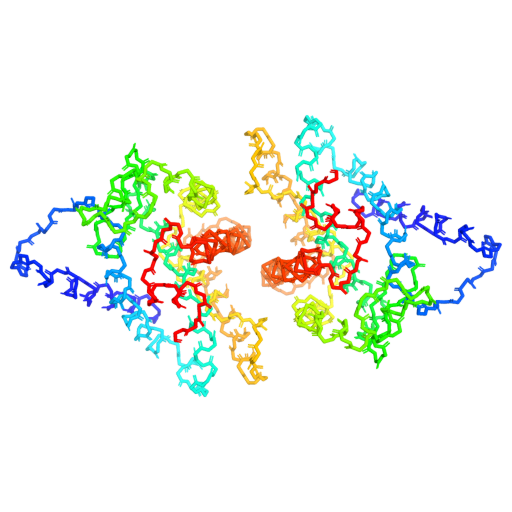81 122 LEU B C 1
ATOM 3062 O O . LEU B 1 122 ? -26.859 -11.508 -14.586 1 81.81 122 LEU B O 1
ATOM 3066 N N . MET B 1 123 ? -24.969 -12.109 -13.594 1 84.12 123 MET B N 1
ATOM 3067 C CA . MET B 1 123 ? -24.156 -11.445 -14.602 1 84.12 123 MET B CA 1
ATOM 3068 C C . MET B 1 123 ? -23.594 -12.445 -15.609 1 84.12 123 MET B C 1
ATOM 3070 O O . MET B 1 123 ? -23.281 -13.586 -15.25 1 84.12 123 MET B O 1
ATOM 3074 N N . THR B 1 124 ? -23.562 -11.984 -16.766 1 86.56 124 THR B N 1
ATOM 3075 C CA . THR B 1 124 ? -22.953 -12.828 -17.781 1 86.56 124 THR B CA 1
ATOM 3076 C C . THR B 1 124 ? -21.438 -12.922 -17.562 1 86.56 124 THR B C 1
ATOM 3078 O O . THR B 1 124 ? -20.859 -12.117 -16.828 1 86.56 124 THR B O 1
ATOM 3081 N N . SER B 1 125 ? -20.844 -13.867 -18.203 1 88.31 125 SER B N 1
ATOM 3082 C CA . SER B 1 125 ? -19.406 -14.008 -18.109 1 88.31 125 SER B CA 1
ATOM 3083 C C . SER B 1 125 ? -18.688 -12.781 -18.672 1 88.31 125 SER B C 1
ATOM 3085 O O . SER B 1 125 ? -17.656 -12.352 -18.156 1 88.31 125 SER B O 1
ATOM 3087 N N . GLU B 1 126 ? -19.266 -12.25 -19.703 1 89 126 GLU B N 1
ATOM 3088 C CA . GLU B 1 126 ? -18.672 -11.062 -20.328 1 89 126 GLU B CA 1
ATOM 3089 C C . GLU B 1 126 ? -18.75 -9.859 -19.391 1 89 126 GLU B C 1
ATOM 3091 O O . GLU B 1 126 ? -17.812 -9.07 -19.312 1 89 126 GLU B O 1
ATOM 3096 N N . ASP B 1 127 ? -19.812 -9.766 -18.688 1 88.19 127 ASP B N 1
ATOM 3097 C CA . ASP B 1 127 ? -19.984 -8.664 -17.75 1 88.19 127 ASP B CA 1
ATOM 3098 C C . ASP B 1 127 ? -19.062 -8.828 -16.547 1 88.19 127 ASP B C 1
ATOM 3100 O O . ASP B 1 127 ? -18.562 -7.84 -16.016 1 88.19 127 ASP B O 1
ATOM 3104 N N . ALA B 1 128 ? -18.891 -10.039 -16.156 1 88.75 128 ALA B N 1
ATOM 3105 C CA . ALA B 1 128 ? -17.984 -10.312 -15.055 1 88.75 128 ALA B CA 1
ATOM 3106 C C . ALA B 1 128 ? -16.547 -9.93 -15.422 1 88.75 128 ALA B C 1
ATOM 3108 O O . ALA B 1 128 ? -15.82 -9.383 -14.594 1 88.75 128 ALA B O 1
ATOM 3109 N N . VAL B 1 129 ? -16.219 -10.219 -16.656 1 91.12 129 VAL B N 1
ATOM 3110 C CA . VAL B 1 129 ? -14.883 -9.852 -17.141 1 91.12 129 VAL B CA 1
ATOM 3111 C C . VAL B 1 129 ? -14.703 -8.336 -17.047 1 91.12 129 VAL B C 1
ATOM 3113 O O . VAL B 1 129 ? -13.664 -7.852 -16.609 1 91.12 129 VAL B O 1
ATOM 3116 N N . ARG B 1 130 ? -15.672 -7.633 -17.406 1 90 130 ARG B N 1
ATOM 3117 C CA . ARG B 1 130 ? -15.609 -6.172 -17.391 1 90 130 ARG B CA 1
ATOM 3118 C C . ARG B 1 130 ? -15.516 -5.652 -15.953 1 90 130 ARG B C 1
ATOM 3120 O O . ARG B 1 130 ? -14.758 -4.723 -15.68 1 90 130 ARG B O 1
ATOM 3127 N N . MET B 1 131 ? -16.25 -6.285 -15.078 1 87.25 131 MET B N 1
ATOM 3128 C CA . MET B 1 131 ? -16.281 -5.867 -13.68 1 87.25 131 MET B CA 1
ATOM 3129 C C . MET B 1 131 ? -14.906 -6.047 -13.031 1 87.25 131 MET B C 1
ATOM 3131 O O . MET B 1 131 ? -14.453 -5.18 -12.281 1 87.25 131 MET B O 1
ATOM 3135 N N . PHE B 1 132 ? -14.203 -7.125 -13.391 1 90.62 132 PHE B N 1
ATOM 3136 C CA . PHE B 1 132 ? -12.961 -7.453 -12.711 1 90.62 132 PHE B CA 1
ATOM 3137 C C . PHE B 1 132 ? -11.758 -7.062 -13.555 1 90.62 132 PHE B C 1
ATOM 3139 O O . PHE B 1 132 ? -10.609 -7.332 -13.188 1 90.62 132 PHE B O 1
ATOM 3146 N N . ALA B 1 133 ? -12.016 -6.449 -14.68 1 90 133 ALA B N 1
ATOM 3147 C CA . ALA B 1 133 ? -10.953 -6.105 -15.617 1 90 133 ALA B CA 1
ATOM 3148 C C . ALA B 1 133 ? -9.891 -5.223 -14.961 1 90 133 ALA B C 1
ATOM 3150 O O . ALA B 1 133 ? -8.695 -5.414 -15.172 1 90 133 ALA B O 1
ATOM 3151 N N . SER B 1 134 ? -10.344 -4.305 -14.203 1 88.12 134 SER B N 1
ATOM 3152 C CA . SER B 1 134 ? -9.422 -3.373 -13.562 1 88.12 134 SER B CA 1
ATOM 3153 C C . SER B 1 134 ? -8.523 -4.086 -12.555 1 88.12 134 SER B C 1
ATOM 3155 O O . SER B 1 134 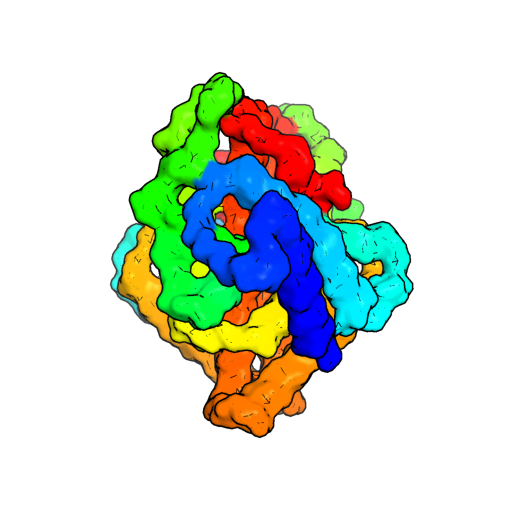? -7.328 -3.795 -12.469 1 88.12 134 SER B O 1
ATOM 3157 N N . SER B 1 135 ? -9.062 -4.992 -11.812 1 91.19 135 SER B N 1
ATOM 3158 C CA . SER B 1 135 ? -8.281 -5.738 -10.828 1 91.19 135 SER B CA 1
ATOM 3159 C C . SER B 1 135 ? -7.238 -6.621 -11.5 1 91.19 135 SER B C 1
ATOM 3161 O O . SER B 1 135 ? -6.098 -6.699 -11.039 1 91.19 135 SER B O 1
ATOM 3163 N N . PHE B 1 136 ? -7.598 -7.195 -12.594 1 91.06 136 PHE B N 1
ATOM 3164 C CA . PHE B 1 136 ? -6.66 -8.062 -13.297 1 91.06 136 PHE B CA 1
ATOM 3165 C C . PHE B 1 136 ? -5.547 -7.238 -13.938 1 91.06 136 PHE B C 1
ATOM 3167 O O . PHE B 1 136 ? -4.383 -7.641 -13.93 1 91.06 136 PHE B O 1
ATOM 3174 N N . SER B 1 137 ? -5.992 -6.18 -14.523 1 91.69 137 SER B N 1
ATOM 3175 C CA . SER B 1 137 ? -4.996 -5.289 -15.109 1 91.69 137 SER B CA 1
ATOM 3176 C C . SER B 1 137 ? -4.039 -4.754 -14.047 1 91.69 137 SER B C 1
ATOM 3178 O O . SER B 1 137 ? -2.834 -4.664 -14.281 1 91.69 137 SER B O 1
ATOM 3180 N N . ASN B 1 138 ? -4.582 -4.371 -12.953 1 93.81 138 ASN B N 1
ATOM 3181 C CA . ASN B 1 138 ? -3.773 -3.898 -11.836 1 93.81 138 ASN B CA 1
ATOM 3182 C C . ASN B 1 138 ? -2.82 -4.98 -11.336 1 93.81 138 ASN B C 1
ATOM 3184 O O . ASN B 1 138 ? -1.654 -4.699 -11.047 1 93.81 138 ASN B O 1
ATOM 3188 N N . TYR B 1 139 ? -3.314 -6.141 -11.234 1 94.75 139 TYR B N 1
ATOM 3189 C CA . TYR B 1 139 ? -2.512 -7.285 -10.805 1 94.75 139 TYR B CA 1
ATOM 3190 C C . TYR B 1 139 ? -1.337 -7.508 -11.75 1 94.75 139 TYR B C 1
ATOM 3192 O O . TYR B 1 139 ? -0.196 -7.66 -11.312 1 94.75 139 TYR B O 1
ATOM 3200 N N . ARG B 1 140 ? -1.596 -7.5 -12.977 1 93.5 140 ARG B N 1
ATOM 3201 C CA . ARG B 1 140 ? -0.548 -7.715 -13.969 1 93.5 140 ARG B CA 1
ATOM 3202 C C . ARG B 1 140 ? 0.485 -6.594 -13.93 1 93.5 140 ARG B C 1
ATOM 3204 O O . ARG B 1 140 ? 1.688 -6.852 -13.852 1 93.5 140 ARG B O 1
ATOM 3211 N N . ARG B 1 141 ? 0.018 -5.438 -13.875 1 92.25 141 ARG B N 1
ATOM 3212 C CA . ARG B 1 141 ? 0.87 -4.254 -13.945 1 92.25 141 ARG B CA 1
ATOM 3213 C C . ARG B 1 141 ? 1.706 -4.102 -12.68 1 92.25 141 ARG B C 1
ATOM 3215 O O . ARG B 1 141 ? 2.857 -3.664 -12.742 1 92.25 141 ARG B O 1
ATOM 3222 N N . ASN B 1 142 ? 1.188 -4.5 -11.57 1 94.25 142 ASN B N 1
ATOM 3223 C CA . ASN B 1 142 ? 1.808 -4.148 -10.297 1 94.25 142 ASN B CA 1
ATOM 3224 C C . ASN B 1 142 ? 2.537 -5.34 -9.68 1 94.25 142 ASN B C 1
ATOM 3226 O O . ASN B 1 142 ? 3.406 -5.164 -8.82 1 94.25 142 ASN B O 1
ATOM 3230 N N . VAL B 1 143 ? 2.162 -6.504 -10.141 1 96 143 VAL B N 1
ATOM 3231 C CA . VAL B 1 143 ? 2.75 -7.652 -9.461 1 96 143 VAL B CA 1
ATOM 3232 C C . VAL B 1 143 ? 3.461 -8.547 -10.477 1 96 143 VAL B C 1
ATOM 3234 O O . VAL B 1 143 ? 4.691 -8.609 -10.5 1 96 143 VAL B O 1
ATOM 3237 N N . THR B 1 144 ? 2.729 -9.055 -11.445 1 95.94 144 THR B N 1
ATOM 3238 C CA . THR B 1 144 ? 3.283 -10.062 -12.336 1 95.94 144 THR B CA 1
ATOM 3239 C C . THR B 1 144 ? 4.367 -9.469 -13.227 1 95.94 144 THR B C 1
ATOM 3241 O O . THR B 1 144 ? 5.465 -10.016 -13.328 1 95.94 144 THR B O 1
ATOM 3244 N N . ASP B 1 145 ? 4.055 -8.367 -13.852 1 94.12 145 ASP B N 1
ATOM 3245 C CA . ASP B 1 145 ? 5 -7.801 -14.805 1 94.12 145 ASP B CA 1
ATOM 3246 C C . ASP B 1 145 ? 6.277 -7.336 -14.109 1 94.12 145 ASP B C 1
ATOM 3248 O O . ASP B 1 145 ? 7.383 -7.629 -14.562 1 94.12 145 ASP B O 1
ATOM 3252 N N . PRO B 1 146 ? 6.145 -6.641 -13.039 1 94.88 146 PRO B N 1
ATOM 3253 C CA . PRO B 1 146 ? 7.371 -6.227 -12.352 1 94.88 146 PRO B CA 1
ATOM 3254 C C . PRO B 1 146 ? 8.195 -7.414 -11.859 1 94.88 146 PRO B C 1
ATOM 3256 O O . PRO B 1 146 ? 9.43 -7.387 -11.938 1 94.88 146 PRO B O 1
ATOM 3259 N N . MET B 1 147 ? 7.562 -8.414 -11.336 1 96.88 147 MET B N 1
ATOM 3260 C CA . MET B 1 147 ? 8.297 -9.578 -10.844 1 96.88 147 MET B CA 1
ATOM 3261 C C . MET B 1 147 ? 9.023 -10.281 -11.977 1 96.88 147 MET B C 1
ATOM 3263 O O . MET B 1 147 ? 10.164 -10.719 -11.812 1 96.88 147 MET B O 1
ATOM 3267 N N . LEU B 1 148 ? 8.367 -10.367 -13.094 1 95.88 148 LEU B N 1
ATOM 3268 C CA . LEU B 1 148 ? 8.984 -10.984 -14.258 1 95.88 148 LEU B CA 1
ATOM 3269 C C . LEU B 1 148 ? 10.156 -10.141 -14.766 1 95.88 148 LEU B C 1
ATOM 3271 O O . LEU B 1 148 ? 11.234 -10.672 -15.039 1 95.88 148 LEU B O 1
ATOM 3275 N N . ARG B 1 149 ? 9.898 -8.883 -14.859 1 93 149 ARG B N 1
ATOM 3276 C CA . ARG B 1 149 ? 10.906 -7.953 -15.344 1 93 149 ARG B CA 1
ATOM 3277 C C . ARG B 1 149 ? 12.164 -8 -14.469 1 93 149 ARG B C 1
ATOM 3279 O O . ARG B 1 149 ? 13.281 -8 -14.984 1 93 149 ARG B O 1
ATOM 3286 N N . ASP B 1 150 ? 11.914 -8.07 -13.18 1 93.94 150 ASP B N 1
ATOM 3287 C CA . ASP B 1 150 ? 13.039 -8.008 -12.25 1 93.94 150 ASP B CA 1
ATOM 3288 C C . ASP B 1 150 ? 13.555 -9.406 -11.914 1 93.94 150 ASP B C 1
ATOM 3290 O O . ASP B 1 150 ? 14.492 -9.562 -11.133 1 93.94 150 ASP B O 1
ATOM 3294 N N . GLN B 1 151 ? 12.93 -10.398 -12.461 1 94.62 151 GLN B N 1
ATOM 3295 C CA . GLN B 1 151 ? 13.336 -11.789 -12.266 1 94.62 151 GLN B CA 1
ATOM 3296 C C . GLN B 1 151 ? 13.43 -12.125 -10.781 1 94.62 151 GLN B C 1
ATOM 3298 O O . GLN B 1 151 ? 14.461 -12.609 -10.312 1 94.62 151 GLN B O 1
ATOM 3303 N N . VAL B 1 152 ? 12.344 -11.93 -10.109 1 96.94 152 VAL B N 1
ATOM 3304 C CA . VAL B 1 152 ? 12.273 -12.227 -8.68 1 96.94 152 VAL B CA 1
ATOM 3305 C C . VAL B 1 152 ? 12.43 -13.727 -8.461 1 96.94 152 VAL B C 1
ATOM 3307 O O . VAL B 1 152 ? 11.68 -14.531 -9.016 1 96.94 152 VAL B O 1
ATOM 3310 N N . ASP B 1 153 ? 13.383 -14.094 -7.66 1 94.94 153 ASP B N 1
ATOM 3311 C CA . ASP B 1 153 ? 13.617 -15.523 -7.469 1 94.94 153 ASP B CA 1
ATOM 3312 C C . ASP B 1 153 ? 12.93 -16.031 -6.203 1 94.94 153 ASP B C 1
ATOM 3314 O O . ASP B 1 153 ? 12.172 -15.297 -5.57 1 94.94 153 ASP B O 1
ATOM 3318 N N . ARG B 1 154 ? 13.148 -17.25 -5.895 1 92.88 154 ARG B N 1
ATOM 3319 C CA . ARG B 1 154 ? 12.43 -17.922 -4.82 1 92.88 154 ARG B CA 1
ATOM 3320 C C . ARG B 1 154 ? 12.75 -17.297 -3.467 1 92.88 154 ARG B C 1
ATOM 3322 O O . ARG B 1 154 ? 11.875 -17.188 -2.604 1 92.88 154 ARG B O 1
ATOM 3329 N N . TYR B 1 155 ? 14.008 -16.906 -3.254 1 93.62 155 TYR B N 1
ATOM 3330 C CA . TYR B 1 155 ? 14.398 -16.312 -1.976 1 93.62 155 TYR B CA 1
ATOM 3331 C C . TYR B 1 155 ? 13.773 -14.938 -1.796 1 93.62 155 TYR B C 1
ATOM 3333 O O . TYR B 1 155 ? 13.359 -14.578 -0.692 1 93.62 155 TYR B O 1
ATOM 3341 N N . GLU B 1 156 ? 13.75 -14.211 -2.889 1 96.69 156 GLU B N 1
ATOM 3342 C CA . GLU B 1 156 ? 13.078 -12.914 -2.873 1 96.69 156 GLU B CA 1
ATOM 3343 C C . GLU B 1 156 ? 11.578 -13.07 -2.641 1 96.69 156 GLU B C 1
ATOM 3345 O O . GLU B 1 156 ? 10.969 -12.281 -1.918 1 96.69 156 GLU B O 1
ATOM 3350 N N . PHE B 1 157 ? 10.984 -14.094 -3.236 1 96.75 157 PHE B N 1
ATOM 3351 C CA . PHE B 1 157 ? 9.578 -14.406 -3.008 1 96.75 157 PHE B CA 1
ATOM 3352 C C . PHE B 1 157 ? 9.32 -14.688 -1.534 1 96.75 157 PHE B C 1
ATOM 3354 O O . PHE B 1 157 ? 8.375 -14.164 -0.951 1 96.75 157 PHE B O 1
ATOM 3361 N N . PHE B 1 158 ? 10.18 -15.453 -0.903 1 94.75 158 PHE B N 1
ATOM 3362 C CA . PHE B 1 158 ? 10.031 -15.781 0.509 1 94.75 158 PHE B CA 1
ATOM 3363 C C . PHE B 1 158 ? 10.18 -14.539 1.373 1 94.75 158 PHE B C 1
ATOM 3365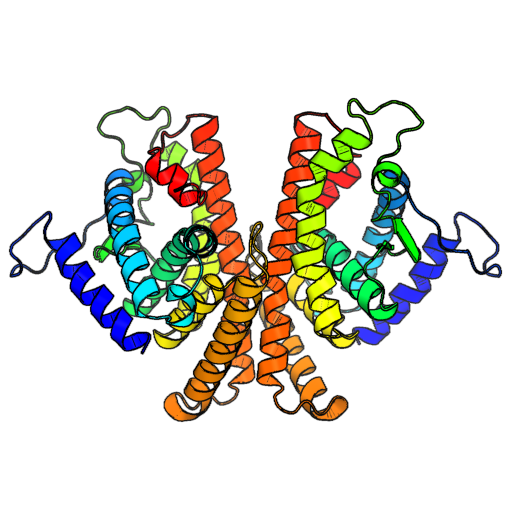 O O . PHE B 1 158 ? 9.453 -14.367 2.359 1 94.75 158 PHE B O 1
ATOM 3372 N N . ALA B 1 159 ? 11.109 -13.719 1.007 1 95.25 159 ALA B N 1
ATOM 3373 C CA . ALA B 1 159 ? 11.312 -12.477 1.752 1 95.25 159 ALA B CA 1
ATOM 3374 C C . ALA B 1 159 ? 10.062 -11.602 1.688 1 95.25 159 ALA B C 1
ATOM 3376 O O . ALA B 1 159 ? 9.609 -11.078 2.711 1 95.25 159 ALA B O 1
ATOM 3377 N N . LEU B 1 160 ? 9.484 -11.469 0.503 1 96.75 160 LEU B N 1
ATOM 3378 C CA . LEU B 1 160 ? 8.266 -10.68 0.338 1 96.75 160 LEU B CA 1
ATOM 3379 C C . LEU B 1 160 ? 7.125 -11.273 1.16 1 96.75 160 LEU B C 1
ATOM 3381 O O . LEU B 1 160 ? 6.395 -10.539 1.828 1 96.75 160 LEU B O 1
ATOM 3385 N N . CYS B 1 161 ? 6.996 -12.594 1.104 1 96.19 161 CYS B N 1
ATOM 3386 C CA . CYS B 1 161 ? 5.957 -13.25 1.89 1 96.19 161 CYS B CA 1
ATOM 3387 C C . CYS B 1 161 ? 6.109 -12.922 3.371 1 96.19 161 CYS B C 1
ATOM 3389 O O . CYS B 1 161 ? 5.125 -12.609 4.043 1 96.19 161 CYS B O 1
ATOM 3391 N N . SER B 1 162 ? 7.301 -12.961 3.836 1 95.75 162 SER B N 1
ATOM 3392 C CA . SER B 1 162 ? 7.566 -12.711 5.246 1 95.75 162 SER B CA 1
ATOM 3393 C C . SER B 1 162 ? 7.219 -11.273 5.629 1 95.75 162 SER B C 1
ATOM 3395 O O . SER B 1 162 ? 6.613 -11.039 6.676 1 95.75 162 SER B O 1
ATOM 3397 N N . LEU B 1 163 ? 7.602 -10.398 4.777 1 96.25 163 LEU B N 1
ATOM 3398 C CA . LEU B 1 163 ? 7.371 -8.984 5.059 1 96.25 163 LEU B CA 1
ATOM 3399 C C . LEU B 1 163 ? 5.879 -8.664 5.039 1 96.25 163 LEU B C 1
ATOM 3401 O O . LEU B 1 163 ? 5.414 -7.82 5.805 1 96.25 163 LEU B O 1
ATOM 3405 N N . VAL B 1 164 ? 5.152 -9.328 4.18 1 96.62 164 VAL B N 1
ATOM 3406 C CA . VAL B 1 164 ? 3.705 -9.133 4.121 1 96.62 164 VAL B CA 1
ATOM 3407 C C . VAL B 1 164 ? 3.051 -9.766 5.348 1 96.62 164 VAL B C 1
ATOM 3409 O O . VAL B 1 164 ? 2.143 -9.18 5.945 1 96.62 164 VAL B O 1
ATOM 3412 N N . LEU B 1 165 ? 3.494 -10.906 5.699 1 96.81 165 LEU B N 1
ATOM 3413 C CA . LEU B 1 165 ? 2.912 -11.625 6.828 1 96.81 165 LEU B CA 1
ATOM 3414 C C . LEU B 1 165 ? 3.107 -10.852 8.125 1 96.81 165 LEU B C 1
ATOM 3416 O O . LEU B 1 165 ? 2.176 -10.727 8.922 1 96.81 165 LEU B O 1
ATOM 3420 N N . PHE B 1 166 ? 4.273 -10.359 8.289 1 96.69 166 PHE B N 1
ATOM 3421 C CA . PHE B 1 166 ? 4.602 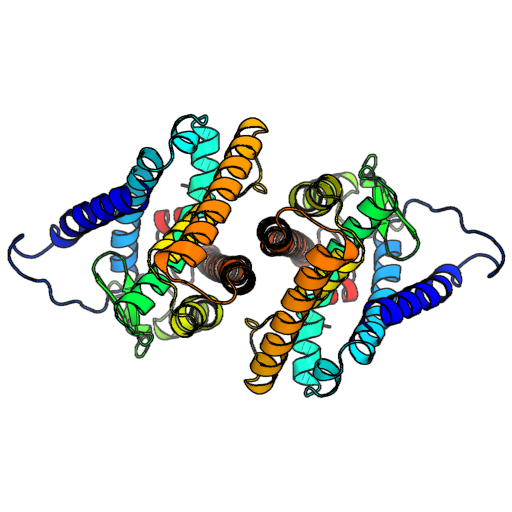-9.719 9.562 1 96.69 166 PHE B CA 1
ATOM 3422 C C . PHE B 1 166 ? 4.43 -8.211 9.469 1 96.69 166 PHE B C 1
ATOM 3424 O O . PHE B 1 166 ? 5.34 -7.453 9.82 1 96.69 166 PHE B O 1
ATOM 3431 N N . ASP B 1 167 ? 3.35 -7.906 9.062 1 94.19 167 ASP B N 1
ATOM 3432 C CA . ASP B 1 167 ? 2.951 -6.5 9.031 1 94.19 167 ASP B CA 1
ATOM 3433 C C . ASP B 1 167 ? 2.814 -5.934 10.438 1 94.19 167 ASP B C 1
ATOM 3435 O O . ASP B 1 167 ? 2.371 -6.633 11.352 1 94.19 167 ASP B O 1
ATOM 3439 N N . THR B 1 168 ? 3.098 -4.668 10.664 1 93.56 168 THR B N 1
ATOM 3440 C CA . THR B 1 168 ? 3.094 -4.082 12.008 1 93.56 168 THR B CA 1
ATOM 3441 C C . THR B 1 168 ? 2.018 -3.008 12.117 1 93.56 168 THR B C 1
ATOM 3443 O O . THR B 1 168 ? 1.963 -2.281 13.117 1 93.56 168 THR B O 1
ATOM 3446 N N . GLY B 1 169 ? 1.227 -2.873 11.141 1 92 169 GLY B N 1
ATOM 3447 C CA . GLY B 1 169 ? 0.277 -1.771 11.141 1 92 169 GLY B CA 1
ATOM 3448 C C . GLY B 1 169 ? -1.169 -2.229 11.172 1 92 169 GLY B C 1
ATOM 3449 O O . GLY B 1 169 ? -2.072 -1.481 10.797 1 92 169 GLY B O 1
ATOM 3450 N N . LEU B 1 170 ? -1.45 -3.385 11.633 1 93.12 170 LEU B N 1
ATOM 3451 C CA . LEU B 1 170 ? -2.797 -3.943 11.562 1 93.12 170 LEU B CA 1
ATOM 3452 C C . LEU B 1 170 ? -3.584 -3.611 12.828 1 93.12 170 LEU B C 1
ATOM 3454 O O . LEU B 1 170 ? -3.021 -3.572 13.922 1 93.12 170 LEU B O 1
ATOM 3458 N N . GLU B 1 171 ? -4.848 -3.404 12.625 1 89.81 171 GLU B N 1
ATOM 3459 C CA . GLU B 1 171 ? -5.73 -3.16 13.758 1 89.81 171 GLU B CA 1
ATOM 3460 C C . GLU B 1 171 ? -5.82 -4.387 14.664 1 89.81 171 GLU B C 1
ATOM 3462 O O . GLU B 1 171 ? -5.953 -5.512 14.18 1 89.81 171 GLU B O 1
ATOM 3467 N N . GLY B 1 172 ? -5.723 -4.168 15.984 1 92.31 172 GLY B N 1
ATOM 3468 C CA . GLY B 1 172 ? -5.906 -5.258 16.938 1 92.31 172 GLY B CA 1
ATOM 3469 C C . GLY B 1 172 ? -4.609 -5.953 17.297 1 92.31 172 GLY B C 1
ATOM 3470 O O . GLY B 1 172 ? -4.59 -6.82 18.172 1 92.31 172 GLY B O 1
ATOM 3471 N N . GLN B 1 173 ? -3.537 -5.516 16.734 1 95.25 173 GLN B N 1
ATOM 3472 C CA . GLN B 1 173 ? -2.25 -6.117 17.078 1 95.25 173 GLN B CA 1
ATOM 3473 C C . GLN B 1 173 ? -1.802 -5.715 18.469 1 95.25 173 GLN B C 1
ATOM 3475 O O . GLN B 1 173 ? -1.969 -4.562 18.875 1 95.25 173 GLN B O 1
ATOM 3480 N N . SER B 1 174 ? -1.253 -6.719 19.188 1 96 174 SER B N 1
ATOM 3481 C CA . SER B 1 174 ? -0.657 -6.449 20.484 1 96 174 SER B CA 1
ATOM 3482 C C . SER B 1 174 ? 0.763 -5.91 20.344 1 96 174 SER B C 1
ATOM 3484 O O . SER B 1 174 ? 1.386 -6.055 19.297 1 96 174 SER B O 1
ATOM 3486 N N . GLU B 1 175 ? 1.199 -5.289 21.406 1 94.56 175 GLU B N 1
ATOM 3487 C CA . GLU B 1 175 ? 2.572 -4.793 21.422 1 94.56 175 GLU B CA 1
ATOM 3488 C C . GLU B 1 175 ? 3.57 -5.926 21.203 1 94.56 175 GLU B C 1
ATOM 3490 O O . GLU B 1 175 ? 4.562 -5.758 20.484 1 94.56 175 GLU B O 1
ATOM 3495 N N . GLU B 1 176 ? 3.316 -7.016 21.812 1 95.81 176 GLU B N 1
ATOM 3496 C CA . GLU B 1 176 ? 4.18 -8.18 21.641 1 95.81 176 GLU B CA 1
ATOM 3497 C C . GLU B 1 176 ? 4.246 -8.617 20.188 1 95.81 176 GLU B C 1
ATOM 3499 O O . GLU B 1 176 ? 5.324 -8.914 19.672 1 95.81 176 GLU B O 1
ATOM 3504 N N . CYS B 1 177 ? 3.117 -8.672 19.531 1 97.06 177 CYS B N 1
ATOM 3505 C CA . CYS B 1 177 ? 3.053 -9.055 18.125 1 97.06 177 CYS B CA 1
ATOM 3506 C C . CYS B 1 177 ? 3.85 -8.086 17.266 1 97.06 177 CYS B C 1
ATOM 3508 O O . CYS B 1 177 ? 4.559 -8.508 16.344 1 97.06 177 CYS B O 1
ATOM 3510 N N . ILE B 1 178 ? 3.75 -6.82 17.594 1 95.56 178 ILE B N 1
ATOM 3511 C CA . ILE B 1 178 ? 4.445 -5.793 16.828 1 95.56 178 ILE B CA 1
ATOM 3512 C C . ILE B 1 178 ? 5.953 -5.961 16.984 1 95.56 178 ILE B C 1
ATOM 3514 O O . ILE B 1 178 ? 6.699 -5.883 16 1 95.56 178 ILE B O 1
ATOM 3518 N N . VAL B 1 179 ? 6.414 -6.215 18.172 1 94.88 179 VAL B N 1
ATOM 3519 C CA . VAL B 1 179 ? 7.836 -6.379 18.453 1 94.88 179 VAL B CA 1
ATOM 3520 C C . VAL B 1 179 ? 8.375 -7.602 17.719 1 94.88 179 VAL B C 1
ATOM 3522 O O . VAL B 1 179 ? 9.438 -7.539 17.094 1 94.88 179 VAL B O 1
ATOM 3525 N N . VAL B 1 180 ? 7.656 -8.68 17.781 1 95.81 180 VAL B N 1
ATOM 3526 C CA . VAL B 1 180 ? 8.062 -9.914 17.109 1 95.81 180 VAL B CA 1
ATOM 3527 C C . VAL B 1 180 ? 8.094 -9.688 15.602 1 95.81 180 VAL B C 1
ATOM 3529 O O . VAL B 1 180 ? 9.039 -10.109 14.922 1 95.81 180 VAL B O 1
ATOM 3532 N N . SER B 1 181 ? 7.094 -9.039 15.078 1 96.25 181 SER B N 1
ATOM 3533 C CA . SER B 1 181 ? 7.008 -8.773 13.648 1 96.25 181 SER B CA 1
ATOM 3534 C C . SER B 1 181 ? 8.18 -7.922 13.172 1 96.25 181 SER B C 1
ATOM 3536 O O . SER B 1 181 ? 8.781 -8.211 12.133 1 96.25 181 SER B O 1
ATOM 3538 N N . ARG B 1 182 ? 8.484 -6.914 13.93 1 93.38 182 ARG B N 1
ATOM 3539 C CA . ARG B 1 182 ? 9.609 -6.051 13.57 1 93.38 182 ARG B CA 1
ATOM 3540 C C . ARG B 1 182 ? 10.914 -6.836 13.547 1 93.38 182 ARG B C 1
ATOM 3542 O O . ARG B 1 182 ? 11.734 -6.664 12.641 1 93.38 182 ARG B O 1
ATOM 3549 N N . ARG B 1 183 ? 11.109 -7.621 14.516 1 94 183 ARG B N 1
ATOM 3550 C CA . ARG B 1 183 ? 12.32 -8.422 14.617 1 94 183 ARG B CA 1
ATOM 3551 C C . ARG B 1 183 ? 12.469 -9.359 13.422 1 94 183 ARG B C 1
ATOM 3553 O O . ARG B 1 183 ? 13.555 -9.469 12.844 1 94 183 ARG B O 1
ATOM 3560 N N . ILE B 1 184 ? 11.43 -10.008 13.055 1 93.88 184 ILE B N 1
ATOM 3561 C CA . ILE B 1 184 ? 11.461 -10.961 11.953 1 93.88 184 ILE B CA 1
ATOM 3562 C C . ILE B 1 184 ? 11.688 -10.227 10.641 1 93.88 184 ILE B C 1
ATOM 3564 O O . ILE B 1 184 ? 12.461 -10.672 9.789 1 93.88 184 ILE B O 1
ATOM 3568 N N . ARG B 1 185 ? 11.031 -9.148 10.484 1 94.44 185 ARG B N 1
ATOM 3569 C CA . ARG B 1 185 ? 11.211 -8.352 9.281 1 94.44 185 ARG B CA 1
ATOM 3570 C C . ARG B 1 185 ? 12.664 -7.914 9.125 1 94.44 185 ARG B C 1
ATOM 3572 O O . ARG B 1 185 ? 13.227 -7.984 8.031 1 94.44 185 ARG B O 1
ATOM 3579 N N . GLU B 1 186 ? 13.219 -7.461 10.195 1 91.94 186 GLU B N 1
ATOM 3580 C CA . GLU B 1 186 ? 14.617 -7.055 10.156 1 91.94 186 GLU B CA 1
ATOM 3581 C C . GLU B 1 186 ? 15.523 -8.234 9.812 1 91.94 186 GLU B C 1
ATOM 3583 O O . GLU B 1 186 ? 16.469 -8.086 9.031 1 91.94 186 GLU B O 1
ATOM 3588 N N . ALA B 1 187 ? 15.227 -9.312 10.43 1 93.06 187 ALA B N 1
ATOM 3589 C CA . ALA B 1 187 ? 16.031 -10.508 10.172 1 93.06 187 ALA B CA 1
ATOM 3590 C C . ALA B 1 187 ? 15.945 -10.93 8.711 1 93.06 187 ALA B C 1
ATOM 3592 O O . ALA B 1 187 ? 16.953 -11.305 8.102 1 93.06 187 ALA B O 1
ATOM 3593 N N . VAL B 1 188 ? 14.805 -10.859 8.156 1 94 188 VAL B N 1
ATOM 3594 C CA . VAL B 1 188 ? 14.586 -11.266 6.77 1 94 188 VAL B CA 1
ATOM 3595 C C . VAL B 1 188 ? 15.32 -10.305 5.832 1 94 188 VAL B C 1
ATOM 3597 O O . VAL B 1 188 ? 15.922 -10.734 4.844 1 94 188 VAL B O 1
ATOM 3600 N N . GLN B 1 189 ? 15.281 -9.062 6.121 1 93.81 189 GLN B N 1
ATOM 3601 C CA . GLN B 1 189 ? 15.977 -8.07 5.312 1 93.81 189 GLN B CA 1
ATOM 3602 C C . GLN B 1 189 ? 17.484 -8.281 5.355 1 93.81 189 GLN B C 1
ATOM 3604 O O . GLN B 1 189 ? 18.156 -8.18 4.332 1 93.81 189 GLN B O 1
ATOM 3609 N N . ARG B 1 190 ? 17.953 -8.625 6.496 1 93.62 190 ARG B N 1
ATOM 3610 C CA . ARG B 1 190 ? 19.375 -8.922 6.625 1 93.62 190 ARG B CA 1
ATOM 3611 C C . ARG B 1 190 ? 19.75 -10.172 5.832 1 93.62 190 ARG B C 1
ATOM 3613 O O . ARG B 1 190 ? 20.797 -10.219 5.191 1 93.62 190 ARG B O 1
ATOM 3620 N N . GLU B 1 191 ? 18.875 -11.133 5.93 1 92.94 191 GLU B N 1
ATOM 3621 C CA . GLU B 1 191 ? 19.141 -12.391 5.242 1 92.94 191 GLU B CA 1
ATOM 3622 C C . GLU B 1 191 ? 19.156 -12.203 3.729 1 92.94 191 GLU B C 1
ATOM 3624 O O . GLU B 1 191 ? 20 -12.789 3.033 1 92.94 191 GLU B O 1
ATOM 3629 N N . ILE B 1 192 ? 18.266 -11.453 3.199 1 94.12 192 ILE B N 1
ATOM 3630 C CA . ILE B 1 192 ? 18.203 -11.266 1.755 1 94.12 192 ILE B CA 1
ATOM 3631 C C . ILE B 1 192 ? 19.406 -10.438 1.295 1 94.12 192 ILE B C 1
ATOM 3633 O O . ILE B 1 192 ? 19.938 -10.648 0.2 1 94.12 192 ILE B O 1
ATOM 3637 N N . LEU B 1 193 ? 19.812 -9.508 2.119 1 94.19 193 LEU B N 1
ATOM 3638 C CA . LEU B 1 193 ? 21 -8.734 1.79 1 94.19 193 LEU B CA 1
ATOM 3639 C C . LEU B 1 193 ? 22.234 -9.633 1.761 1 94.19 193 LEU B C 1
ATOM 3641 O O . LEU B 1 193 ? 23.094 -9.492 0.884 1 94.19 193 LEU B O 1
ATOM 3645 N N . TYR B 1 194 ? 22.297 -10.508 2.734 1 93.44 194 TYR B N 1
ATOM 3646 C CA . TYR B 1 194 ? 23.375 -11.484 2.762 1 93.44 194 TYR B CA 1
ATOM 3647 C C . TYR B 1 194 ? 23.359 -12.359 1.51 1 93.44 194 TYR B C 1
ATOM 3649 O O . TYR B 1 194 ? 24.406 -12.594 0.898 1 93.44 194 TYR B O 1
ATOM 3657 N N . TYR B 1 195 ? 22.234 -12.797 1.136 1 93.75 195 TYR B N 1
ATOM 3658 C CA . TYR B 1 195 ? 22.047 -13.594 -0.07 1 93.75 195 TYR B CA 1
ATOM 3659 C C . TYR B 1 195 ? 22.516 -12.836 -1.306 1 93.75 195 TYR B C 1
ATOM 3661 O O . TYR B 1 195 ? 23.219 -13.398 -2.146 1 93.75 195 TYR B O 1
ATOM 3669 N N . TYR B 1 196 ? 22.172 -11.562 -1.427 1 95.81 196 TYR B N 1
ATOM 3670 C CA . TYR B 1 196 ? 22.562 -10.734 -2.562 1 95.81 196 TYR B CA 1
ATOM 3671 C C . TYR B 1 196 ? 24.078 -10.609 -2.645 1 95.81 196 TYR B C 1
ATOM 3673 O O . TYR B 1 196 ? 24.641 -10.609 -3.736 1 95.81 196 TYR B O 1
ATOM 3681 N N . ARG B 1 197 ? 24.641 -10.508 -1.459 1 93.75 197 ARG B N 1
ATOM 3682 C CA . ARG B 1 197 ? 26.062 -10.242 -1.404 1 93.75 197 ARG B CA 1
ATOM 3683 C C . ARG B 1 197 ? 26.875 -11.523 -1.622 1 93.75 197 ARG B C 1
ATOM 3685 O O . ARG B 1 197 ? 27.859 -11.523 -2.346 1 93.75 197 ARG B O 1
ATOM 3692 N N . THR B 1 198 ? 26.438 -12.641 -1.061 1 94.38 198 THR B N 1
ATOM 3693 C CA . THR B 1 198 ? 27.312 -13.805 -0.928 1 94.38 198 THR B CA 1
ATOM 3694 C C . THR B 1 198 ? 26.922 -14.898 -1.915 1 94.38 198 THR B C 1
ATOM 3696 O O . THR B 1 198 ? 27.734 -15.734 -2.283 1 94.38 198 THR B O 1
ATOM 3699 N N . VAL B 1 199 ? 25.734 -14.906 -2.312 1 92.56 199 VAL B N 1
ATOM 3700 C CA . VAL B 1 199 ? 25.281 -15.977 -3.188 1 92.56 199 VAL B CA 1
ATOM 3701 C C . VAL B 1 199 ? 25.094 -15.445 -4.605 1 92.56 199 VAL B C 1
ATOM 3703 O O . VAL B 1 199 ? 25.703 -15.938 -5.551 1 92.56 199 VAL B O 1
ATOM 3706 N N . ARG B 1 200 ? 24.328 -14.367 -4.746 1 93.81 200 ARG B N 1
ATOM 3707 C CA . ARG B 1 200 ? 24.016 -13.836 -6.066 1 93.81 200 ARG B CA 1
ATOM 3708 C C . ARG B 1 200 ? 25.078 -12.859 -6.535 1 93.81 200 ARG B C 1
ATOM 3710 O O . ARG B 1 200 ? 25.203 -12.578 -7.73 1 93.81 200 ARG B O 1
ATOM 3717 N N . HIS B 1 201 ? 25.844 -12.344 -5.652 1 95.06 201 HIS B N 1
ATOM 3718 C CA . HIS B 1 201 ? 26.922 -11.398 -5.941 1 95.06 201 HIS B CA 1
ATOM 3719 C C . HIS B 1 201 ? 26.406 -10.203 -6.738 1 95.06 201 HIS B C 1
ATOM 3721 O O . HIS B 1 201 ? 26.969 -9.852 -7.773 1 95.06 201 HIS B O 1
ATOM 3727 N N . ILE B 1 202 ? 25.312 -9.664 -6.246 1 93.69 202 ILE B N 1
ATOM 3728 C CA . ILE B 1 202 ? 24.719 -8.484 -6.863 1 93.69 202 ILE B CA 1
ATOM 3729 C C . ILE B 1 202 ? 25.625 -7.277 -6.645 1 93.69 202 ILE B C 1
ATOM 3731 O O . ILE B 1 202 ? 26.156 -7.078 -5.543 1 93.69 202 ILE B O 1
ATOM 3735 N N . ASP B 1 203 ? 25.875 -6.453 -7.621 1 91.62 203 ASP B N 1
ATOM 3736 C CA . ASP B 1 203 ? 26.766 -5.297 -7.555 1 91.62 203 ASP B CA 1
ATOM 3737 C C . ASP B 1 203 ? 26.266 -4.277 -6.539 1 91.62 203 ASP B C 1
ATOM 3739 O O . ASP B 1 203 ? 27.047 -3.717 -5.773 1 91.62 203 ASP B O 1
ATOM 3743 N N . ASP B 1 204 ? 24.984 -4.016 -6.543 1 92.5 204 ASP B N 1
ATOM 3744 C CA . ASP B 1 204 ? 24.375 -3.051 -5.633 1 92.5 204 ASP B CA 1
ATOM 3745 C C . ASP B 1 204 ? 23.203 -3.674 -4.867 1 92.5 204 ASP B C 1
ATOM 3747 O O . ASP B 1 204 ? 22.047 -3.389 -5.16 1 92.5 204 ASP B O 1
ATOM 3751 N N . PRO B 1 205 ? 23.531 -4.41 -3.807 1 93.62 205 PRO B N 1
ATOM 3752 C CA . PRO B 1 205 ? 22.5 -5.109 -3.041 1 93.62 205 PRO B CA 1
ATOM 3753 C C . PRO B 1 205 ? 21.438 -4.168 -2.467 1 93.62 205 PRO B C 1
ATOM 3755 O O . PRO B 1 205 ? 20.266 -4.531 -2.371 1 93.62 205 PRO B O 1
ATOM 3758 N N . SER B 1 206 ? 21.906 -2.965 -2.143 1 92.38 206 SER B N 1
ATOM 3759 C CA . SER B 1 206 ? 20.984 -1.99 -1.577 1 92.38 206 SER B CA 1
ATOM 3760 C C . SER B 1 206 ? 19.906 -1.6 -2.588 1 92.38 206 SER B C 1
ATOM 3762 O O . SER B 1 206 ? 18.719 -1.515 -2.242 1 92.38 206 SER B O 1
ATOM 3764 N N . MET B 1 207 ? 20.312 -1.44 -3.775 1 92.44 207 MET B N 1
ATOM 3765 C CA . MET B 1 207 ? 19.375 -1.049 -4.828 1 92.44 207 MET B CA 1
ATOM 3766 C C . MET B 1 207 ? 18.438 -2.199 -5.176 1 92.44 207 MET B C 1
ATOM 3768 O O . MET B 1 207 ? 17.25 -1.981 -5.434 1 92.44 207 MET B O 1
ATOM 3772 N N . ARG B 1 208 ? 18.984 -3.352 -5.184 1 95.5 208 ARG B N 1
ATOM 3773 C CA . ARG B 1 208 ? 18.141 -4.512 -5.461 1 95.5 208 ARG B CA 1
ATOM 3774 C C . ARG B 1 208 ? 17.078 -4.688 -4.383 1 95.5 208 ARG B C 1
ATOM 3776 O O . ARG B 1 208 ? 15.914 -4.969 -4.688 1 95.5 208 ARG B O 1
ATOM 3783 N N . LEU B 1 209 ? 17.5 -4.527 -3.162 1 95.81 209 LEU B N 1
ATOM 3784 C CA . LEU B 1 209 ? 16.562 -4.645 -2.059 1 95.81 209 LEU B CA 1
ATOM 3785 C C . LEU B 1 209 ? 15.492 -3.555 -2.139 1 95.81 209 LEU B C 1
ATOM 3787 O O . LEU B 1 209 ? 14.305 -3.826 -1.941 1 95.81 209 LEU B O 1
ATOM 3791 N N . ALA B 1 210 ? 15.938 -2.393 -2.41 1 93.69 210 ALA B N 1
ATOM 3792 C CA . ALA B 1 210 ? 14.992 -1.283 -2.525 1 93.69 210 ALA B CA 1
ATOM 3793 C C . ALA B 1 210 ? 13.953 -1.558 -3.609 1 93.69 210 ALA B C 1
ATOM 3795 O O . ALA B 1 210 ? 12.758 -1.312 -3.412 1 93.69 210 ALA B O 1
ATOM 3796 N N . ASN B 1 211 ? 14.383 -2.053 -4.664 1 92.62 211 ASN B N 1
ATOM 3797 C CA . ASN B 1 211 ? 13.477 -2.373 -5.766 1 92.62 211 ASN B CA 1
ATOM 3798 C C . ASN B 1 211 ? 12.516 -3.498 -5.391 1 92.62 211 ASN B C 1
ATOM 3800 O O . ASN B 1 211 ? 11.344 -3.465 -5.762 1 92.62 211 ASN B O 1
ATOM 3804 N N . LEU B 1 212 ? 13.062 -4.422 -4.73 1 95.69 212 LEU B N 1
ATOM 3805 C CA . LEU B 1 212 ? 12.211 -5.52 -4.281 1 95.69 212 LEU B CA 1
ATOM 3806 C C . LEU B 1 212 ? 11.117 -5.016 -3.348 1 95.69 212 LEU B C 1
ATOM 3808 O O . LEU B 1 212 ? 9.953 -5.391 -3.492 1 95.69 212 LEU B O 1
ATOM 3812 N N . LEU B 1 213 ? 11.516 -4.148 -2.461 1 94.94 213 LEU B N 1
ATOM 3813 C CA . LEU B 1 213 ? 10.586 -3.658 -1.453 1 94.94 213 LEU B CA 1
ATOM 3814 C C . LEU B 1 213 ? 9.539 -2.744 -2.08 1 94.94 213 LEU B C 1
ATOM 3816 O O . LEU B 1 213 ? 8.453 -2.557 -1.52 1 94.94 213 LEU B O 1
ATOM 3820 N N . SER B 1 214 ? 9.836 -2.25 -3.203 1 91.88 214 SER B N 1
ATOM 3821 C CA . SER B 1 214 ? 8.883 -1.403 -3.91 1 91.88 214 SER B CA 1
ATOM 3822 C C . SER B 1 214 ? 7.691 -2.211 -4.41 1 91.88 214 SER B C 1
ATOM 3824 O O . SER B 1 214 ? 6.656 -1.645 -4.766 1 91.88 214 SER B O 1
ATOM 3826 N N . LEU B 1 215 ? 7.781 -3.475 -4.355 1 95 215 LEU B N 1
ATOM 3827 C CA . LEU B 1 215 ? 6.684 -4.344 -4.762 1 95 215 LEU B CA 1
ATOM 3828 C C . LEU B 1 215 ? 5.617 -4.41 -3.674 1 95 215 LEU B C 1
ATOM 3830 O O . LEU B 1 215 ? 4.477 -4.805 -3.939 1 95 215 LEU B O 1
ATOM 3834 N N . LEU B 1 216 ? 6.016 -4.02 -2.518 1 95.25 216 LEU B N 1
ATOM 3835 C CA . LEU B 1 216 ? 5.102 -4.188 -1.393 1 95.25 216 LEU B CA 1
ATOM 3836 C C . LEU B 1 216 ? 3.908 -3.248 -1.518 1 95.25 216 LEU B C 1
ATOM 3838 O O . LEU B 1 216 ? 2.758 -3.686 -1.435 1 95.25 216 LEU B O 1
ATOM 3842 N N . PRO B 1 217 ? 4.16 -1.977 -1.76 1 93.19 217 PRO B N 1
ATOM 3843 C CA . PRO B 1 217 ? 2.988 -1.121 -1.957 1 93.19 217 PRO B CA 1
ATOM 3844 C C . PRO B 1 217 ? 2.186 -1.499 -3.199 1 93.19 217 PRO B C 1
ATOM 3846 O O . PRO B 1 217 ? 0.958 -1.366 -3.211 1 93.19 217 PRO B O 1
ATOM 3849 N N . ALA B 1 218 ? 2.84 -1.927 -4.227 1 94.12 218 ALA B N 1
ATOM 3850 C CA . ALA B 1 218 ? 2.166 -2.383 -5.438 1 94.12 218 ALA B CA 1
ATOM 3851 C C . ALA B 1 218 ? 1.274 -3.586 -5.152 1 94.12 218 ALA B C 1
ATOM 3853 O O . ALA B 1 218 ? 0.149 -3.666 -5.648 1 94.12 218 ALA B O 1
ATOM 3854 N N . LEU B 1 219 ? 1.778 -4.449 -4.406 1 95.81 219 LEU B N 1
ATOM 3855 C CA . LEU B 1 219 ? 1.014 -5.621 -3.992 1 95.81 219 LEU B CA 1
ATOM 3856 C C . LEU B 1 219 ? -0.218 -5.211 -3.191 1 95.81 219 LEU B C 1
ATOM 3858 O O . LEU B 1 219 ? -1.306 -5.754 -3.396 1 95.81 219 LEU B O 1
ATOM 3862 N N . GLN B 1 220 ? -0.035 -4.312 -2.363 1 93.06 220 GLN B N 1
ATOM 3863 C CA . GLN B 1 220 ? -1.155 -3.814 -1.573 1 93.06 220 GLN B CA 1
ATOM 3864 C C . GLN B 1 220 ? -2.219 -3.182 -2.467 1 93.06 220 GLN B C 1
ATOM 3866 O O . GLN B 1 220 ? -3.416 -3.348 -2.229 1 93.06 220 GLN B O 1
ATOM 3871 N N . ARG B 1 221 ? -1.774 -2.5 -3.371 1 92.62 221 ARG B N 1
ATOM 3872 C CA . ARG B 1 221 ? -2.703 -1.898 -4.32 1 92.62 221 ARG B CA 1
ATOM 3873 C C . ARG B 1 221 ? -3.496 -2.969 -5.062 1 92.62 221 ARG B C 1
ATOM 3875 O O . ARG B 1 221 ? -4.711 -2.838 -5.242 1 92.62 221 ARG B O 1
ATOM 3882 N N . ALA B 1 222 ? -2.789 -3.883 -5.523 1 94.88 222 ALA B N 1
ATOM 3883 C CA . ALA B 1 222 ? -3.441 -4.965 -6.254 1 94.88 222 ALA B CA 1
ATOM 3884 C C . ALA B 1 222 ? -4.438 -5.707 -5.367 1 94.88 222 ALA B C 1
ATOM 3886 O O . ALA B 1 222 ? -5.543 -6.035 -5.801 1 94.88 222 ALA B O 1
ATOM 3887 N N . THR B 1 223 ? -4.059 -5.953 -4.164 1 94.56 223 THR B N 1
ATOM 3888 C CA . THR B 1 223 ? -4.91 -6.652 -3.211 1 94.56 223 THR B CA 1
ATOM 3889 C C . THR B 1 223 ? -6.18 -5.852 -2.926 1 94.56 223 THR B C 1
ATOM 3891 O O . THR B 1 223 ? -7.285 -6.398 -2.955 1 94.56 223 THR B O 1
ATOM 3894 N N . ARG B 1 224 ? -6.004 -4.629 -2.736 1 90.44 224 ARG B N 1
ATOM 3895 C CA . ARG B 1 224 ? -7.133 -3.768 -2.393 1 90.44 224 ARG B CA 1
ATOM 3896 C C . ARG B 1 224 ? -8.109 -3.658 -3.559 1 90.44 224 ARG B C 1
ATOM 3898 O O . ARG B 1 224 ? -9.328 -3.688 -3.359 1 90.44 224 ARG B O 1
ATOM 3905 N N . ARG B 1 225 ? -7.562 -3.445 -4.668 1 90.12 225 ARG B N 1
ATOM 3906 C CA . ARG B 1 225 ? -8.422 -3.35 -5.84 1 90.12 225 ARG B CA 1
ATOM 3907 C C . ARG B 1 225 ? -9.25 -4.617 -6.02 1 90.12 225 ARG B C 1
ATOM 3909 O O . ARG B 1 225 ? -10.438 -4.551 -6.344 1 90.12 225 ARG B O 1
ATOM 3916 N N . PHE B 1 226 ? -8.625 -5.695 -5.867 1 92.81 226 PHE B N 1
ATOM 3917 C CA . PHE B 1 226 ? -9.328 -6.969 -5.973 1 92.81 226 PHE B CA 1
ATOM 3918 C C . PHE B 1 226 ? -10.406 -7.086 -4.902 1 92.81 226 PHE B C 1
ATOM 3920 O O . PHE B 1 226 ? -11.531 -7.504 -5.184 1 92.81 226 PHE B O 1
ATOM 3927 N N . GLN B 1 227 ? -10.094 -6.699 -3.707 1 91 227 GLN B N 1
ATOM 3928 C CA . GLN B 1 227 ? -11.047 -6.742 -2.602 1 91 227 GLN B CA 1
ATOM 3929 C C . GLN B 1 227 ? -12.258 -5.855 -2.883 1 91 227 GLN B C 1
ATOM 3931 O O . GLN B 1 227 ? -13.391 -6.234 -2.578 1 91 227 GLN B O 1
ATOM 3936 N N . GLU B 1 228 ? -11.992 -4.73 -3.393 1 86.06 228 GLU B N 1
ATOM 3937 C CA . GLU B 1 228 ? -13.07 -3.809 -3.725 1 86.06 228 GLU B CA 1
ATOM 3938 C C . GLU B 1 228 ? -14.023 -4.418 -4.75 1 86.06 228 GLU B C 1
ATOM 3940 O O . GLU B 1 228 ? -15.242 -4.32 -4.609 1 86.06 228 GLU B O 1
ATOM 3945 N N . ASP B 1 229 ? -13.5 -5.008 -5.77 1 88 229 ASP B N 1
ATOM 3946 C CA . ASP B 1 229 ? -14.328 -5.637 -6.793 1 88 229 ASP B CA 1
ATOM 3947 C C . ASP B 1 229 ? -15.148 -6.789 -6.211 1 88 229 ASP B C 1
ATOM 3949 O O . ASP B 1 229 ? -16.312 -6.969 -6.559 1 88 229 ASP B O 1
ATOM 3953 N N . VAL B 1 230 ? -14.516 -7.531 -5.344 1 88.12 230 VAL B N 1
ATOM 3954 C CA . VAL B 1 230 ? -15.211 -8.633 -4.695 1 88.12 230 VAL B CA 1
ATOM 3955 C C . VAL B 1 230 ? -16.344 -8.094 -3.814 1 88.12 230 VAL B C 1
ATOM 3957 O O . VAL B 1 230 ? -17.438 -8.648 -3.791 1 88.12 230 VAL B O 1
ATOM 3960 N N . GLU B 1 231 ? -16.062 -7.012 -3.141 1 84.94 231 GLU B N 1
ATOM 3961 C CA . GLU B 1 231 ? -17.062 -6.391 -2.285 1 84.94 231 GLU B CA 1
ATOM 3962 C C . GLU B 1 231 ? -18.25 -5.895 -3.102 1 84.94 231 GLU B C 1
ATOM 3964 O O . GLU B 1 231 ? -19.406 -6.129 -2.734 1 84.94 231 GLU B O 1
ATOM 3969 N N . ILE B 1 232 ? -17.984 -5.262 -4.145 1 82.25 232 ILE B N 1
ATOM 3970 C CA . ILE B 1 232 ? -19.047 -4.742 -5.008 1 82.25 232 ILE B CA 1
ATOM 3971 C C . ILE B 1 232 ? -19.875 -5.895 -5.562 1 82.25 232 ILE B C 1
ATOM 3973 O O . ILE B 1 232 ? -21.109 -5.824 -5.598 1 82.25 232 ILE B O 1
ATOM 3977 N N . SER B 1 233 ? -19.188 -6.879 -5.953 1 83.31 233 SER B N 1
ATOM 3978 C CA . SER B 1 233 ? -19.891 -8.039 -6.504 1 83.31 233 SER B CA 1
ATOM 3979 C C . SER B 1 233 ? -20.781 -8.703 -5.457 1 83.31 233 SER B C 1
ATOM 3981 O O . SER B 1 233 ? -21.875 -9.18 -5.773 1 83.31 233 SER B O 1
ATOM 3983 N N . HIS B 1 234 ? -20.312 -8.703 -4.297 1 81.81 234 HIS B N 1
ATOM 3984 C CA . HIS B 1 234 ? -21.031 -9.344 -3.209 1 81.81 234 HIS B CA 1
ATOM 3985 C C . HIS B 1 234 ? -22.234 -8.508 -2.781 1 81.81 234 HIS B C 1
ATOM 3987 O O . HIS B 1 234 ? -23.328 -9.047 -2.588 1 81.81 234 HIS B O 1
ATOM 3993 N N . VAL B 1 235 ? -22.062 -7.238 -2.656 1 77.88 235 VAL B N 1
ATOM 3994 C CA . VAL B 1 235 ? -23.094 -6.336 -2.156 1 77.88 235 VAL B CA 1
ATOM 3995 C C . VAL B 1 235 ? -24.219 -6.203 -3.191 1 77.88 235 VAL B C 1
ATOM 3997 O O . VAL B 1 235 ? -25.391 -6.211 -2.844 1 77.88 235 VAL B O 1
ATOM 4000 N N . PHE B 1 236 ? -23.828 -6.105 -4.387 1 76.88 236 PHE B N 1
ATOM 4001 C CA . PHE B 1 236 ? -24.844 -5.902 -5.414 1 76.88 236 PHE B CA 1
ATOM 4002 C C . PHE B 1 236 ? -25.312 -7.234 -5.98 1 76.88 236 PHE B C 1
ATOM 4004 O O . PHE B 1 236 ? -26.203 -7.273 -6.832 1 76.88 236 PHE B O 1
ATOM 4011 N N . ASN B 1 237 ? -24.656 -8.328 -5.422 1 73.31 237 ASN B N 1
ATOM 4012 C CA . ASN B 1 237 ? -25.016 -9.695 -5.793 1 73.31 237 ASN B CA 1
ATOM 4013 C C . ASN B 1 237 ? -24.984 -9.891 -7.305 1 73.31 237 ASN B C 1
ATOM 4015 O O . ASN B 1 237 ? -25.891 -10.516 -7.871 1 73.31 237 ASN B O 1
ATOM 4019 N N . VAL B 1 238 ? -24.141 -9.258 -7.906 1 70.94 238 VAL B N 1
ATOM 4020 C CA . VAL B 1 238 ? -24.094 -9.305 -9.367 1 70.94 238 VAL B CA 1
ATOM 4021 C C . VAL B 1 238 ? -23.328 -10.555 -9.812 1 70.94 238 VAL B C 1
ATOM 4023 O O . VAL B 1 238 ? -23.609 -11.109 -10.875 1 70.94 238 VAL B O 1
ATOM 4026 N N . TYR B 1 239 ? -22.391 -10.898 -9.039 1 70.75 239 TYR B N 1
ATOM 4027 C CA . TYR B 1 239 ? -21.703 -12.172 -9.203 1 70.75 239 TYR B CA 1
ATOM 4028 C C . TYR B 1 239 ? -21.516 -12.867 -7.855 1 70.75 239 TYR B C 1
ATOM 4030 O O . TYR B 1 239 ? -20.766 -12.383 -7.004 1 70.75 239 TYR B O 1
ATOM 4038 N N . SER B 1 240 ? -22.203 -13.789 -7.738 1 72.19 240 SER B N 1
ATOM 4039 C CA . SER B 1 240 ? -22.234 -14.461 -6.445 1 72.19 240 SER B CA 1
ATOM 4040 C C . SER B 1 240 ? -20.922 -15.188 -6.168 1 72.19 240 SER B C 1
ATOM 4042 O O . SER B 1 240 ? -20.609 -16.172 -6.828 1 72.19 240 SER B O 1
ATOM 4044 N N . VAL B 1 241 ? -20.219 -14.547 -5.328 1 75.19 241 VAL B N 1
ATOM 4045 C CA . VAL B 1 241 ? -19 -15.219 -4.863 1 75.19 241 VAL B CA 1
ATOM 4046 C C . VAL B 1 241 ? -19.328 -16.062 -3.639 1 75.19 241 VAL B C 1
ATOM 4048 O O . VAL B 1 241 ? -20.188 -15.703 -2.832 1 75.19 241 VAL B O 1
ATOM 4051 N N . ASP B 1 242 ? -18.719 -17.172 -3.6 1 79.5 242 ASP B N 1
ATOM 4052 C CA . ASP B 1 242 ? -18.875 -18.047 -2.441 1 79.5 242 ASP B CA 1
ATOM 4053 C C . ASP B 1 242 ? -18.531 -17.312 -1.148 1 79.5 242 ASP B C 1
ATOM 4055 O O . ASP B 1 242 ? -17.578 -16.531 -1.104 1 79.5 242 ASP B O 1
ATOM 4059 N N . GLU B 1 243 ? -19.328 -17.578 -0.182 1 78.88 243 GLU B N 1
ATOM 4060 C CA . GLU B 1 243 ? -19.156 -16.891 1.102 1 78.88 243 GLU B CA 1
ATOM 4061 C C . GLU B 1 243 ? -17.75 -17.109 1.66 1 78.88 243 GLU B C 1
ATOM 4063 O O . GLU B 1 243 ? -17.156 -16.188 2.227 1 78.88 243 GLU B O 1
ATOM 4068 N N . LYS B 1 244 ? -17.344 -18.266 1.493 1 79.75 244 LYS B N 1
ATOM 4069 C CA . LYS B 1 244 ? -16.016 -18.578 2.006 1 79.75 244 LYS B CA 1
ATOM 4070 C C . LYS B 1 244 ? -14.945 -17.766 1.282 1 79.75 244 LYS B C 1
ATOM 4072 O O . LYS B 1 244 ? -14 -17.281 1.906 1 79.75 244 LYS B O 1
ATOM 4077 N N . PHE B 1 245 ? -15.133 -17.625 0.07 1 80.94 245 PHE B N 1
ATOM 4078 C CA . PHE B 1 245 ? -14.203 -16.828 -0.725 1 80.94 245 PHE B CA 1
ATOM 4079 C C . PHE B 1 245 ? -14.266 -15.367 -0.323 1 80.94 245 PHE B C 1
ATOM 4081 O O . PHE B 1 245 ? -13.227 -14.711 -0.184 1 80.94 245 PHE B O 1
ATOM 4088 N N . TYR B 1 246 ? -15.43 -14.969 -0.148 1 83.06 246 TYR B N 1
ATOM 4089 C CA . TYR B 1 246 ? -15.625 -13.586 0.275 1 83.06 246 TYR B CA 1
ATOM 4090 C C . TYR B 1 246 ? -14.945 -13.328 1.61 1 83.06 246 TYR B C 1
ATOM 4092 O O . TYR B 1 246 ? -14.25 -12.312 1.771 1 83.06 246 TYR B O 1
ATOM 4100 N N . GLU B 1 247 ? -15.062 -14.25 2.504 1 82.88 247 GLU B N 1
ATOM 4101 C CA . GLU B 1 247 ? -14.438 -14.117 3.818 1 82.88 247 GLU B CA 1
ATOM 4102 C C . GLU B 1 247 ? -12.922 -14.172 3.717 1 82.88 247 GLU B C 1
ATOM 4104 O O . GLU B 1 247 ? -12.219 -13.414 4.395 1 82.88 247 GLU B O 1
ATOM 4109 N N . MET B 1 248 ? -12.508 -14.969 2.873 1 82.5 248 MET B N 1
ATOM 4110 C CA . MET B 1 248 ? -11.07 -15.109 2.68 1 82.5 248 MET B CA 1
ATOM 4111 C C . MET B 1 248 ? -10.477 -13.828 2.094 1 82.5 248 MET B C 1
ATOM 4113 O O . MET B 1 248 ? -9.43 -13.359 2.553 1 82.5 248 MET B O 1
ATOM 4117 N N . CYS B 1 249 ? -11.148 -13.281 1.203 1 81.75 249 CYS B N 1
ATOM 4118 C CA . CYS B 1 249 ? -10.68 -12.078 0.53 1 81.75 249 CYS B CA 1
ATOM 4119 C C . CYS B 1 249 ? -10.641 -10.891 1.492 1 81.75 249 CYS B C 1
ATOM 4121 O O . CYS B 1 249 ? -9.781 -10.016 1.371 1 81.75 249 CYS B O 1
ATOM 4123 N N . ASN B 1 250 ? -11.523 -10.969 2.469 1 79.06 250 ASN B N 1
ATOM 4124 C CA . ASN B 1 250 ? -11.648 -9.82 3.355 1 79.06 250 ASN B CA 1
ATOM 4125 C C . ASN B 1 250 ? -11.062 -10.109 4.734 1 79.06 250 ASN B C 1
ATOM 4127 O O . ASN B 1 250 ? -11.258 -9.328 5.672 1 79.06 250 ASN B O 1
ATOM 4131 N N . GLY B 1 251 ? -10.398 -11.281 4.797 1 78.06 251 GLY B N 1
ATOM 4132 C CA . GLY B 1 251 ? -9.75 -11.625 6.055 1 78.06 251 GLY B CA 1
ATOM 4133 C C . GLY B 1 251 ? -10.734 -11.883 7.184 1 78.06 251 GLY B C 1
ATOM 4134 O O . GLY B 1 251 ? -10.461 -11.539 8.336 1 78.06 251 GLY B O 1
ATOM 4135 N N . ARG B 1 252 ? -11.906 -12.344 6.93 1 74 252 ARG B N 1
ATOM 4136 C CA . ARG B 1 252 ? -12.938 -12.547 7.941 1 74 252 ARG B CA 1
ATOM 4137 C C . ARG B 1 252 ? -13.141 -14.031 8.227 1 74 252 ARG B C 1
ATOM 4139 O O . ARG B 1 252 ? -14.188 -14.438 8.727 1 74 252 ARG B O 1
ATOM 4146 N N . PHE B 1 253 ? -12.133 -14.836 7.879 1 68 253 PHE B N 1
ATOM 4147 C CA . PHE B 1 253 ? -12.195 -16.281 8.094 1 68 253 PHE B CA 1
ATOM 4148 C C . PHE B 1 253 ? -11.375 -16.672 9.32 1 68 253 PHE B C 1
ATOM 4150 O O . PHE B 1 253 ? -10.531 -15.906 9.781 1 68 253 PHE B O 1
#

Solvent-accessible surface area (backbone atoms only — not comparable to full-atom values): 26833 Å² total; per-residue (Å²): 103,58,65,61,40,45,52,51,42,51,54,48,43,50,52,65,52,38,56,82,61,66,56,102,77,51,85,78,77,68,44,75,38,32,51,70,57,50,49,55,50,49,58,56,44,51,55,50,51,52,52,38,48,50,74,46,31,69,74,56,56,70,45,56,68,70,54,45,48,53,32,47,29,67,20,50,50,50,44,55,56,51,46,28,20,46,44,22,35,75,67,70,41,82,64,44,45,42,45,92,75,57,29,26,38,44,62,88,50,50,40,56,27,51,56,55,93,82,62,78,48,76,44,51,30,66,53,47,42,61,68,43,41,63,33,53,51,36,32,39,56,27,37,32,48,49,30,45,75,68,57,53,47,71,67,55,49,50,44,51,52,48,47,54,37,38,57,69,64,57,87,88,63,48,71,67,55,36,53,50,20,50,52,51,40,51,50,44,54,52,49,52,46,48,41,25,55,74,70,68,55,45,91,54,41,53,58,53,49,50,57,57,53,55,38,51,38,33,41,50,50,28,45,49,46,39,40,51,47,51,48,51,25,51,74,66,51,39,44,75,62,54,66,67,56,53,24,44,62,68,37,68,106,103,56,67,61,39,45,51,50,43,51,55,49,43,52,52,67,54,39,57,83,64,65,58,102,78,51,85,78,74,69,44,74,39,30,52,69,56,50,49,53,51,48,58,54,43,51,56,51,50,51,52,36,48,50,72,45,30,69,73,56,54,70,46,56,68,71,54,45,47,53,32,46,30,67,20,51,50,51,45,55,55,50,46,27,20,47,43,22,38,75,67,71,42,81,64,46,45,42,46,92,74,57,27,27,39,44,62,86,50,49,40,56,27,50,56,56,91,82,61,78,48,76,44,51,29,66,53,49,41,61,66,43,41,62,32,52,51,37,32,39,56,28,37,34,49,50,33,44,74,67,57,55,46,71,67,54,51,51,44,51,49,48,49,55,38,38,55,70,62,58,86,87,63,48,71,67,54,35,52,50,20,52,53,50,41,51,51,45,53,52,49,52,46,47,41,26,53,72,70,68,56,46,90,52,41,52,58,52,49,50,57,56,52,56,38,49,38,32,40,49,49,27,45,49,44,40,40,50,46,52,47,50,24,51,76,68,50,39,42,75,61,55,67,68,55,52,24,44,61,67,37,69,106